Protein AF-0000000066528160 (afdb_homodimer)

Secondary structure (DSSP, 8-state):
------------------------------------EEEE-SHHHHHHHHHHTTTSS-EEEE-S-TT--GGGHHHHHHTTTHHHHHHHHHH-SEEEE-TTT-TT--HHHHHHHH-TTPEEEESSS-TT-SS------TT--GGG-GGGSHHHHHHHHHHHHHHHHHH-GGGHHHHHHHHHHHHHHHHHHHHHHHHHHTT-S---EEE--TT-HHHHHHTT--PBP-PPPPGGG--HHHHHHHHHHHHHTT--EEEESSPPPHHHHHHHHHHTPEEEE--TT-SSHHHHHHHHHHHHHHHHHH---/------------------------------------EEEE-SHHHHHHHHHHHTTSS-EEEE-S-TT--GGGHHHHHHTTTHHHHHHHHHH-SEEEE-TTT-TT--HHHHHHHH-TTPEEEESSS-TT-SS------TT--GGG-GGGSHHHHHHHHHHHHHHHHHH-GGGHHHHHHHHHHHHHHHHHHHHHHHHHHTT-S---EEE--TT-HHHHHHTT--PBP-PPPPGGG--HHHHHHHHHHHHHTT--EEEESSPPPHHHHHHHHHHTPEEEE--TT-SSHHHHHHHHHHHHHHHHHH---

Sequence (610 aa):
MNLKPHCLALALACAGLAGPLPALAATPAAAQSAPVTVLASLPVTHALAERLLRDTEVKLQRVAPANLPASRQASFFAGRGAGGLAKAAGQADAVIDLRSIWSDDPLYPLARRSNIRIVEIDAARPVDGALPGIALRPGSDLHAYPWLNPTNLGRMADVLASDLERLAPGAAATIQANLATLKKQLLEATASNETRLAKADNLSVISLSERLGYLLAGLNLDPLDVEIQADDGWTETNIQAFAEELKSEDIALVLHHRQPPKPLADAIAASGARLIVVDTEAADPVAGLESDMKAIVEGLLAGKGMNLKPHCLALALACAGLAGPLPALAATPAAAQSAPVTVLASLPVTHALAERLLRDTEVKLQRVAPANLPASRQASFFAGRGAGGLAKAAGQADAVIDLRSIWSDDPLYPLARRSNIRIVEIDAARPVDGALPGIALRPGSDLHAYPWLNPTNLGRMADVLASDLERLAPGAAATIQANLATLKKQLLEATASNETRLAKADNLSVISLSERLGYLLAGLNLDPLDVEIQADDGWTETNIQAFAEELKSEDIALVLHHRQPPKPLADAIAASGARLIVVDTEAADPVAGLESDMKAIVEGLLAGKG

pLDDT: mean 87.99, std 18.78, range [25.56, 98.88]

Nearest PDB structures (foldseek):
  1pq4-assembly1_A  TM=7.291E-01  e=1.612E-12  Synechocystis sp. PCC 6803
  2ov3-assembly1_A  TM=7.116E-01  e=1.977E-12  Synechocystis sp.
  1pq4-assembly2_B  TM=6.888E-01  e=1.531E-12  Synechocystis sp. PCC 6803
  2o1e-assembly1_A  TM=7.548E-01  e=3.814E-11  Bacillus subtilis
  7jj8-assembly4_D  TM=7.240E-01  e=2.535E-11  Streptococcus pneumoniae R6

InterPro domains:
  IPR006127 Periplasmic solute binding protein, ZnuA-like [PF01297] (140-283)
  IPR050492 Bacterial metal-binding protein 9 [PTHR42953] (8-301)

Organism: Pseudomonas aeruginosa (strain ATCC 15692 / DSM 22644 / CIP 104116 / JCM 14847 / LMG 12228 / 1C / PRS 101 / PAO1) (NCBI:txid208964)

Solvent-accessible surface area (backbone atoms only — not comparable to full-atom values): 33813 Å² total; per-residue (Å²): 138,82,80,75,79,81,81,79,79,78,79,77,78,76,78,76,77,78,66,82,74,74,76,74,72,73,67,72,73,72,79,76,73,76,69,50,27,34,36,20,44,48,45,64,56,38,31,52,47,50,55,32,42,52,94,45,74,55,42,78,44,75,65,44,60,78,82,53,53,77,89,47,44,52,60,38,47,72,47,86,32,31,62,60,35,37,57,51,28,56,69,32,48,29,33,47,44,46,42,84,50,29,78,76,52,47,63,57,28,55,29,32,72,53,20,73,62,47,25,81,39,30,33,48,34,39,75,47,58,82,52,79,51,49,80,73,60,91,92,58,39,60,78,31,34,49,59,52,11,58,68,32,38,45,41,25,50,52,38,40,48,56,54,49,27,70,73,35,63,90,38,29,68,53,30,51,52,36,44,51,52,53,44,50,52,50,51,52,51,51,51,52,47,52,61,53,51,71,69,35,89,46,80,40,32,34,54,65,40,77,46,47,56,29,37,36,48,60,68,72,44,73,57,54,89,63,85,69,66,57,83,87,57,64,40,73,66,53,38,51,52,48,26,50,48,36,44,76,66,58,34,22,35,37,35,27,63,53,86,66,59,66,73,52,51,50,37,40,49,72,44,21,22,43,81,45,68,37,69,88,76,39,75,42,54,65,61,37,48,50,50,47,52,47,52,52,48,50,45,32,59,65,38,63,100,136,83,76,71,79,79,78,78,76,76,76,75,76,76,76,74,79,74,67,79,74,74,75,73,72,72,66,74,73,69,79,75,72,78,68,51,27,36,35,21,45,48,47,64,56,38,32,52,48,48,56,32,42,52,95,45,74,56,41,78,43,75,64,42,62,78,82,54,52,75,90,47,43,54,59,38,46,72,47,86,32,29,63,61,34,37,58,52,27,57,70,32,47,29,33,45,46,44,41,84,49,30,78,76,53,48,62,56,28,55,27,32,72,52,20,73,63,46,27,82,39,31,33,48,34,40,76,49,58,83,50,80,50,49,81,71,59,90,92,58,40,59,78,30,33,49,58,52,10,60,69,32,37,44,40,26,50,51,37,42,48,56,54,48,28,70,73,36,62,92,40,30,67,54,30,50,53,34,44,52,53,52,45,48,52,50,51,52,51,50,51,54,48,54,61,52,52,72,68,34,88,46,78,38,31,36,54,64,38,78,46,48,58,29,36,35,49,60,68,72,44,71,57,55,89,62,85,71,65,57,81,87,56,64,40,74,68,50,38,50,53,48,27,50,47,36,45,76,67,58,33,21,35,38,36,26,64,53,87,65,58,66,71,53,51,49,36,40,50,72,43,20,22,43,80,45,68,37,69,88,76,40,75,44,56,66,64,37,46,50,50,47,51,47,52,53,48,51,46,32,58,64,38,63,100

Foldseek 3Di:
DCPPDDPPPPPPPPPPPPPPDPPPPPPPPPPPPPAAEEEEAELLQQQLCCLLCPPHSHHYDHQYDLPDDQVCVVVCCVPVSVVSLLVSLLPHQEYEDACVQPVPRCNVVSSCVNPVRRYYQHLQAGPVRPAGGADDDPPHGVQLVLCLQLVNVLSSSVSVLVVVCVVPVVCNVSSVVSSVVLNVLSVVLLVVLQVLLVQFPDLEEAELDSNCVNNCVNSVGDYDDDDRDDLVPDDPVNLQVVLVVCQVVVHAEYEYQDDHDPSNQVSCLVSQHYYDHQPSSDSNSSVSSSVSSVVSSVSRRVGRD/DCPPPDPPPPVPPPVPPPDPPPPPPPPPPPPPPPAAEEEEAELLQQQLCCLLCPPHSHHYDHQYDLPDDQVCVVVCCVPVSVVSLLVSLLPHQEYEDACVQPVPRCNVVSSCVNPVRRYYQHLQAGPVRPAGGADDDPPHGVQLVLCLQLVNVLSSSVSVLVVVCVVPVVCNVSSVVSSVVLNVLSVVLLVVLQVLLVQFPDLEEAELDSNCVNNCVNSVGDYDDDDRDDLVPDDPVNLQVVLVVCQVVQHAEYEYQDDHDPSNCVSCLVSQHYYDHQPSSDSNSSVSSSVSSVVSSVSRRVGRD

Structure (mmCIF, N/CA/C/O backbone):
data_AF-0000000066528160-model_v1
#
loop_
_entity.id
_entity.type
_entity.pdbx_description
1 polymer 'Metal ABC transporter substrate-binding protein'
#
loop_
_atom_site.group_PDB
_atom_site.id
_atom_site.type_symbol
_atom_site.label_atom_id
_atom_site.label_alt_id
_atom_site.label_comp_id
_atom_site.label_asym_id
_atom_site.label_entity_id
_atom_site.label_seq_id
_atom_site.pdbx_PDB_ins_code
_atom_site.Cartn_x
_atom_site.Cartn_y
_atom_site.Cartn_z
_atom_site.occupancy
_atom_site.B_iso_or_equiv
_atom_site.auth_seq_id
_atom_site.auth_comp_id
_atom_site.auth_asym_id
_atom_site.auth_atom_id
_atom_site.pdbx_PDB_model_num
ATOM 1 N N . MET A 1 1 ? -50.688 -82.875 41.875 1 26.97 1 MET A N 1
ATOM 2 C CA . MET A 1 1 ? -51.562 -81.75 42.188 1 26.97 1 MET A CA 1
ATOM 3 C C . MET A 1 1 ? -51.125 -80.5 41.438 1 26.97 1 MET A C 1
ATOM 5 O O . MET A 1 1 ? -50.062 -79.938 41.719 1 26.97 1 MET A O 1
ATOM 9 N N . ASN A 1 2 ? -51.406 -80.438 40.094 1 25.78 2 ASN A N 1
ATOM 10 C CA . ASN A 1 2 ? -51 -79.812 38.844 1 25.78 2 ASN A CA 1
ATOM 11 C C . ASN A 1 2 ? -51.375 -78.312 38.844 1 25.78 2 ASN A C 1
ATOM 13 O O . ASN A 1 2 ? -52.562 -78 38.875 1 25.78 2 ASN A O 1
ATOM 17 N N . LEU A 1 3 ? -50.562 -77.438 39.625 1 26.28 3 LEU A N 1
ATOM 18 C CA . LEU A 1 3 ? -50.719 -76.062 40.031 1 26.28 3 LEU A CA 1
ATOM 19 C C . LEU A 1 3 ? -50.812 -75.188 38.812 1 26.28 3 LEU A C 1
ATOM 21 O O . LEU A 1 3 ? -49.812 -75 38.094 1 26.28 3 LEU A O 1
ATOM 25 N N . LYS A 1 4 ? -51.906 -75.375 38.031 1 31.16 4 LYS A N 1
ATOM 26 C CA . LYS A 1 4 ? -52.125 -74.688 36.75 1 31.16 4 LYS A CA 1
ATOM 27 C C . LYS A 1 4 ? -52.188 -73.188 36.938 1 31.16 4 LYS A C 1
ATOM 29 O O . LYS A 1 4 ? -53 -72.625 37.688 1 31.16 4 LYS A O 1
ATOM 34 N N . PRO A 1 5 ? -51.031 -72.438 36.875 1 35.34 5 PRO A N 1
ATOM 35 C CA . PRO A 1 5 ? -50.875 -71 37.281 1 35.34 5 PRO A CA 1
ATOM 36 C C . PRO A 1 5 ? -51.75 -70.062 36.438 1 35.34 5 PRO A C 1
ATOM 38 O O . PRO A 1 5 ? -52.094 -70.375 35.312 1 35.34 5 PRO A O 1
ATOM 41 N N . HIS A 1 6 ? -52.812 -69.438 37.062 1 31.42 6 HIS A N 1
ATOM 42 C CA . HIS A 1 6 ? -53.844 -68.5 36.656 1 31.42 6 HIS A CA 1
ATOM 43 C C . HIS A 1 6 ? -53.219 -67.25 36.031 1 31.42 6 HIS A C 1
ATOM 45 O O . HIS A 1 6 ? -52.312 -66.625 36.625 1 31.42 6 HIS A O 1
ATOM 51 N N . CYS A 1 7 ? -53.125 -67.125 34.656 1 30.09 7 CYS A N 1
ATOM 52 C CA . CYS A 1 7 ? -52.625 -66.125 33.719 1 30.09 7 CYS A CA 1
ATOM 53 C C . CYS A 1 7 ? -53.375 -64.812 33.875 1 30.09 7 CYS A C 1
ATOM 55 O O . CYS A 1 7 ? -54.562 -64.688 33.562 1 30.09 7 CYS A O 1
ATOM 57 N N . LEU A 1 8 ? -53.25 -64.125 35.062 1 29.89 8 LEU A N 1
ATOM 58 C CA . LEU A 1 8 ? -53.938 -62.875 35.312 1 29.89 8 LEU A CA 1
ATOM 59 C C . LEU A 1 8 ? -53.625 -61.844 34.188 1 29.89 8 LEU A C 1
ATOM 61 O O . LEU A 1 8 ? -52.469 -61.531 33.938 1 29.89 8 LEU A O 1
ATOM 65 N N . ALA A 1 9 ? -54.531 -61.688 33.219 1 30.09 9 ALA A N 1
ATOM 66 C CA . ALA A 1 9 ? -54.562 -60.812 32.062 1 30.09 9 ALA A CA 1
ATOM 67 C C . ALA A 1 9 ? -54.656 -59.344 32.469 1 30.09 9 ALA A C 1
ATOM 69 O O . ALA A 1 9 ? -55.656 -58.906 33.062 1 30.09 9 ALA A O 1
ATOM 70 N N . LEU A 1 10 ? -53.562 -58.781 33.094 1 30.2 10 LEU A N 1
ATOM 71 C CA . LEU A 1 10 ? -53.562 -57.375 33.531 1 30.2 10 LEU A CA 1
ATOM 72 C C . LEU A 1 10 ? -53.812 -56.469 32.344 1 30.2 10 LEU A C 1
ATOM 74 O O . LEU A 1 10 ? -53.031 -56.469 31.375 1 30.2 10 LEU A O 1
ATOM 78 N N . ALA A 1 11 ? -55.062 -56.094 32.062 1 31.67 11 ALA A N 1
ATOM 79 C CA . ALA A 1 11 ? -55.562 -55.156 31.047 1 31.67 11 ALA A CA 1
ATOM 80 C C . ALA A 1 11 ? -55 -53.75 31.281 1 31.67 11 ALA A C 1
ATOM 82 O O . ALA A 1 11 ? -55.281 -53.094 32.281 1 31.67 11 ALA A O 1
ATOM 83 N N . LEU A 1 12 ? -53.688 -53.562 31.031 1 29.59 12 LEU A N 1
ATOM 84 C CA . LEU A 1 12 ? -53.062 -52.25 31.203 1 29.59 12 LEU A CA 1
ATOM 85 C C . LEU A 1 12 ? -53.688 -51.219 30.266 1 29.59 12 LEU A C 1
ATOM 87 O O . LEU A 1 12 ? -53.656 -51.406 29.047 1 29.59 12 LEU A O 1
ATOM 91 N N . ALA A 1 13 ? -54.812 -50.531 30.625 1 33.66 13 ALA A N 1
ATOM 92 C CA . ALA A 1 13 ? -55.5 -49.438 29.969 1 33.66 13 ALA A CA 1
ATOM 93 C C . ALA A 1 13 ? -54.531 -48.281 29.703 1 33.66 13 ALA A C 1
ATOM 95 O O . ALA A 1 13 ? -54.062 -47.625 30.641 1 33.66 13 ALA A O 1
ATOM 96 N N . CYS A 1 14 ? -53.5 -48.375 28.891 1 30.53 14 CYS A N 1
ATOM 97 C CA . CYS A 1 14 ? -52.594 -47.25 28.625 1 30.53 14 CYS A CA 1
ATOM 98 C C . CYS A 1 14 ? -53.312 -46.094 27.969 1 30.53 14 CYS A C 1
ATOM 100 O O . CYS A 1 14 ? -53.812 -46.219 26.844 1 30.53 14 CYS A O 1
ATOM 102 N N . ALA A 1 15 ? -54.281 -45.344 28.672 1 35.66 15 ALA A N 1
ATOM 103 C CA . ALA A 1 15 ? -54.875 -44.125 28.141 1 35.66 15 ALA A CA 1
ATOM 104 C C . ALA A 1 15 ? -53.812 -43.156 27.641 1 35.66 15 ALA A C 1
ATOM 106 O O . ALA A 1 15 ? -52.969 -42.688 28.422 1 35.66 15 ALA A O 1
ATOM 107 N N . GLY A 1 16 ? -53.312 -43.281 26.406 1 31.84 16 GLY A N 1
ATOM 108 C CA . GLY A 1 16 ? -52.375 -42.438 25.703 1 31.84 16 GLY A CA 1
ATOM 109 C C . GLY A 1 16 ? -52.812 -41 25.641 1 31.84 16 GLY A C 1
ATOM 110 O O . GLY A 1 16 ? -53.844 -40.688 25.047 1 31.84 16 GLY A O 1
ATOM 111 N N . LEU A 1 17 ? -52.75 -40.219 26.797 1 36.69 17 LEU A N 1
ATOM 112 C CA . LEU A 1 17 ? -52.969 -38.781 26.719 1 36.69 17 LEU A CA 1
ATOM 113 C C . LEU A 1 17 ? -52.094 -38.156 25.641 1 36.69 17 LEU A C 1
ATOM 115 O O . LEU A 1 17 ? -50.875 -38.219 25.703 1 36.69 17 LEU A O 1
ATOM 119 N N . ALA A 1 18 ? -52.562 -38.125 24.391 1 43.91 18 ALA A N 1
ATOM 120 C CA . ALA A 1 18 ? -51.969 -37.406 23.25 1 43.91 18 ALA A CA 1
ATOM 121 C C . ALA A 1 18 ? -51.812 -35.906 23.547 1 43.91 18 ALA A C 1
ATOM 123 O O . ALA A 1 18 ? -52.812 -35.188 23.625 1 43.91 18 ALA A O 1
ATOM 124 N N . GLY A 1 19 ? -50.969 -35.531 24.5 1 40.53 19 GLY A N 1
ATOM 125 C CA . GLY A 1 19 ? -50.75 -34.125 24.688 1 40.53 19 GLY A CA 1
ATOM 126 C C . GLY A 1 19 ? -50.438 -33.375 23.391 1 40.53 19 GLY A C 1
ATOM 127 O O . GLY A 1 19 ? -49.969 -34 22.422 1 40.53 19 GLY A O 1
ATOM 128 N N . PRO A 1 20 ? -51.094 -32.25 23.172 1 49.38 20 PRO A N 1
ATOM 129 C CA . PRO A 1 20 ? -50.875 -31.453 21.969 1 49.38 20 PRO A CA 1
ATOM 130 C C . PRO A 1 20 ? -49.406 -31.125 21.719 1 49.38 20 PRO A C 1
ATOM 132 O O . PRO A 1 20 ? -48.625 -31 22.672 1 49.38 20 PRO A O 1
ATOM 135 N N . LEU A 1 21 ? -48.844 -31.844 20.672 1 45.97 21 LEU A N 1
ATOM 136 C CA . LEU A 1 21 ? -47.5 -31.531 20.188 1 45.97 21 LEU A CA 1
ATOM 137 C C . LEU A 1 21 ? -47.281 -30.031 20.094 1 45.97 21 LEU A C 1
ATOM 139 O O . LEU A 1 21 ? -48.125 -29.312 19.531 1 45.97 21 LEU A O 1
ATOM 143 N N . PRO A 1 22 ? -46.562 -29.438 21.016 1 49 22 PRO A N 1
ATOM 144 C CA . PRO A 1 22 ? -46.25 -28.016 20.875 1 49 22 PRO A CA 1
ATOM 145 C C . PRO A 1 22 ? -45.812 -27.641 19.453 1 49 22 PRO A C 1
ATOM 147 O O . PRO A 1 22 ? -45.219 -28.453 18.75 1 49 22 PRO A O 1
ATOM 150 N N . ALA A 1 23 ? -46.562 -26.641 18.891 1 46.81 23 ALA A N 1
ATOM 151 C CA . ALA A 1 23 ? -46.156 -25.969 17.656 1 46.81 23 ALA A CA 1
ATOM 152 C C . ALA A 1 23 ? -44.688 -25.625 17.672 1 46.81 23 ALA A C 1
ATOM 154 O O . ALA A 1 23 ? -44.219 -24.844 18.531 1 46.81 23 ALA A O 1
ATOM 155 N N . LEU A 1 24 ? -43.875 -26.516 17.281 1 38.59 24 LEU A N 1
ATOM 156 C CA . LEU A 1 24 ? -42.531 -26.047 17.031 1 38.59 24 LEU A CA 1
ATOM 157 C C . LEU A 1 24 ? -42.531 -24.703 16.328 1 38.59 24 LEU A C 1
ATOM 159 O O . LEU A 1 24 ? -42.969 -24.594 15.18 1 38.59 24 LEU A O 1
ATOM 163 N N . ALA A 1 25 ? -42.719 -23.531 17.078 1 41.03 25 ALA A N 1
ATOM 164 C CA . ALA A 1 25 ? -42.375 -22.25 16.484 1 41.03 25 ALA A CA 1
ATOM 165 C C . ALA A 1 25 ? -41.188 -22.359 15.555 1 41.03 25 ALA A C 1
ATOM 167 O O . ALA A 1 25 ? -40.125 -22.828 15.961 1 41.03 25 ALA A O 1
ATOM 168 N N . ALA A 1 26 ? -41.438 -22.422 14.266 1 36.31 26 ALA A N 1
ATOM 169 C CA . ALA A 1 26 ? -40.438 -22.281 13.227 1 36.31 26 ALA A CA 1
ATOM 170 C C . ALA A 1 26 ? -39.406 -21.219 13.609 1 36.31 26 ALA A C 1
ATOM 172 O O . ALA A 1 26 ? -39.75 -20.078 13.898 1 36.31 26 ALA A O 1
ATOM 173 N N . THR A 1 27 ? -38.312 -21.625 14.234 1 40.12 27 THR A N 1
ATOM 174 C CA . THR A 1 27 ? -37.188 -20.703 14.336 1 40.12 27 THR A CA 1
ATOM 175 C C . THR A 1 27 ? -37.062 -19.844 13.078 1 40.12 27 THR A C 1
ATOM 177 O O . THR A 1 27 ? -37.156 -20.359 11.961 1 40.12 27 THR A O 1
ATOM 180 N N . PRO A 1 28 ? -37.562 -18.547 13.148 1 41.06 28 PRO A N 1
ATOM 181 C CA . PRO A 1 28 ? -37.344 -17.797 11.914 1 41.06 28 PRO A CA 1
ATOM 182 C C . PRO A 1 28 ? -36.094 -18.281 11.141 1 41.06 28 PRO A C 1
ATOM 184 O O . PRO A 1 28 ? -35.125 -18.703 11.742 1 41.06 28 PRO A O 1
ATOM 187 N N . ALA A 1 29 ? -36.344 -18.844 9.984 1 38.34 29 ALA A N 1
ATOM 188 C CA . ALA A 1 29 ? -35.219 -19.094 9.055 1 38.34 29 ALA A CA 1
ATOM 189 C C . ALA A 1 29 ? -34.125 -18.047 9.227 1 38.34 29 ALA A C 1
ATOM 191 O O . ALA A 1 29 ? -34.375 -16.844 9.219 1 38.34 29 ALA A O 1
ATOM 192 N N . ALA A 1 30 ? -33.094 -18.297 9.93 1 39.75 30 ALA A N 1
ATOM 193 C CA . ALA A 1 30 ? -31.922 -17.438 9.953 1 39.75 30 ALA A CA 1
ATOM 194 C C . ALA A 1 30 ? -31.797 -16.641 8.664 1 39.75 30 ALA A C 1
ATOM 196 O O . ALA A 1 30 ? -31.844 -17.203 7.566 1 39.75 30 ALA A O 1
ATOM 197 N N . ALA A 1 31 ? -32.219 -15.523 8.484 1 42.09 31 ALA A N 1
ATOM 198 C CA . ALA A 1 31 ? -31.984 -14.594 7.383 1 42.09 31 ALA A CA 1
ATOM 199 C C . ALA A 1 31 ? -30.703 -14.945 6.637 1 42.09 31 ALA A C 1
ATOM 201 O O . ALA A 1 31 ? -29.609 -14.836 7.188 1 42.09 31 ALA A O 1
ATOM 202 N N . GLN A 1 32 ? -30.516 -15.93 5.828 1 43.78 32 GLN A N 1
ATOM 203 C CA . GLN A 1 32 ? -29.375 -16.422 5.047 1 43.78 32 GLN A CA 1
ATOM 204 C C . GLN A 1 32 ? -28.594 -15.258 4.426 1 43.78 32 GLN A C 1
ATOM 206 O O . GLN A 1 32 ? -29.141 -14.508 3.609 1 43.78 32 GLN A O 1
ATOM 211 N N . SER A 1 33 ? -27.641 -14.57 5.027 1 60.22 33 SER A N 1
ATOM 212 C CA . SER A 1 33 ? -26.766 -13.5 4.555 1 60.22 33 SER A CA 1
ATOM 213 C C . SER A 1 33 ? -26.344 -13.742 3.109 1 60.22 33 SER A C 1
ATOM 215 O O . SER A 1 33 ? -26.234 -14.883 2.668 1 60.22 33 SER A O 1
ATOM 217 N N . ALA A 1 34 ? -26.625 -12.805 2.109 1 74.19 34 ALA A N 1
ATOM 218 C CA . ALA A 1 34 ? -26.25 -12.844 0.7 1 74.19 34 ALA A CA 1
ATOM 219 C C . ALA A 1 34 ? -24.828 -13.391 0.524 1 74.19 34 ALA A C 1
ATOM 221 O O . ALA A 1 34 ? -23.953 -13.148 1.36 1 74.19 34 ALA A O 1
ATOM 222 N N . PRO A 1 35 ? -24.781 -14.328 -0.444 1 91.06 35 PRO A N 1
ATOM 223 C CA . PRO A 1 35 ? -23.453 -14.922 -0.668 1 91.06 35 PRO A CA 1
ATOM 224 C C . PRO A 1 35 ? -22.375 -13.875 -0.915 1 91.06 35 PRO A C 1
ATOM 226 O O . PRO A 1 35 ? -22.641 -12.836 -1.521 1 91.06 35 PRO A O 1
ATOM 229 N N . VAL A 1 36 ? -21.219 -14.109 -0.349 1 97.62 36 VAL A N 1
ATOM 230 C CA . VAL A 1 36 ? -20.031 -13.266 -0.546 1 97.62 36 VAL A CA 1
ATOM 231 C C . VAL A 1 36 ? -19.594 -13.328 -2.008 1 97.62 36 VAL A C 1
ATOM 233 O O . VAL A 1 36 ? -19.547 -14.406 -2.602 1 97.62 36 VAL A O 1
ATOM 236 N N . THR A 1 37 ? -19.391 -12.188 -2.639 1 98.62 37 THR A N 1
ATOM 237 C CA . THR A 1 37 ? -18.906 -12.086 -4.016 1 98.62 37 THR A CA 1
ATOM 238 C C . THR A 1 37 ? -17.5 -11.508 -4.059 1 98.62 37 THR A C 1
ATOM 240 O O . THR A 1 37 ? -17.234 -10.453 -3.48 1 98.62 37 THR A O 1
ATOM 243 N N . VAL A 1 38 ? -16.625 -12.18 -4.77 1 98.88 38 VAL A N 1
ATOM 244 C CA . VAL A 1 38 ? -15.227 -11.781 -4.863 1 98.88 38 VAL A CA 1
ATOM 245 C C . VAL A 1 38 ? -14.836 -11.602 -6.332 1 98.88 38 VAL A C 1
ATOM 247 O O . VAL A 1 38 ? -15.211 -12.414 -7.18 1 98.88 38 VAL A O 1
ATOM 250 N N . LEU A 1 39 ? -14.07 -10.523 -6.637 1 98.88 39 LEU A N 1
ATOM 251 C CA . LEU A 1 39 ? -13.617 -10.219 -7.992 1 98.88 39 LEU A CA 1
ATOM 252 C C . LEU A 1 39 ? -12.125 -10.516 -8.141 1 98.88 39 LEU A C 1
ATOM 254 O O . LEU A 1 39 ? -11.344 -10.258 -7.227 1 98.88 39 LEU A O 1
ATOM 258 N N . ALA A 1 40 ? -11.734 -11 -9.258 1 97.88 40 ALA A N 1
ATOM 259 C CA . ALA A 1 40 ? -10.344 -11.172 -9.641 1 97.88 40 ALA A CA 1
ATOM 260 C C . ALA A 1 40 ? -10.133 -10.828 -11.117 1 97.88 40 ALA A C 1
ATOM 262 O O . ALA A 1 40 ? -11.062 -10.93 -11.922 1 97.88 40 ALA A O 1
ATOM 263 N N . SER A 1 41 ? -8.93 -10.352 -11.414 1 95.75 41 SER A N 1
ATOM 264 C CA . SER A 1 41 ? -8.68 -9.969 -12.805 1 95.75 41 SER A CA 1
ATOM 265 C C . SER A 1 41 ? -7.48 -10.719 -13.375 1 95.75 41 SER A C 1
ATOM 267 O O . SER A 1 41 ? -7.469 -11.078 -14.555 1 95.75 41 SER A O 1
ATOM 269 N N . LEU A 1 42 ? -6.516 -11.016 -12.562 1 93.44 42 LEU A N 1
ATOM 270 C CA . LEU A 1 42 ? -5.324 -11.711 -13.039 1 93.44 42 LEU A CA 1
ATOM 271 C C . LEU A 1 42 ? -5.559 -13.219 -13.102 1 93.44 42 LEU A C 1
ATOM 273 O O . LEU A 1 42 ? -6.215 -13.781 -12.227 1 93.44 42 LEU A O 1
ATOM 277 N N . PRO A 1 43 ? -5 -13.875 -14.055 1 91.75 43 PRO A N 1
ATOM 278 C CA . PRO A 1 43 ? -5.223 -15.312 -14.203 1 91.75 43 PRO A CA 1
ATOM 279 C C . PRO A 1 43 ? -4.816 -16.109 -12.961 1 91.75 43 PRO A C 1
ATOM 281 O O . PRO A 1 43 ? -5.562 -16.969 -12.508 1 91.75 43 PRO A O 1
ATOM 284 N N . VAL A 1 44 ? -3.705 -15.844 -12.375 1 93.69 44 VAL A N 1
ATOM 285 C CA . VAL A 1 44 ? -3.199 -16.625 -11.25 1 93.69 44 VAL A CA 1
ATOM 286 C C . VAL A 1 44 ? -4.113 -16.438 -10.047 1 93.69 44 VAL A C 1
ATOM 288 O O . VAL A 1 44 ? -4.422 -17.406 -9.336 1 93.69 44 VAL A O 1
ATOM 291 N N . THR A 1 45 ? -4.555 -15.18 -9.789 1 96.5 45 THR A N 1
ATOM 292 C CA . THR A 1 45 ? -5.41 -14.945 -8.633 1 96.5 45 THR A CA 1
ATOM 293 C C . THR A 1 45 ? -6.789 -15.562 -8.844 1 96.5 45 THR A C 1
ATOM 295 O O . THR A 1 45 ? -7.359 -16.156 -7.93 1 96.5 45 THR A O 1
ATOM 298 N N . HIS A 1 46 ? -7.316 -15.438 -10.055 1 96.06 46 HIS A N 1
ATOM 299 C CA . HIS A 1 46 ? -8.602 -16.047 -10.352 1 96.06 46 HIS A CA 1
ATOM 300 C C . HIS A 1 46 ? -8.539 -17.562 -10.219 1 96.06 46 HIS A C 1
ATOM 302 O O . HIS A 1 46 ? -9.406 -18.188 -9.594 1 96.06 46 HIS A O 1
ATOM 308 N N . ALA A 1 47 ? -7.551 -18.141 -10.758 1 94.75 47 ALA A N 1
ATOM 309 C CA . ALA A 1 47 ? -7.418 -19.594 -10.758 1 94.75 47 ALA A CA 1
ATOM 310 C C . ALA A 1 47 ? -7.262 -20.125 -9.336 1 94.75 47 ALA A C 1
ATOM 312 O O . ALA A 1 47 ? -7.887 -21.125 -8.969 1 94.75 47 ALA A O 1
ATOM 313 N N . LEU A 1 48 ? -6.41 -19.531 -8.539 1 97.19 48 LEU A N 1
ATOM 314 C CA . LEU A 1 48 ? -6.234 -19.953 -7.152 1 97.19 48 LEU A CA 1
ATOM 315 C C . LEU A 1 48 ? -7.543 -19.812 -6.375 1 97.19 48 LEU A C 1
ATOM 317 O O . LEU A 1 48 ? -7.914 -20.719 -5.621 1 97.19 48 LEU A O 1
ATOM 321 N N . ALA A 1 49 ? -8.18 -18.688 -6.586 1 98.25 49 ALA A N 1
ATOM 322 C CA . ALA A 1 49 ? -9.461 -18.484 -5.914 1 98.25 49 ALA A CA 1
ATOM 323 C C . ALA A 1 49 ? -10.477 -19.547 -6.324 1 98.25 49 ALA A C 1
ATOM 325 O O . ALA A 1 49 ? -11.219 -20.062 -5.488 1 98.25 49 ALA A O 1
ATOM 326 N N . GLU A 1 50 ? -10.508 -19.828 -7.574 1 97.44 50 GLU A N 1
ATOM 327 C CA . GLU A 1 50 ? -11.43 -20.844 -8.07 1 97.44 50 GLU A CA 1
ATOM 328 C C . GLU A 1 50 ? -11.203 -22.188 -7.387 1 97.44 50 GLU A C 1
ATOM 330 O O . GLU A 1 50 ? -12.156 -22.844 -6.977 1 97.44 50 GLU A O 1
ATOM 335 N N . ARG A 1 51 ? -9.992 -22.562 -7.27 1 97.31 51 ARG A N 1
ATOM 336 C CA . ARG A 1 51 ? -9.656 -23.828 -6.617 1 97.31 51 ARG A CA 1
ATOM 337 C C . ARG A 1 51 ? -10.055 -23.797 -5.145 1 97.31 51 ARG A C 1
ATOM 339 O O . ARG A 1 51 ? -10.625 -24.766 -4.633 1 97.31 51 ARG A O 1
ATOM 346 N N . LEU A 1 52 ? -9.797 -22.75 -4.461 1 98.56 52 LEU A N 1
ATOM 347 C CA . LEU A 1 52 ? -10.055 -22.641 -3.027 1 98.56 52 LEU A CA 1
ATOM 348 C C . LEU A 1 52 ? -11.547 -22.562 -2.744 1 98.56 52 LEU A C 1
ATOM 350 O O . LEU A 1 52 ? -12.008 -23.031 -1.701 1 98.56 52 LEU A O 1
ATOM 354 N N . LEU A 1 53 ? -12.305 -22.016 -3.719 1 98.5 53 LEU A N 1
ATOM 355 C CA . LEU A 1 53 ? -13.711 -21.734 -3.479 1 98.5 53 LEU A CA 1
ATOM 356 C C . LEU A 1 53 ? -14.594 -22.812 -4.082 1 98.5 53 LEU A C 1
ATOM 358 O O . LEU A 1 53 ? -15.82 -22.719 -4.059 1 98.5 53 LEU A O 1
ATOM 362 N N . ARG A 1 54 ? -13.945 -23.844 -4.664 1 97.69 54 ARG A N 1
ATOM 363 C CA . ARG A 1 54 ? -14.711 -24.953 -5.207 1 97.69 54 ARG A CA 1
ATOM 364 C C . ARG A 1 54 ? -15.688 -25.5 -4.172 1 97.69 54 ARG A C 1
ATOM 366 O O . ARG A 1 54 ? -15.328 -25.688 -3.008 1 97.69 54 ARG A O 1
ATOM 373 N N . ASP A 1 55 ? -16.969 -25.688 -4.578 1 97.81 55 ASP A N 1
ATOM 374 C CA . ASP A 1 55 ? -18.031 -26.297 -3.779 1 97.81 55 ASP A CA 1
ATOM 375 C C . ASP A 1 55 ? -18.406 -25.406 -2.6 1 97.81 55 ASP A C 1
ATOM 377 O O . ASP A 1 55 ? -18.781 -25.891 -1.531 1 97.81 55 ASP A O 1
ATOM 381 N N . THR A 1 56 ? -18.156 -24.125 -2.654 1 98 56 THR A N 1
ATOM 382 C CA . THR A 1 56 ? -18.656 -23.156 -1.686 1 98 56 THR A CA 1
ATOM 383 C C . THR A 1 56 ? -19.734 -22.281 -2.303 1 98 56 THR A C 1
ATOM 385 O O . THR A 1 56 ? -19.984 -22.359 -3.508 1 98 56 THR A O 1
ATOM 388 N N . GLU A 1 57 ? -20.375 -21.5 -1.482 1 96.88 57 GLU A N 1
ATOM 389 C CA . GLU A 1 57 ? -21.422 -20.594 -1.953 1 96.88 57 GLU A CA 1
ATOM 390 C C . GLU A 1 57 ? -20.844 -19.234 -2.326 1 96.88 57 GLU A C 1
ATOM 392 O O . GLU A 1 57 ? -21.562 -18.344 -2.783 1 96.88 57 GLU A O 1
ATOM 397 N N . VAL A 1 58 ? -19.547 -19.062 -2.08 1 98.25 58 VAL A N 1
ATOM 398 C CA . VAL A 1 58 ? -18.906 -17.797 -2.434 1 98.25 58 VAL A CA 1
ATOM 399 C C . VAL A 1 58 ? -18.844 -17.656 -3.953 1 98.25 58 VAL A C 1
ATOM 401 O O . VAL A 1 58 ? -18.453 -18.578 -4.656 1 98.25 58 VAL A O 1
ATOM 404 N N . LYS A 1 59 ? -19.219 -16.484 -4.473 1 98.31 59 LYS A N 1
ATOM 405 C CA . LYS A 1 59 ? -19.219 -16.234 -5.91 1 98.31 59 LYS A CA 1
ATOM 406 C C . LYS A 1 59 ? -17.906 -15.594 -6.352 1 98.31 59 LYS A C 1
ATOM 408 O O . LYS A 1 59 ? -17.469 -14.594 -5.77 1 98.31 59 LYS A O 1
ATOM 413 N N . LEU A 1 60 ? -17.344 -16.172 -7.289 1 98.31 60 LEU A N 1
ATOM 414 C CA . LEU A 1 60 ? -16.141 -15.633 -7.906 1 98.31 60 LEU A CA 1
ATOM 415 C C . LEU A 1 60 ? -16.438 -15.086 -9.297 1 98.31 60 LEU A C 1
ATOM 417 O O . LEU A 1 60 ? -17.031 -15.781 -10.125 1 98.31 60 LEU A O 1
ATOM 421 N N . GLN A 1 61 ? -16.016 -13.867 -9.523 1 98.19 61 GLN A N 1
ATOM 422 C CA . GLN A 1 61 ? -16.25 -13.25 -10.82 1 98.19 61 GLN A CA 1
ATOM 423 C C . GLN A 1 61 ? -14.953 -12.719 -11.422 1 98.19 61 GLN A C 1
ATOM 425 O O . GLN A 1 61 ? -14.203 -12 -10.758 1 98.19 61 GLN A O 1
ATOM 430 N N . ARG A 1 62 ? -14.68 -13.07 -12.617 1 96.56 62 ARG A N 1
ATOM 431 C CA . ARG A 1 62 ? -13.555 -12.516 -13.367 1 96.56 62 ARG A CA 1
ATOM 432 C C . ARG A 1 62 ? -13.945 -11.195 -14.039 1 96.56 62 ARG A C 1
ATOM 434 O O . ARG A 1 62 ? -14.93 -11.141 -14.781 1 96.56 62 ARG A O 1
ATOM 441 N N . VAL A 1 63 ? -13.117 -10.18 -13.844 1 97.56 63 VAL A N 1
ATOM 442 C CA . VAL A 1 63 ? -13.57 -8.867 -14.289 1 97.56 63 VAL A CA 1
ATOM 443 C C . VAL A 1 63 ? -12.695 -8.383 -15.445 1 97.56 63 VAL A C 1
ATOM 445 O O . VAL A 1 63 ? -12.82 -7.242 -15.891 1 97.56 63 VAL A O 1
ATOM 448 N N . ALA A 1 64 ? -11.797 -9.164 -15.867 1 94.94 64 ALA A N 1
ATOM 449 C CA . ALA A 1 64 ? -10.992 -8.938 -17.062 1 94.94 64 ALA A CA 1
ATOM 450 C C . ALA A 1 64 ? -10.891 -10.211 -17.906 1 94.94 64 ALA A C 1
ATOM 452 O O . ALA A 1 64 ? -11.023 -11.32 -17.375 1 94.94 64 ALA A O 1
ATOM 453 N N . PRO A 1 65 ? -10.734 -10.016 -19.203 1 92.62 65 PRO A N 1
ATOM 454 C CA . PRO A 1 65 ? -10.531 -11.211 -20.031 1 92.62 65 PRO A CA 1
ATOM 455 C C . PRO A 1 65 ? -9.391 -12.094 -19.516 1 92.62 65 PRO A C 1
ATOM 457 O O . PRO A 1 65 ? -8.375 -11.578 -19.047 1 92.62 65 PRO A O 1
ATOM 460 N N . ALA A 1 66 ? -9.555 -13.375 -19.688 1 87.44 66 ALA A N 1
ATOM 461 C CA . ALA A 1 66 ? -8.641 -14.367 -19.125 1 87.44 66 ALA A CA 1
ATOM 462 C C . ALA A 1 66 ? -7.25 -14.234 -19.75 1 87.44 66 ALA A C 1
ATOM 464 O O . ALA A 1 66 ? -6.242 -14.539 -19.109 1 87.44 66 ALA A O 1
ATOM 465 N N . ASN A 1 67 ? -7.188 -13.742 -20.891 1 83.94 67 ASN A N 1
ATOM 466 C CA . ASN A 1 67 ? -5.922 -13.703 -21.609 1 83.94 67 ASN A CA 1
ATOM 467 C C . ASN A 1 67 ? -5.305 -12.305 -21.594 1 83.94 67 ASN A C 1
ATOM 469 O O . ASN A 1 67 ? -4.32 -12.047 -22.281 1 83.94 67 ASN A O 1
ATOM 473 N N . LEU A 1 68 ? -5.848 -11.484 -20.781 1 87.94 68 LEU A N 1
ATOM 474 C CA . LEU A 1 68 ? -5.32 -10.125 -20.703 1 87.94 68 LEU A CA 1
ATOM 475 C C . LEU A 1 68 ? -4.129 -10.047 -19.766 1 87.94 68 LEU A C 1
ATOM 477 O O . LEU A 1 68 ? -4.273 -10.25 -18.562 1 87.94 68 LEU A O 1
ATOM 481 N N . PRO A 1 69 ? -2.965 -9.688 -20.359 1 83.94 69 PRO A N 1
ATOM 482 C CA . PRO A 1 69 ? -1.788 -9.609 -19.5 1 83.94 69 PRO A CA 1
ATOM 483 C C . PRO A 1 69 ? -1.874 -8.461 -18.5 1 83.94 69 PRO A C 1
ATOM 485 O O . PRO A 1 69 ? -2.641 -7.516 -18.703 1 83.94 69 PRO A O 1
ATOM 488 N N . ALA A 1 70 ? -1.117 -8.531 -17.438 1 87.38 70 ALA A N 1
ATOM 489 C CA . ALA A 1 70 ? -1.087 -7.527 -16.375 1 87.38 70 ALA A CA 1
ATOM 490 C C . ALA A 1 70 ? -0.776 -6.145 -16.938 1 87.38 70 ALA A C 1
ATOM 492 O O . ALA A 1 70 ? -1.359 -5.145 -16.5 1 87.38 70 ALA A O 1
ATOM 493 N N . SER A 1 71 ? 0.097 -6.094 -17.922 1 87.31 71 SER A N 1
ATOM 494 C CA . SER A 1 71 ? 0.581 -4.828 -18.469 1 87.31 71 SER A CA 1
ATOM 495 C C . SER A 1 71 ? -0.537 -4.066 -19.172 1 87.31 71 SER A C 1
ATOM 497 O O . SER A 1 71 ? -0.429 -2.859 -19.391 1 87.31 71 SER A O 1
ATOM 499 N N . ARG A 1 72 ? -1.59 -4.797 -19.469 1 92.06 72 ARG A N 1
ATOM 500 C CA . ARG A 1 72 ? -2.658 -4.156 -20.234 1 92.06 72 ARG A CA 1
ATOM 501 C C . ARG A 1 72 ? -3.875 -3.896 -19.359 1 92.06 72 ARG A C 1
ATOM 503 O O . ARG A 1 72 ? -4.879 -3.348 -19.812 1 92.06 72 ARG A O 1
ATOM 510 N N . GLN A 1 73 ? -3.768 -4.277 -18.172 1 93.94 73 GLN A N 1
ATOM 511 C CA . GLN A 1 73 ? -4.914 -4.191 -17.266 1 93.94 73 GLN A CA 1
ATOM 512 C C . GLN A 1 73 ? -5.281 -2.738 -16.984 1 93.94 73 GLN A C 1
ATOM 514 O O . GLN A 1 73 ? -6.465 -2.383 -16.969 1 93.94 73 GLN A O 1
ATOM 519 N N . ALA A 1 74 ? -4.289 -1.902 -16.766 1 92.56 74 ALA A N 1
ATOM 520 C CA . ALA A 1 74 ? -4.566 -0.499 -16.469 1 92.56 74 ALA A CA 1
ATOM 521 C C . ALA A 1 74 ? -5.359 0.153 -17.594 1 92.56 74 ALA A C 1
ATOM 523 O O . ALA A 1 74 ? -6.367 0.824 -17.344 1 92.56 74 ALA A O 1
ATOM 524 N N . SER A 1 75 ? -4.898 -0.093 -18.797 1 94.88 75 SER A N 1
ATOM 525 C CA . SER A 1 75 ? -5.578 0.466 -19.953 1 94.88 75 SER A CA 1
ATOM 526 C C . SER A 1 75 ? -6.977 -0.117 -20.109 1 94.88 75 SER A C 1
ATOM 528 O O . SER A 1 75 ? -7.922 0.601 -20.453 1 94.88 75 SER A O 1
ATOM 530 N N . PHE A 1 76 ? -7.141 -1.406 -19.953 1 97.06 76 PHE A N 1
ATOM 531 C CA . PHE A 1 76 ? -8.438 -2.07 -20.062 1 97.06 76 PHE A CA 1
ATOM 532 C C . PHE A 1 76 ? -9.445 -1.455 -19.094 1 97.06 76 PHE A C 1
ATOM 534 O O . PHE A 1 76 ? -10.547 -1.081 -19.5 1 97.06 76 PHE A O 1
ATOM 541 N N . PHE A 1 77 ? -9.047 -1.2 -17.844 1 96.88 77 PHE A N 1
ATOM 542 C CA . PHE A 1 77 ? -9.961 -0.724 -16.812 1 96.88 77 PHE A CA 1
ATOM 543 C C . PHE A 1 77 ? -10.188 0.778 -16.953 1 96.88 77 PHE A C 1
ATOM 545 O O . PHE A 1 77 ? -11.141 1.32 -16.375 1 96.88 77 PHE A O 1
ATOM 552 N N . ALA A 1 78 ? -9.336 1.454 -17.594 1 93 78 ALA A N 1
ATOM 553 C CA . ALA A 1 78 ? -9.539 2.871 -17.891 1 93 78 ALA A CA 1
ATOM 554 C C . ALA A 1 78 ? -10.453 3.057 -19.094 1 93 78 ALA A C 1
ATOM 556 O O . ALA A 1 78 ? -10.977 4.148 -19.328 1 93 78 ALA A O 1
ATOM 557 N N . GLY A 1 79 ? -10.648 2.066 -19.891 1 95.5 79 GLY A N 1
ATOM 558 C CA . GLY A 1 79 ? -11.422 2.121 -21.125 1 95.5 79 GLY A CA 1
ATOM 559 C C . GLY A 1 79 ? -12.602 1.173 -21.125 1 95.5 79 GLY A C 1
ATOM 560 O O . GLY A 1 79 ? -13.555 1.352 -20.359 1 95.5 79 GLY A O 1
ATOM 561 N N . ARG A 1 80 ? -12.43 0.116 -21.922 1 94.88 80 ARG A N 1
ATOM 562 C CA . ARG A 1 80 ? -13.539 -0.776 -22.25 1 94.88 80 ARG A CA 1
ATOM 563 C C . ARG A 1 80 ? -14.016 -1.519 -21 1 94.88 80 ARG A C 1
ATOM 565 O O . ARG A 1 80 ? -15.18 -1.909 -20.922 1 94.88 80 ARG A O 1
ATOM 572 N N . GLY A 1 81 ? -13.188 -1.718 -20.047 1 97.31 81 GLY A N 1
ATOM 573 C CA . GLY A 1 81 ? -13.523 -2.498 -18.875 1 97.31 81 GLY A CA 1
ATOM 574 C C . GLY A 1 81 ? -14.008 -1.648 -17.703 1 97.31 81 GLY A C 1
ATOM 575 O O . GLY A 1 81 ? -14.383 -2.178 -16.656 1 97.31 81 GLY A O 1
ATOM 576 N N . ALA A 1 82 ? -13.992 -0.376 -17.844 1 96.25 82 ALA A N 1
ATOM 577 C CA . ALA A 1 82 ? -14.305 0.542 -16.75 1 96.25 82 ALA A CA 1
ATOM 578 C C . ALA A 1 82 ? -15.727 0.329 -16.25 1 96.25 82 ALA A C 1
ATOM 580 O O . ALA A 1 82 ? -15.945 0.165 -15.039 1 96.25 82 ALA A O 1
ATOM 581 N N . GLY A 1 83 ? -16.688 0.383 -17.141 1 97.44 83 GLY A N 1
ATOM 582 C CA . GLY A 1 83 ? -18.078 0.195 -16.766 1 97.44 83 GLY A CA 1
ATOM 583 C C . GLY A 1 83 ? -18.359 -1.16 -16.141 1 97.44 83 GLY A C 1
ATOM 584 O O . GLY A 1 83 ? -19.062 -1.256 -15.141 1 97.44 83 GLY A O 1
ATOM 585 N N . GLY A 1 84 ? -17.859 -2.252 -16.75 1 97.75 84 GLY A N 1
ATOM 586 C CA . GLY A 1 84 ? -18 -3.594 -16.203 1 97.75 84 GLY A CA 1
ATOM 587 C C . GLY A 1 84 ? -17.453 -3.727 -14.797 1 97.75 84 GLY A C 1
ATOM 588 O O . GLY A 1 84 ? -18.094 -4.344 -13.938 1 97.75 84 GLY A O 1
ATOM 589 N N . LEU A 1 85 ? -16.297 -3.154 -14.578 1 98.38 85 LEU A N 1
ATOM 590 C CA . LEU A 1 85 ? -15.711 -3.205 -13.25 1 98.38 85 LEU A CA 1
ATOM 591 C C . LEU A 1 85 ? -16.562 -2.428 -12.25 1 98.38 85 LEU A C 1
ATOM 593 O O . LEU A 1 85 ? -16.797 -2.898 -11.133 1 98.38 85 LEU A O 1
ATOM 597 N N . ALA A 1 86 ? -16.984 -1.255 -12.656 1 98.06 86 ALA A N 1
ATOM 598 C CA . ALA A 1 86 ? -17.812 -0.437 -11.766 1 98.06 86 ALA A CA 1
ATOM 599 C C . ALA A 1 86 ? -19.062 -1.188 -11.336 1 98.06 86 ALA A C 1
ATOM 601 O O . ALA A 1 86 ? -19.406 -1.213 -10.156 1 98.06 86 ALA A O 1
ATOM 602 N N . LYS A 1 87 ? -19.719 -1.778 -12.242 1 98.25 87 LYS A N 1
ATOM 603 C CA . LYS A 1 87 ? -20.938 -2.537 -11.961 1 98.25 87 LYS A CA 1
ATOM 604 C C . LYS A 1 87 ? -20.641 -3.727 -11.047 1 98.25 87 LYS A C 1
ATOM 606 O O . LYS A 1 87 ? -21.328 -3.939 -10.055 1 98.25 87 LYS A O 1
ATOM 611 N N . ALA A 1 88 ? -19.656 -4.504 -11.359 1 98.62 88 ALA A N 1
ATOM 612 C CA . ALA A 1 88 ? -19.297 -5.676 -10.562 1 98.62 88 ALA A CA 1
ATOM 613 C C . ALA A 1 88 ? -18.891 -5.27 -9.148 1 98.62 88 ALA A C 1
ATOM 615 O O . ALA A 1 88 ? -19.297 -5.906 -8.172 1 98.62 88 ALA A O 1
ATOM 616 N N . ALA A 1 89 ? -18.078 -4.238 -9.086 1 98.56 89 ALA A N 1
ATOM 617 C CA . ALA A 1 89 ? -17.578 -3.768 -7.793 1 98.56 89 ALA A CA 1
ATOM 618 C C . ALA A 1 89 ? -18.719 -3.307 -6.898 1 98.56 89 ALA A C 1
ATOM 620 O O . ALA A 1 89 ? -18.672 -3.496 -5.68 1 98.56 89 ALA A O 1
ATOM 621 N N . GLY A 1 90 ? -19.672 -2.711 -7.477 1 97.94 90 GLY A N 1
ATOM 622 C CA . GLY A 1 90 ? -20.812 -2.232 -6.711 1 97.94 90 GLY A CA 1
ATOM 623 C C . GLY A 1 90 ? -21.531 -3.332 -5.949 1 97.94 90 GLY A C 1
ATOM 624 O O . GLY A 1 90 ? -22.156 -3.074 -4.922 1 97.94 90 GLY A O 1
ATOM 625 N N . GLN A 1 91 ? -21.344 -4.539 -6.363 1 96.38 91 GLN A N 1
ATOM 626 C CA . GLN A 1 91 ? -22.078 -5.656 -5.773 1 96.38 91 GLN A CA 1
ATOM 627 C C . GLN A 1 91 ? -21.125 -6.633 -5.09 1 96.38 91 GLN A C 1
ATOM 629 O O . GLN A 1 91 ? -21.562 -7.625 -4.504 1 96.38 91 GLN A O 1
ATOM 634 N N . ALA A 1 92 ? -19.922 -6.363 -5.168 1 98.56 92 ALA A N 1
ATOM 635 C CA . ALA A 1 92 ? -18.922 -7.312 -4.668 1 98.56 92 ALA A CA 1
ATOM 636 C C . ALA A 1 92 ? -18.531 -6.988 -3.23 1 98.56 92 ALA A C 1
ATOM 638 O O . ALA A 1 92 ? -18.734 -5.863 -2.764 1 98.56 92 ALA A O 1
ATOM 639 N N . ASP A 1 93 ? -17.984 -7.984 -2.584 1 98.56 93 ASP A N 1
ATOM 640 C CA . ASP A 1 93 ? -17.484 -7.824 -1.219 1 98.56 93 ASP A CA 1
ATOM 641 C C . ASP A 1 93 ? -15.977 -7.609 -1.202 1 98.56 93 ASP A C 1
ATOM 643 O O . ASP A 1 93 ? -15.445 -6.961 -0.298 1 98.56 93 ASP A O 1
ATOM 647 N N . ALA A 1 94 ? -15.352 -8.188 -2.184 1 98.88 94 ALA A N 1
ATOM 648 C CA . ALA A 1 94 ? -13.891 -8.141 -2.143 1 98.88 94 ALA A CA 1
ATOM 649 C C . ALA A 1 94 ? -13.305 -8.25 -3.545 1 98.88 94 ALA A C 1
ATOM 651 O O . ALA A 1 94 ? -13.992 -8.656 -4.484 1 98.88 94 ALA A O 1
ATOM 652 N N . VAL A 1 95 ? -12.047 -7.84 -3.648 1 98.88 95 VAL A N 1
ATOM 653 C CA . VAL A 1 95 ? -11.227 -8.062 -4.832 1 98.88 95 VAL A CA 1
ATOM 654 C C . VAL A 1 95 ? -9.938 -8.773 -4.438 1 98.88 95 VAL A C 1
ATOM 656 O O . VAL A 1 95 ? -9.438 -8.594 -3.326 1 98.88 95 VAL A O 1
ATOM 659 N N . ILE A 1 96 ? -9.43 -9.539 -5.34 1 98.75 96 ILE A N 1
ATOM 660 C CA . ILE A 1 96 ? -8.133 -10.195 -5.164 1 98.75 96 ILE A CA 1
ATOM 661 C C . ILE A 1 96 ? -7.105 -9.57 -6.102 1 98.75 96 ILE A C 1
ATOM 663 O O . ILE A 1 96 ? -7.27 -9.602 -7.324 1 98.75 96 ILE A O 1
ATOM 667 N N . ASP A 1 97 ? -6.051 -9.023 -5.473 1 98.06 97 ASP A N 1
ATOM 668 C CA . ASP A 1 97 ? -5.043 -8.344 -6.277 1 98.06 97 ASP A CA 1
ATOM 669 C C . ASP A 1 97 ? -3.633 -8.75 -5.855 1 98.06 97 ASP A C 1
ATOM 671 O O . ASP A 1 97 ? -3.459 -9.727 -5.117 1 98.06 97 ASP A O 1
ATOM 675 N N . LEU A 1 98 ? -2.666 -8.117 -6.453 1 97.88 98 LEU A N 1
ATOM 676 C CA . LEU A 1 98 ? -1.256 -8.336 -6.148 1 97.88 98 LEU A CA 1
ATOM 677 C C . LEU A 1 98 ? -0.533 -7.004 -5.961 1 97.88 98 LEU A C 1
ATOM 679 O O . LEU A 1 98 ? 0.582 -6.824 -6.453 1 97.88 98 LEU A O 1
ATOM 683 N N . ARG A 1 99 ? -1.086 -6.094 -5.27 1 96.44 99 ARG A N 1
ATOM 684 C CA . ARG A 1 99 ? -0.553 -4.738 -5.16 1 96.44 99 ARG A CA 1
ATOM 685 C C . ARG A 1 99 ? 0.768 -4.73 -4.398 1 96.44 99 ARG A C 1
ATOM 687 O O . ARG A 1 99 ? 1.616 -3.863 -4.621 1 96.44 99 ARG A O 1
ATOM 694 N N . SER A 1 100 ? 0.966 -5.676 -3.52 1 95.75 100 SER A N 1
ATOM 695 C CA . SER A 1 100 ? 2.197 -5.711 -2.738 1 95.75 100 SER A CA 1
ATOM 696 C C . SER A 1 100 ? 3.41 -5.957 -3.631 1 95.75 100 SER A C 1
ATOM 698 O O . SER A 1 100 ? 4.527 -5.566 -3.287 1 95.75 100 SER A O 1
ATOM 700 N N . ILE A 1 101 ? 3.223 -6.629 -4.77 1 96.75 101 ILE A N 1
ATOM 701 C CA . ILE A 1 101 ? 4.363 -6.93 -5.633 1 96.75 101 ILE A CA 1
ATOM 702 C C . ILE A 1 101 ? 4.191 -6.23 -6.977 1 96.75 101 ILE A C 1
ATOM 704 O O . ILE A 1 101 ? 5.02 -6.391 -7.879 1 96.75 101 ILE A O 1
ATOM 708 N N . TRP A 1 102 ? 3.154 -5.547 -7.102 1 96.06 102 TRP A N 1
ATOM 709 C CA . TRP A 1 102 ? 2.836 -4.742 -8.273 1 96.06 102 TRP A CA 1
ATOM 710 C C . TRP A 1 102 ? 1.979 -3.537 -7.891 1 96.06 102 TRP A C 1
ATOM 712 O O . TRP A 1 102 ? 0.758 -3.561 -8.055 1 96.06 102 TRP A O 1
ATOM 722 N N . SER A 1 103 ? 2.574 -2.463 -7.484 1 92.31 103 SER A N 1
ATOM 723 C CA . SER A 1 103 ? 1.894 -1.298 -6.93 1 92.31 103 SER A CA 1
ATOM 724 C C . SER A 1 103 ? 0.928 -0.685 -7.938 1 92.31 103 SER A C 1
ATOM 726 O O . SER A 1 103 ? -0.017 0.009 -7.559 1 92.31 103 SER A O 1
ATOM 728 N N . ASP A 1 104 ? 1.108 -1.001 -9.203 1 92.88 104 ASP A N 1
ATOM 729 C CA . ASP A 1 104 ? 0.292 -0.416 -10.258 1 92.88 104 ASP A CA 1
ATOM 730 C C . ASP A 1 104 ? -0.947 -1.267 -10.531 1 92.88 104 ASP A C 1
ATOM 732 O O . ASP A 1 104 ? -1.712 -0.981 -11.453 1 92.88 104 ASP A O 1
ATOM 736 N N . ASP A 1 105 ? -1.099 -2.34 -9.781 1 96.69 105 ASP A N 1
ATOM 737 C CA . ASP A 1 105 ? -2.32 -3.123 -9.938 1 96.69 105 ASP A CA 1
ATOM 738 C C . ASP A 1 105 ? -3.561 -2.246 -9.789 1 96.69 105 ASP A C 1
ATOM 740 O O . ASP A 1 105 ? -3.812 -1.702 -8.711 1 96.69 105 ASP A O 1
ATOM 744 N N . PRO A 1 106 ? -4.352 -2.164 -10.836 1 96.88 106 PRO A N 1
ATOM 745 C CA . PRO A 1 106 ? -5.43 -1.174 -10.828 1 96.88 106 PRO A CA 1
ATOM 746 C C . PRO A 1 106 ? -6.715 -1.707 -10.195 1 96.88 106 PRO A C 1
ATOM 748 O O . PRO A 1 106 ? -7.648 -0.939 -9.938 1 96.88 106 PRO A O 1
ATOM 751 N N . LEU A 1 107 ? -6.805 -2.963 -9.875 1 98.12 107 LEU A N 1
ATOM 752 C CA . LEU A 1 107 ? -8.094 -3.586 -9.586 1 98.12 107 LEU A CA 1
ATOM 753 C C . LEU A 1 107 ? -8.719 -2.984 -8.336 1 98.12 107 LEU A C 1
ATOM 755 O O . LEU A 1 107 ? -9.82 -2.432 -8.391 1 98.12 107 LEU A O 1
ATOM 759 N N . TYR A 1 108 ? -8.039 -3.01 -7.195 1 98.38 108 TYR A N 1
ATOM 760 C CA . TYR A 1 108 ? -8.602 -2.553 -5.93 1 98.38 108 TYR A CA 1
ATOM 761 C C . TYR A 1 108 ? -8.867 -1.053 -5.961 1 98.38 108 TYR A C 1
ATOM 763 O O . TYR A 1 108 ? -9.984 -0.605 -5.672 1 98.38 108 TYR A O 1
ATOM 771 N N . PRO A 1 109 ? -7.875 -0.212 -6.371 1 97.62 109 PRO A N 1
ATOM 772 C CA . PRO A 1 109 ? -8.141 1.229 -6.395 1 97.62 109 PRO A CA 1
ATOM 773 C C . PRO A 1 109 ? -9.344 1.593 -7.266 1 97.62 109 PRO A C 1
ATOM 775 O O . PRO A 1 109 ? -10.188 2.393 -6.855 1 97.62 109 PRO A O 1
ATOM 778 N N . LEU A 1 110 ? -9.445 0.982 -8.398 1 97.75 110 LEU A N 1
ATOM 779 C CA . LEU A 1 110 ? -10.531 1.337 -9.305 1 97.75 110 LEU A CA 1
ATOM 780 C C . LEU A 1 110 ? -11.859 0.776 -8.812 1 97.75 110 LEU A C 1
ATOM 782 O O . LEU A 1 110 ? -12.898 1.429 -8.938 1 97.75 110 LEU A O 1
ATOM 786 N N . ALA A 1 111 ? -11.867 -0.454 -8.305 1 98.44 111 ALA A N 1
ATOM 787 C CA . ALA A 1 111 ? -13.086 -1.025 -7.73 1 98.44 111 ALA A CA 1
ATOM 788 C C . ALA A 1 111 ? -13.609 -0.161 -6.586 1 98.44 111 ALA A C 1
ATOM 790 O O . ALA A 1 111 ? -14.828 0.014 -6.441 1 98.44 111 ALA A O 1
ATOM 791 N N . ARG A 1 112 ? -12.734 0.336 -5.793 1 98.06 112 ARG A N 1
ATOM 792 C CA . ARG A 1 112 ? -13.07 1.139 -4.621 1 98.06 112 ARG A CA 1
ATOM 793 C C . ARG A 1 112 ? -13.812 2.406 -5.02 1 98.06 112 ARG A C 1
ATOM 795 O O . ARG A 1 112 ? -14.562 2.971 -4.219 1 98.06 112 ARG A O 1
ATOM 802 N N . ARG A 1 113 ? -13.586 2.912 -6.195 1 96.94 113 ARG A N 1
ATOM 803 C CA . ARG A 1 113 ? -14.273 4.109 -6.664 1 96.94 113 ARG A CA 1
ATOM 804 C C . ARG A 1 113 ? -15.781 3.9 -6.688 1 96.94 113 ARG A C 1
ATOM 806 O O . ARG A 1 113 ? -16.547 4.84 -6.469 1 96.94 113 ARG A O 1
ATOM 813 N N . SER A 1 114 ? -16.172 2.674 -6.914 1 96.94 114 SER A N 1
ATOM 814 C CA . SER A 1 114 ? -17.594 2.354 -6.984 1 96.94 114 SER A CA 1
ATOM 815 C C . SER A 1 114 ? -18.109 1.813 -5.652 1 96.94 114 SER A C 1
ATOM 817 O O . SER A 1 114 ? -19.312 1.811 -5.395 1 96.94 114 SER A O 1
ATOM 819 N N . ASN A 1 115 ? -17.281 1.325 -4.879 1 98.06 115 ASN A N 1
ATOM 820 C CA . ASN A 1 115 ? -17.625 0.699 -3.605 1 98.06 115 ASN A CA 1
ATOM 821 C C . ASN A 1 115 ? -16.531 0.924 -2.559 1 98.06 115 ASN A C 1
ATOM 823 O O . ASN A 1 115 ? -15.586 0.14 -2.463 1 98.06 115 ASN A O 1
ATOM 827 N N . ILE A 1 116 ? -16.703 1.935 -1.704 1 97.75 116 ILE A N 1
ATOM 828 C CA . ILE A 1 116 ? -15.672 2.322 -0.742 1 97.75 116 ILE A CA 1
ATOM 829 C C . ILE A 1 116 ? -15.469 1.201 0.276 1 97.75 116 ILE A C 1
ATOM 831 O O . ILE A 1 116 ? -14.422 1.12 0.92 1 97.75 116 ILE A O 1
ATOM 835 N N . ARG A 1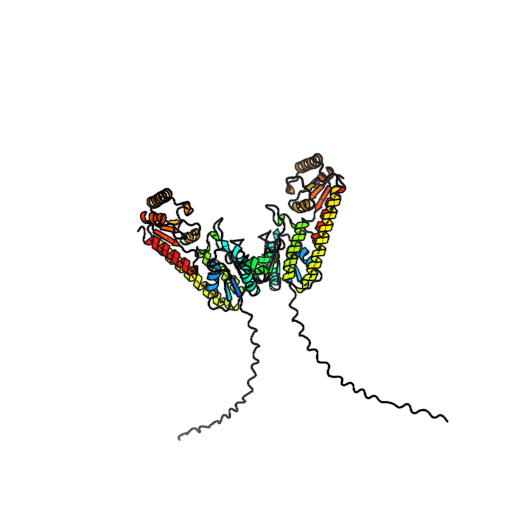 117 ? -16.406 0.295 0.437 1 98 117 ARG A N 1
ATOM 836 C CA . ARG A 1 117 ? -16.359 -0.731 1.473 1 98 117 ARG A CA 1
ATOM 837 C C . ARG A 1 117 ? -15.797 -2.039 0.923 1 98 117 ARG A C 1
ATOM 839 O O . ARG A 1 117 ? -15.734 -3.043 1.635 1 98 117 ARG A O 1
ATOM 846 N N . ILE A 1 118 ? -15.438 -2.062 -0.38 1 98.5 118 ILE A N 1
ATOM 847 C CA . ILE A 1 118 ? -14.922 -3.289 -0.979 1 98.5 118 ILE A CA 1
ATOM 848 C C . ILE A 1 118 ? -13.617 -3.695 -0.286 1 98.5 118 ILE A C 1
ATOM 850 O O . ILE A 1 118 ? -12.766 -2.85 -0.013 1 98.5 118 ILE A O 1
ATOM 854 N N . VAL A 1 119 ? -13.461 -4.957 0.055 1 98.56 119 VAL A N 1
ATOM 855 C CA . VAL A 1 119 ? -12.328 -5.484 0.813 1 98.56 119 VAL A CA 1
ATOM 856 C C . VAL A 1 119 ? -11.195 -5.844 -0.14 1 98.56 119 VAL A C 1
ATOM 858 O O . VAL A 1 119 ? -11.43 -6.422 -1.205 1 98.56 119 VAL A O 1
ATOM 861 N N . GLU A 1 120 ? -10 -5.5 0.247 1 98.56 120 GLU A N 1
ATOM 862 C CA . GLU A 1 120 ? -8.82 -5.879 -0.532 1 98.56 120 GLU A CA 1
ATOM 863 C C . GLU A 1 120 ? -8.219 -7.18 -0.017 1 98.56 120 GLU A C 1
ATOM 865 O O . GLU A 1 120 ? -7.926 -7.309 1.175 1 98.56 120 GLU A O 1
ATOM 870 N N . ILE A 1 121 ? -8.008 -8.062 -0.908 1 98.75 121 ILE A N 1
ATOM 871 C CA . ILE A 1 121 ? -7.219 -9.258 -0.637 1 98.75 121 ILE A CA 1
ATOM 872 C C . ILE A 1 121 ? -5.969 -9.266 -1.516 1 98.75 121 ILE A C 1
ATOM 874 O O . ILE A 1 121 ? -6.062 -9.406 -2.736 1 98.75 121 ILE A O 1
ATOM 878 N N . ASP A 1 122 ? -4.855 -9.031 -0.903 1 98.56 122 ASP A N 1
ATOM 879 C CA . ASP A 1 122 ? -3.59 -9.172 -1.612 1 98.56 122 ASP A CA 1
ATOM 880 C C . ASP A 1 122 ? -3.037 -10.586 -1.475 1 98.56 122 ASP A C 1
ATOM 882 O O . ASP A 1 122 ? -2.607 -10.984 -0.391 1 98.56 122 ASP A O 1
ATOM 886 N N . ALA A 1 123 ? -2.988 -11.273 -2.541 1 98.44 123 ALA A N 1
ATOM 887 C CA . ALA A 1 123 ? -2.676 -12.695 -2.508 1 98.44 123 ALA A CA 1
ATOM 888 C C . ALA A 1 123 ? -1.183 -12.922 -2.291 1 98.44 123 ALA A C 1
ATOM 890 O O . ALA A 1 123 ? -0.756 -14.047 -1.992 1 98.44 123 ALA A O 1
ATOM 891 N N . ALA A 1 124 ? -0.357 -11.914 -2.479 1 98.38 124 ALA A N 1
ATOM 892 C CA . ALA A 1 124 ? 1.088 -12.086 -2.355 1 98.38 124 ALA A CA 1
ATOM 893 C C . ALA A 1 124 ? 1.561 -11.758 -0.941 1 98.38 124 ALA A C 1
ATOM 895 O O . ALA A 1 124 ? 2.605 -12.25 -0.501 1 98.38 124 ALA A O 1
ATOM 896 N N . ARG A 1 125 ? 0.896 -10.938 -0.328 1 97.44 125 ARG A N 1
ATOM 897 C CA . ARG A 1 125 ? 1.215 -10.523 1.034 1 97.44 125 ARG A CA 1
ATOM 898 C C . ARG A 1 125 ? -0.037 -10.062 1.772 1 97.44 125 ARG A C 1
ATOM 900 O O . ARG A 1 125 ? -0.665 -9.07 1.385 1 97.44 125 ARG A O 1
ATOM 907 N N . PRO A 1 126 ? -0.347 -10.773 2.846 1 97.12 126 PRO A N 1
ATOM 908 C CA . PRO A 1 126 ? -1.532 -10.32 3.576 1 97.12 126 PRO A CA 1
ATOM 909 C C . PRO A 1 126 ? -1.416 -8.875 4.051 1 97.12 126 PRO A C 1
ATOM 911 O O . PRO A 1 126 ? -0.378 -8.477 4.586 1 97.12 126 PRO A O 1
ATOM 914 N N . VAL A 1 127 ? -2.504 -8.078 3.906 1 94.94 127 VAL A N 1
ATOM 915 C CA . VAL A 1 127 ? -2.533 -6.66 4.262 1 94.94 127 VAL A CA 1
ATOM 916 C C . VAL A 1 127 ? -2.289 -6.5 5.762 1 94.94 127 VAL A C 1
ATOM 918 O O . VAL A 1 127 ? -1.594 -5.574 6.188 1 94.94 127 VAL A O 1
ATOM 921 N N . ASP A 1 128 ? -2.742 -7.414 6.57 1 95.06 128 ASP A N 1
ATOM 922 C CA . ASP A 1 128 ? -2.656 -7.293 8.023 1 95.06 128 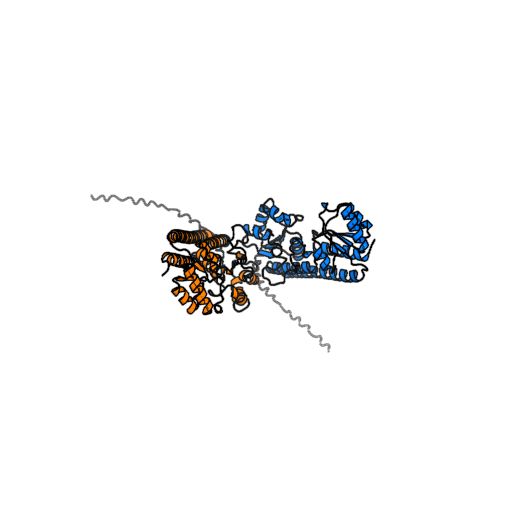ASP A CA 1
ATOM 923 C C . ASP A 1 128 ? -1.348 -7.879 8.547 1 95.06 128 ASP A C 1
ATOM 925 O O . ASP A 1 128 ? -1.076 -7.832 9.75 1 95.06 128 ASP A O 1
ATOM 929 N N . GLY A 1 129 ? -0.599 -8.547 7.77 1 92.69 129 GLY A N 1
ATOM 930 C CA . GLY A 1 129 ? 0.708 -9.062 8.148 1 92.69 129 GLY A CA 1
ATOM 931 C C . GLY A 1 129 ? 0.63 -10.281 9.047 1 92.69 129 GLY A C 1
ATOM 932 O O . GLY A 1 129 ? 1.614 -10.648 9.695 1 92.69 129 GLY A O 1
ATOM 933 N N . ALA A 1 130 ? -0.473 -10.859 9.086 1 92.56 130 ALA A N 1
ATOM 934 C CA . ALA A 1 130 ? -0.658 -12 9.984 1 92.56 130 ALA A CA 1
ATOM 935 C C . ALA A 1 130 ? 0.082 -13.227 9.469 1 92.56 130 ALA A C 1
ATOM 937 O O . ALA A 1 130 ? 0.444 -14.109 10.25 1 92.56 130 ALA A O 1
ATOM 938 N N . LEU A 1 131 ? 0.202 -13.406 8.203 1 95.44 131 LEU A N 1
ATOM 939 C CA . LEU A 1 131 ? 0.969 -14.461 7.547 1 95.44 131 LEU A CA 1
ATOM 940 C C . LEU A 1 131 ? 2.123 -13.875 6.742 1 95.44 131 LEU A C 1
ATOM 942 O O . LEU A 1 131 ? 2.066 -12.719 6.32 1 95.44 131 LEU A O 1
ATOM 946 N N . PRO A 1 132 ? 3.16 -14.68 6.645 1 95.25 132 PRO A N 1
ATOM 947 C CA . PRO A 1 132 ? 4.234 -14.203 5.766 1 95.25 132 PRO A CA 1
ATOM 948 C C . PRO A 1 132 ? 3.807 -14.117 4.305 1 95.25 132 PRO A C 1
ATOM 950 O O . PRO A 1 132 ? 2.98 -14.914 3.85 1 95.25 132 PRO A O 1
ATOM 953 N N . GLY A 1 133 ? 4.312 -13.141 3.576 1 96.5 133 GLY A N 1
ATOM 954 C CA . GLY A 1 133 ? 4.133 -13.055 2.137 1 96.5 133 GLY A CA 1
ATOM 955 C C . GLY A 1 133 ? 5.051 -13.984 1.363 1 96.5 133 GLY A C 1
ATOM 956 O O . GLY A 1 133 ? 5.801 -14.758 1.958 1 96.5 133 GLY A O 1
ATOM 957 N N . ILE A 1 134 ? 4.902 -13.914 0.106 1 97.75 134 ILE A N 1
ATOM 958 C CA . ILE A 1 134 ? 5.73 -14.766 -0.742 1 97.75 134 ILE A CA 1
ATOM 959 C C . ILE A 1 134 ? 7.168 -14.25 -0.746 1 97.75 134 ILE A C 1
ATOM 961 O O . ILE A 1 134 ? 7.422 -13.094 -0.383 1 97.75 134 ILE A O 1
ATOM 965 N N . ALA A 1 135 ? 8.039 -15.07 -1.105 1 95.94 135 ALA A N 1
ATOM 966 C CA . ALA A 1 135 ? 9.453 -14.711 -1.202 1 95.94 135 ALA A CA 1
ATOM 967 C C . ALA A 1 135 ? 9.766 -14.094 -2.561 1 95.94 135 ALA A C 1
ATOM 969 O O . ALA A 1 135 ? 9.414 -14.656 -3.602 1 95.94 135 ALA A O 1
ATOM 970 N N . LEU A 1 136 ? 10.375 -12.977 -2.492 1 96.25 136 LEU A N 1
ATOM 971 C CA . LEU A 1 136 ? 10.797 -12.305 -3.717 1 96.25 136 LEU A CA 1
ATOM 972 C C . LEU A 1 136 ? 12.305 -12.109 -3.736 1 96.25 136 LEU A C 1
ATOM 974 O O . LEU A 1 136 ? 12.906 -11.781 -2.711 1 96.25 136 LEU A O 1
ATOM 978 N N . ARG A 1 137 ? 12.906 -12.344 -4.844 1 92.38 137 ARG A N 1
ATOM 979 C CA . ARG A 1 137 ? 14.289 -11.938 -5.059 1 92.38 137 ARG A CA 1
ATOM 980 C C . ARG A 1 137 ? 14.406 -10.414 -5.152 1 92.38 137 ARG A C 1
ATOM 982 O O . ARG A 1 137 ? 13.461 -9.742 -5.562 1 92.38 137 ARG A O 1
ATOM 989 N N . PRO A 1 138 ? 15.578 -9.961 -4.758 1 90.5 138 PRO A N 1
ATOM 990 C CA . PRO A 1 138 ? 15.75 -8.508 -4.879 1 90.5 138 PRO A CA 1
ATOM 991 C C . PRO A 1 138 ? 15.477 -8 -6.293 1 90.5 138 PRO A C 1
ATOM 993 O O . PRO A 1 138 ? 15.922 -8.602 -7.27 1 90.5 138 PRO A O 1
ATOM 996 N N . GLY A 1 139 ? 14.703 -6.945 -6.301 1 87.56 139 GLY A N 1
ATOM 997 C CA . GLY A 1 139 ? 14.422 -6.312 -7.582 1 87.56 139 GLY A CA 1
ATOM 998 C C . GLY A 1 139 ? 13.312 -7 -8.359 1 87.56 139 GLY A C 1
ATOM 999 O O . GLY A 1 139 ? 12.938 -6.547 -9.438 1 87.56 139 GLY A O 1
ATOM 1000 N N . SER A 1 140 ? 12.781 -8.008 -7.883 1 90.88 140 SER A N 1
ATOM 1001 C CA . SER A 1 140 ? 11.727 -8.75 -8.562 1 90.88 140 SER A CA 1
ATOM 1002 C C . SER A 1 140 ? 10.352 -8.188 -8.234 1 90.88 140 SER A C 1
ATOM 1004 O O . SER A 1 140 ? 10.148 -7.625 -7.156 1 90.88 140 SER A O 1
ATOM 1006 N N . ASP A 1 141 ? 9.5 -8.266 -9.258 1 92.75 141 ASP A N 1
ATOM 1007 C CA . ASP A 1 141 ? 8.094 -7.906 -9.086 1 92.75 141 ASP A CA 1
ATOM 1008 C C . ASP A 1 141 ? 7.188 -8.898 -9.812 1 92.75 141 ASP A C 1
ATOM 1010 O O . ASP A 1 141 ? 7.582 -10.039 -10.07 1 92.75 141 ASP A O 1
ATOM 1014 N N . LEU A 1 142 ? 5.992 -8.469 -10.039 1 93.5 142 LEU A N 1
ATOM 1015 C CA . LEU A 1 142 ? 5.004 -9.352 -10.648 1 93.5 142 LEU A CA 1
ATOM 1016 C C . LEU A 1 142 ? 5.516 -9.898 -11.977 1 93.5 142 LEU A C 1
ATOM 1018 O O . LEU A 1 142 ? 5.207 -11.039 -12.344 1 93.5 142 LEU A O 1
ATOM 1022 N N . HIS A 1 143 ? 6.34 -9.219 -12.641 1 91 143 HIS A N 1
ATOM 1023 C CA . HIS A 1 143 ? 6.758 -9.562 -14 1 91 143 HIS A CA 1
ATOM 1024 C C . HIS A 1 143 ? 7.785 -10.688 -13.992 1 91 143 HIS A C 1
ATOM 1026 O O . HIS A 1 143 ? 8.07 -11.281 -15.031 1 91 143 HIS A O 1
ATOM 1032 N N . ALA A 1 144 ? 8.289 -10.961 -12.852 1 94.12 144 ALA A N 1
ATOM 1033 C CA . ALA A 1 144 ? 9.203 -12.094 -12.719 1 94.12 144 ALA A CA 1
ATOM 1034 C C . ALA A 1 144 ? 8.438 -13.391 -12.484 1 94.12 144 ALA A C 1
ATOM 1036 O O . ALA A 1 144 ? 9.039 -14.461 -12.352 1 94.12 144 ALA A O 1
ATOM 1037 N N . TYR A 1 145 ? 7.156 -13.312 -12.375 1 94.62 145 TYR A N 1
ATOM 1038 C CA . TYR A 1 145 ? 6.262 -14.453 -12.211 1 94.62 145 TYR A CA 1
ATOM 1039 C C . TYR A 1 145 ? 6.672 -15.305 -11.016 1 94.62 145 TYR A C 1
ATOM 1041 O O . TYR A 1 145 ? 6.918 -16.5 -11.156 1 94.62 145 TYR A O 1
ATOM 1049 N N . PRO A 1 146 ? 6.602 -14.695 -9.875 1 97 146 PRO A N 1
ATOM 1050 C CA . PRO A 1 146 ? 7.102 -15.398 -8.695 1 97 146 PRO A CA 1
ATOM 1051 C C . PRO A 1 146 ? 6.258 -16.625 -8.336 1 97 146 PRO A C 1
ATOM 1053 O O . PRO A 1 146 ? 6.746 -17.531 -7.668 1 97 146 PRO A O 1
ATOM 1056 N N . TRP A 1 147 ? 5.031 -16.703 -8.836 1 96.31 147 TRP A N 1
ATOM 1057 C CA . TRP A 1 147 ? 4.141 -17.812 -8.523 1 96.31 147 TRP A CA 1
ATOM 1058 C C . TRP A 1 147 ? 4.547 -19.062 -9.305 1 96.31 147 TRP A C 1
ATOM 1060 O O . TRP A 1 147 ? 4.012 -20.141 -9.062 1 96.31 147 TRP A O 1
ATOM 1070 N N . LEU A 1 148 ? 5.5 -18.969 -10.164 1 96.25 148 LEU A N 1
ATOM 1071 C CA . LEU A 1 148 ? 5.984 -20.141 -10.883 1 96.25 148 LEU A CA 1
ATOM 1072 C C . LEU A 1 148 ? 6.891 -20.984 -9.984 1 96.25 148 LEU A C 1
ATOM 1074 O O . LEU A 1 148 ? 7.277 -22.094 -10.359 1 96.25 148 LEU A O 1
ATOM 1078 N N . ASN A 1 149 ? 7.254 -20.5 -8.875 1 96.94 149 ASN A N 1
ATOM 1079 C CA . ASN A 1 149 ? 7.805 -21.328 -7.801 1 96.94 149 ASN A CA 1
ATOM 1080 C C . ASN A 1 149 ? 6.699 -21.969 -6.965 1 96.94 149 ASN A C 1
ATOM 1082 O O . ASN A 1 149 ? 5.855 -21.266 -6.402 1 96.94 149 ASN A O 1
ATOM 1086 N N . PRO A 1 150 ? 6.715 -23.297 -6.875 1 96.88 150 PRO A N 1
ATOM 1087 C CA . PRO A 1 150 ? 5.629 -23.984 -6.164 1 96.88 150 PRO A CA 1
ATOM 1088 C C . PRO A 1 150 ? 5.508 -23.531 -4.707 1 96.88 150 PRO A C 1
ATOM 1090 O O . PRO A 1 150 ? 4.406 -23.5 -4.156 1 96.88 150 PRO A O 1
ATOM 1093 N N . THR A 1 151 ? 6.586 -23.234 -4.012 1 97.06 151 THR A N 1
ATOM 1094 C CA . THR A 1 151 ? 6.543 -22.75 -2.637 1 97.06 151 THR A CA 1
ATOM 1095 C C . THR A 1 151 ? 5.789 -21.422 -2.551 1 97.06 151 THR A C 1
ATOM 1097 O O . THR A 1 151 ? 4.949 -21.234 -1.668 1 97.06 151 THR A O 1
ATOM 1100 N N . ASN A 1 152 ? 6.125 -20.516 -3.48 1 97.88 152 ASN A N 1
ATOM 1101 C CA . ASN A 1 152 ? 5.418 -19.234 -3.531 1 97.88 152 ASN A CA 1
ATOM 1102 C C . ASN A 1 152 ? 3.932 -19.438 -3.828 1 97.88 152 ASN A C 1
ATOM 1104 O O . ASN A 1 152 ? 3.082 -18.781 -3.221 1 97.88 152 ASN A O 1
ATOM 1108 N N . LEU A 1 153 ? 3.639 -20.328 -4.758 1 97.75 153 LEU A N 1
ATOM 1109 C CA . LEU A 1 153 ? 2.246 -20.578 -5.113 1 97.75 153 LEU A CA 1
ATOM 1110 C C . LEU A 1 153 ? 1.464 -21.094 -3.91 1 97.75 153 LEU A C 1
ATOM 1112 O O . LEU A 1 153 ? 0.33 -20.672 -3.674 1 97.75 153 LEU A O 1
ATOM 1116 N N . GLY A 1 154 ? 2.031 -22.016 -3.172 1 97.94 154 GLY A N 1
ATOM 1117 C CA . GLY A 1 154 ? 1.415 -22.5 -1.947 1 97.94 154 GLY A CA 1
ATOM 1118 C C . GLY A 1 154 ? 1.187 -21.406 -0.922 1 97.94 154 GLY A C 1
ATOM 1119 O O . GLY A 1 154 ? 0.133 -21.359 -0.283 1 97.94 154 GLY A O 1
ATOM 1120 N N . ARG A 1 155 ? 2.168 -20.562 -0.772 1 98.12 155 ARG A N 1
ATOM 1121 C CA . ARG A 1 155 ? 2.043 -19.453 0.166 1 98.12 155 ARG A CA 1
ATOM 1122 C C . ARG A 1 155 ? 0.935 -18.5 -0.261 1 98.12 155 ARG A C 1
ATOM 1124 O O . ARG A 1 155 ? 0.179 -18 0.576 1 98.12 155 ARG A O 1
ATOM 1131 N N . MET A 1 156 ? 0.869 -18.188 -1.546 1 98.5 156 MET A N 1
ATOM 1132 C CA . MET A 1 156 ? -0.226 -17.375 -2.059 1 98.5 156 MET A CA 1
ATOM 1133 C C . MET A 1 156 ? -1.576 -17.984 -1.698 1 98.5 156 MET A C 1
ATOM 1135 O O . MET A 1 156 ? -2.498 -17.266 -1.3 1 98.5 156 MET A O 1
ATOM 1139 N N . ALA A 1 157 ? -1.672 -19.25 -1.832 1 98.69 157 ALA A N 1
ATOM 1140 C CA . ALA A 1 157 ? -2.908 -19.953 -1.488 1 98.69 157 ALA A CA 1
ATOM 1141 C C . ALA A 1 157 ? -3.221 -19.812 -0.001 1 98.69 157 ALA A C 1
ATOM 1143 O O . ALA A 1 157 ? -4.379 -19.641 0.381 1 98.69 157 ALA A O 1
ATOM 1144 N N . ASP A 1 158 ? -2.225 -19.906 0.849 1 98.69 158 ASP A N 1
ATOM 1145 C CA . ASP A 1 158 ? -2.402 -19.719 2.285 1 98.69 158 ASP A CA 1
ATOM 1146 C C . ASP A 1 158 ? -2.975 -18.328 2.594 1 98.69 158 ASP A C 1
ATOM 1148 O O . ASP A 1 158 ? -3.922 -18.203 3.371 1 98.69 158 ASP A O 1
ATOM 1152 N N . VAL A 1 159 ? -2.348 -17.359 1.982 1 98.56 159 VAL A N 1
ATOM 1153 C CA . VAL A 1 159 ? -2.76 -15.984 2.213 1 98.56 159 VAL A CA 1
ATOM 1154 C C . VAL A 1 159 ? -4.207 -15.789 1.766 1 98.56 159 VAL A C 1
ATOM 1156 O O . VAL A 1 159 ? -5.027 -15.25 2.508 1 98.56 159 VAL A O 1
ATOM 1159 N N . LEU A 1 160 ? -4.535 -16.25 0.602 1 98.69 160 LEU A N 1
ATOM 1160 C CA . LEU A 1 160 ? -5.875 -16.141 0.043 1 98.69 160 LEU A CA 1
ATOM 1161 C C . LEU A 1 160 ? -6.898 -16.844 0.92 1 98.69 160 LEU A C 1
ATOM 1163 O O . LEU A 1 160 ? -7.953 -16.297 1.228 1 98.69 160 LEU A O 1
ATOM 1167 N N . ALA A 1 161 ? -6.59 -18.047 1.295 1 98.81 161 ALA A N 1
ATOM 1168 C CA . ALA A 1 161 ? -7.496 -18.828 2.123 1 98.81 161 ALA A CA 1
ATOM 1169 C C . ALA A 1 161 ? -7.797 -18.125 3.439 1 98.81 161 ALA A C 1
ATOM 1171 O O . ALA A 1 161 ? -8.953 -18.047 3.867 1 98.81 161 ALA A O 1
ATOM 1172 N N . SER A 1 162 ? -6.781 -17.625 4.027 1 98.56 162 SER A N 1
ATOM 1173 C CA . SER A 1 162 ? -6.922 -16.953 5.312 1 98.56 162 SER A CA 1
ATOM 1174 C C . SER A 1 162 ? -7.926 -15.805 5.23 1 98.56 162 SER A C 1
ATOM 1176 O O . SER A 1 162 ? -8.828 -15.695 6.062 1 98.56 162 SER A O 1
ATOM 1178 N N . ASP A 1 163 ? -7.797 -14.953 4.242 1 98.5 163 ASP A N 1
ATOM 1179 C CA . ASP A 1 163 ? -8.688 -13.805 4.109 1 98.5 163 ASP A CA 1
ATOM 1180 C C . ASP A 1 163 ? -10.086 -14.242 3.658 1 98.5 163 ASP A C 1
ATOM 1182 O O . ASP A 1 163 ? -11.086 -13.711 4.129 1 98.5 163 ASP A O 1
ATOM 1186 N N . LEU A 1 164 ? -10.172 -15.188 2.76 1 98.62 164 LEU A N 1
ATOM 1187 C CA . LEU A 1 164 ? -11.461 -15.656 2.27 1 98.62 164 LEU A CA 1
ATOM 1188 C C . LEU A 1 164 ? -12.273 -16.297 3.395 1 98.62 164 LEU A C 1
ATOM 1190 O O . LEU A 1 164 ? -13.492 -16.109 3.467 1 98.62 164 LEU A O 1
ATOM 1194 N N . GLU A 1 165 ? -11.625 -17.047 4.273 1 98.12 165 GLU A N 1
ATOM 1195 C CA . GLU A 1 165 ? -12.305 -17.672 5.406 1 98.12 165 GLU A CA 1
ATOM 1196 C C . GLU A 1 165 ? -12.906 -16.625 6.34 1 98.12 165 GLU A C 1
ATOM 1198 O O . GLU A 1 165 ? -13.992 -16.828 6.887 1 98.12 165 GLU A O 1
ATOM 1203 N N . ARG A 1 166 ? -12.188 -15.609 6.496 1 97.25 166 ARG A N 1
ATOM 1204 C CA . ARG A 1 166 ? -12.664 -14.539 7.363 1 97.25 166 ARG A CA 1
ATOM 1205 C C . ARG A 1 166 ? -13.828 -13.797 6.727 1 97.25 166 ARG A C 1
ATOM 1207 O O . ARG A 1 166 ? -14.75 -13.359 7.422 1 97.25 166 ARG A O 1
ATOM 1214 N N . LEU A 1 167 ? -13.82 -13.656 5.426 1 97.38 167 LEU A N 1
ATOM 1215 C CA . LEU A 1 167 ? -14.891 -12.977 4.691 1 97.38 167 LEU A CA 1
ATOM 1216 C C . LEU A 1 167 ? -16.141 -13.852 4.617 1 97.38 167 LEU A C 1
ATOM 1218 O O . LEU A 1 167 ? -17.25 -13.336 4.578 1 97.38 167 LEU A O 1
ATOM 1222 N N . ALA A 1 168 ? -15.922 -15.109 4.562 1 97.69 168 ALA A N 1
ATOM 1223 C CA . ALA A 1 168 ? -17.016 -16.078 4.449 1 97.69 168 ALA A CA 1
ATOM 1224 C C . ALA A 1 168 ? -16.828 -17.234 5.426 1 97.69 168 ALA A C 1
ATOM 1226 O O . ALA A 1 168 ? -16.531 -18.359 5.016 1 97.69 168 ALA A O 1
ATOM 1227 N N . PRO A 1 169 ? -17.172 -17 6.66 1 96.94 169 PRO A N 1
ATOM 1228 C CA . PRO A 1 169 ? -16.922 -18.016 7.676 1 96.94 169 PRO A CA 1
ATOM 1229 C C . PRO A 1 169 ? -17.688 -19.312 7.398 1 96.94 169 PRO A C 1
ATOM 1231 O O . PRO A 1 169 ? -17.234 -20.406 7.773 1 96.94 169 PRO A O 1
ATOM 1234 N N . GLY A 1 170 ? -18.781 -19.281 6.777 1 97 170 GLY A N 1
ATOM 1235 C CA . GLY A 1 170 ? -19.547 -20.469 6.434 1 97 170 GLY A CA 1
ATOM 1236 C C . GLY A 1 170 ? -18.828 -21.391 5.465 1 97 170 GLY A C 1
ATOM 1237 O O . GLY A 1 170 ? -19.125 -22.578 5.402 1 97 170 GLY A O 1
ATOM 1238 N N . ALA A 1 171 ? -17.906 -20.859 4.707 1 98.12 171 ALA A N 1
ATOM 1239 C CA . ALA A 1 171 ? -17.172 -21.625 3.699 1 98.12 171 ALA A CA 1
ATOM 1240 C C . ALA A 1 171 ? -15.828 -22.094 4.238 1 98.12 171 ALA A C 1
ATOM 1242 O O . ALA A 1 171 ? -15.07 -22.766 3.533 1 98.12 171 ALA A O 1
ATOM 1243 N N . ALA A 1 172 ? -15.5 -21.812 5.445 1 98.12 172 ALA A N 1
ATOM 1244 C CA . ALA A 1 172 ? -14.156 -21.953 5.984 1 98.12 172 ALA A CA 1
ATOM 1245 C C . ALA A 1 172 ? -13.68 -23.406 5.91 1 98.12 172 ALA A C 1
ATOM 1247 O O . ALA A 1 172 ? -12.57 -23.688 5.449 1 98.12 172 ALA A O 1
ATOM 1248 N N . ALA A 1 173 ? -14.453 -24.312 6.312 1 98.56 173 ALA A N 1
ATOM 1249 C CA . ALA A 1 173 ? -14.055 -25.703 6.332 1 98.56 173 ALA A CA 1
ATOM 1250 C C . ALA A 1 173 ? -13.75 -26.219 4.922 1 98.56 173 ALA A C 1
ATOM 1252 O O . ALA A 1 173 ? -12.75 -26.906 4.707 1 98.56 173 ALA A O 1
ATOM 1253 N N . THR A 1 174 ? -14.664 -25.891 3.996 1 98.75 174 THR A N 1
ATOM 1254 C CA . THR A 1 174 ? -14.461 -26.297 2.611 1 98.75 174 THR A CA 1
ATOM 1255 C C . THR A 1 174 ? -13.211 -25.641 2.031 1 98.75 174 THR A C 1
ATOM 1257 O O . THR A 1 174 ? -12.43 -26.297 1.334 1 98.75 174 THR A O 1
ATOM 1260 N N . ILE A 1 175 ? -12.977 -24.375 2.309 1 98.81 175 ILE A N 1
ATOM 1261 C CA . ILE A 1 175 ? -11.789 -23.656 1.837 1 98.81 175 ILE A CA 1
ATOM 1262 C C . ILE A 1 175 ? -10.531 -24.344 2.379 1 98.81 175 ILE A C 1
ATOM 1264 O O . ILE A 1 175 ? -9.57 -24.547 1.64 1 98.81 175 ILE A O 1
ATOM 1268 N N . GLN A 1 176 ? -10.555 -24.719 3.631 1 98.75 176 GLN A N 1
ATOM 1269 C CA . GLN A 1 176 ? -9.398 -25.359 4.242 1 98.75 176 GLN A CA 1
ATOM 1270 C C . GLN A 1 176 ? -9.133 -26.719 3.617 1 98.75 176 GLN A C 1
ATOM 1272 O O . GLN A 1 176 ? -7.977 -27.109 3.406 1 98.75 176 GLN A O 1
ATOM 1277 N N . ALA A 1 177 ? -10.109 -27.438 3.355 1 98.81 177 ALA A N 1
ATOM 1278 C CA . ALA A 1 177 ? -9.945 -28.734 2.697 1 98.81 177 ALA A CA 1
ATOM 1279 C C . ALA A 1 177 ? -9.352 -28.562 1.304 1 98.81 177 ALA A C 1
ATOM 1281 O O . ALA A 1 177 ? -8.445 -29.312 0.918 1 98.81 177 ALA A O 1
ATOM 1282 N N . ASN A 1 178 ? -9.898 -27.594 0.557 1 98.75 178 ASN A N 1
ATOM 1283 C CA . ASN A 1 178 ? -9.383 -27.328 -0.78 1 98.75 178 ASN A CA 1
ATOM 1284 C C . ASN A 1 178 ? -7.93 -26.875 -0.737 1 98.75 178 ASN A C 1
ATOM 1286 O O . ASN A 1 178 ? -7.129 -27.25 -1.594 1 98.75 178 ASN A O 1
ATOM 1290 N N . LEU A 1 179 ? -7.633 -26.047 0.277 1 98.69 179 LEU A N 1
ATOM 1291 C CA . LEU A 1 179 ? -6.258 -25.609 0.468 1 98.69 179 LEU A CA 1
ATOM 1292 C C . LEU A 1 179 ? -5.332 -26.781 0.731 1 98.69 179 LEU A C 1
ATOM 1294 O O . LEU A 1 179 ? -4.254 -26.875 0.137 1 98.69 179 LEU A O 1
ATOM 1298 N N . ALA A 1 180 ? -5.727 -27.625 1.612 1 98.62 180 ALA A N 1
ATOM 1299 C CA . ALA A 1 180 ? -4.926 -28.812 1.933 1 98.62 180 ALA A CA 1
ATOM 1300 C C . ALA A 1 180 ? -4.688 -29.656 0.691 1 98.62 180 ALA A C 1
ATOM 1302 O O . ALA A 1 180 ? -3.578 -30.156 0.472 1 98.62 180 ALA A O 1
ATOM 1303 N N . THR A 1 181 ? -5.707 -29.859 -0.094 1 98.12 181 THR A N 1
ATOM 1304 C CA . THR A 1 181 ? -5.602 -30.641 -1.325 1 98.12 181 THR A CA 1
ATOM 1305 C C . THR A 1 181 ? -4.609 -29.984 -2.287 1 98.12 181 THR A C 1
ATOM 1307 O O . THR A 1 181 ? -3.756 -30.672 -2.859 1 98.12 181 THR A O 1
ATOM 1310 N N . LEU A 1 182 ? -4.734 -28.703 -2.457 1 97.81 182 LEU A N 1
ATOM 1311 C CA . LEU A 1 182 ? -3.855 -27.953 -3.342 1 97.81 182 LEU A CA 1
ATOM 1312 C C . LEU A 1 182 ? -2.402 -28.062 -2.891 1 97.81 182 LEU A C 1
ATOM 1314 O O . LEU A 1 182 ? -1.52 -28.359 -3.699 1 97.81 182 LEU A O 1
ATOM 1318 N N . LYS A 1 183 ? -2.182 -27.828 -1.64 1 97.5 183 LYS A N 1
ATOM 1319 C CA . LYS A 1 183 ? -0.823 -27.859 -1.107 1 97.5 183 LYS A CA 1
ATOM 1320 C C . LYS A 1 183 ? -0.223 -29.266 -1.192 1 97.5 183 LYS A C 1
ATOM 1322 O O . LYS A 1 183 ? 0.968 -29.406 -1.469 1 97.5 183 LYS A O 1
ATOM 1327 N N . LYS A 1 184 ? -1.021 -30.25 -0.903 1 97.44 184 LYS A N 1
ATOM 1328 C CA . LYS A 1 184 ? -0.564 -31.625 -1.047 1 97.44 184 LYS A CA 1
ATOM 1329 C C . LYS A 1 184 ? -0.13 -31.906 -2.482 1 97.44 184 LYS A C 1
ATOM 1331 O O . LYS A 1 184 ? 0.911 -32.531 -2.707 1 97.44 184 LYS A O 1
ATOM 1336 N N . GLN A 1 185 ? -0.913 -31.516 -3.398 1 96.5 185 GLN A N 1
ATOM 1337 C CA . GLN A 1 185 ? -0.589 -31.703 -4.809 1 96.5 185 GLN A CA 1
ATOM 1338 C C . GLN A 1 185 ? 0.753 -31.062 -5.152 1 96.5 185 GLN A C 1
ATOM 1340 O O . GLN A 1 185 ? 1.593 -31.672 -5.812 1 96.5 185 GLN A O 1
ATOM 1345 N N . LEU A 1 186 ? 0.954 -29.844 -4.723 1 96.38 186 LEU A N 1
ATOM 1346 C CA . LEU A 1 186 ? 2.193 -29.125 -4.996 1 96.38 186 LEU A CA 1
ATOM 1347 C C . LEU A 1 186 ? 3.381 -29.828 -4.34 1 96.38 186 LEU A C 1
ATOM 1349 O O . LEU A 1 186 ? 4.441 -29.953 -4.953 1 96.38 186 LEU A O 1
ATOM 1353 N N . LEU A 1 187 ? 3.219 -30.266 -3.104 1 95.94 187 LEU A N 1
ATOM 1354 C CA . LEU A 1 187 ? 4.285 -30.938 -2.363 1 95.94 187 LEU A CA 1
ATOM 1355 C C . LEU A 1 187 ? 4.668 -32.25 -3.035 1 95.94 187 LEU A C 1
ATOM 1357 O O . LEU A 1 187 ? 5.855 -32.562 -3.18 1 95.94 187 LEU A O 1
ATOM 1361 N N . GLU A 1 188 ? 3.68 -32.969 -3.428 1 95.62 188 GLU A N 1
ATOM 1362 C CA . GLU A 1 188 ? 3.93 -34.25 -4.094 1 95.62 188 GLU A CA 1
ATOM 1363 C C . GLU A 1 188 ? 4.645 -34.062 -5.426 1 95.62 188 GLU A C 1
ATOM 1365 O O . GLU A 1 188 ? 5.562 -34.812 -5.766 1 95.62 188 GLU A O 1
ATOM 1370 N N . ALA A 1 189 ? 4.188 -33.062 -6.16 1 94.12 189 ALA A N 1
ATOM 1371 C CA . ALA A 1 189 ? 4.836 -32.75 -7.434 1 94.12 189 ALA A CA 1
ATOM 1372 C C . ALA A 1 189 ? 6.301 -32.375 -7.223 1 94.12 189 ALA A C 1
ATOM 1374 O O . ALA A 1 189 ? 7.18 -32.844 -7.938 1 94.12 189 ALA A O 1
ATOM 1375 N N . THR A 1 190 ? 6.605 -31.578 -6.242 1 94.62 190 THR A N 1
ATOM 1376 C CA . THR A 1 190 ? 7.961 -31.125 -5.961 1 94.62 190 THR A CA 1
ATOM 1377 C C . THR A 1 190 ? 8.836 -32.281 -5.512 1 94.62 190 THR A C 1
ATOM 1379 O O . THR A 1 190 ? 9.969 -32.438 -5.973 1 94.62 190 THR A O 1
ATOM 1382 N N . ALA A 1 191 ? 8.328 -33.094 -4.672 1 94.75 191 ALA A N 1
ATOM 1383 C CA . ALA A 1 191 ? 9.07 -34.25 -4.18 1 94.75 191 ALA A CA 1
ATOM 1384 C C . ALA A 1 191 ? 9.391 -35.219 -5.312 1 94.75 191 ALA A C 1
ATOM 1386 O O . ALA A 1 191 ? 10.516 -35.719 -5.414 1 94.75 191 ALA A O 1
ATOM 1387 N N . SER A 1 192 ? 8.414 -35.5 -6.078 1 95.38 192 SER A N 1
ATOM 1388 C CA . SER A 1 192 ? 8.609 -36.375 -7.219 1 95.38 192 SER A CA 1
ATOM 1389 C C . SER A 1 192 ? 9.68 -35.844 -8.164 1 95.38 192 SER A C 1
ATOM 1391 O O . SER A 1 192 ? 10.547 -36.594 -8.609 1 95.38 192 SER A O 1
ATOM 1393 N N . ASN A 1 193 ? 9.602 -34.562 -8.43 1 95.56 193 ASN A N 1
ATOM 1394 C CA . ASN A 1 193 ? 10.57 -33.938 -9.328 1 95.56 193 ASN A CA 1
ATOM 1395 C C . ASN A 1 193 ? 11.977 -34 -8.742 1 95.56 193 ASN A C 1
ATOM 1397 O O . ASN A 1 193 ? 12.945 -34.25 -9.469 1 95.56 193 ASN A O 1
ATOM 1401 N N . GLU A 1 194 ? 12.102 -33.75 -7.488 1 93.44 194 GLU A N 1
ATOM 1402 C CA . GLU A 1 194 ? 13.406 -33.781 -6.832 1 93.44 194 GLU A CA 1
ATOM 1403 C C . GLU A 1 194 ? 14.031 -35.188 -6.926 1 93.44 194 GLU A C 1
ATOM 1405 O O . GLU A 1 194 ? 15.219 -35.312 -7.227 1 93.44 194 GLU A O 1
ATOM 1410 N N . THR A 1 195 ? 13.289 -36.188 -6.699 1 95.12 195 THR A N 1
ATOM 1411 C CA . THR A 1 195 ? 13.75 -37.562 -6.766 1 95.12 195 THR A CA 1
ATOM 1412 C C . THR A 1 195 ? 14.195 -37.938 -8.18 1 95.12 195 THR A C 1
ATOM 1414 O O . THR A 1 195 ? 15.242 -38.562 -8.367 1 95.12 195 THR A O 1
ATOM 1417 N N . ARG A 1 196 ? 13.484 -37.438 -9.086 1 95.19 196 ARG A N 1
ATOM 1418 C CA . ARG A 1 196 ? 13.781 -37.75 -10.477 1 95.19 196 ARG A CA 1
ATOM 1419 C C . ARG A 1 196 ? 15.016 -37 -10.953 1 95.19 196 ARG A C 1
ATOM 1421 O O . ARG A 1 196 ? 15.867 -37.531 -11.656 1 95.19 196 ARG A O 1
ATOM 1428 N N . LEU A 1 197 ? 15.133 -35.75 -10.555 1 94.69 197 LEU A N 1
ATOM 1429 C CA . LEU A 1 197 ? 16.25 -34.938 -10.977 1 94.69 197 LEU A CA 1
ATOM 1430 C C . LEU A 1 197 ? 17.562 -35.469 -10.414 1 94.69 197 LEU A C 1
ATOM 1432 O O . LEU A 1 197 ? 18.625 -35.25 -11.016 1 94.69 197 LEU A O 1
ATOM 1436 N N . ALA A 1 198 ? 17.484 -36.156 -9.289 1 92.19 198 ALA A N 1
ATOM 1437 C CA . ALA A 1 198 ? 18.672 -36.75 -8.68 1 92.19 198 ALA A CA 1
ATOM 1438 C C . ALA A 1 198 ? 19.297 -37.812 -9.586 1 92.19 198 ALA A C 1
ATOM 1440 O O . ALA A 1 198 ? 20.469 -38.125 -9.453 1 92.19 198 ALA A O 1
ATOM 1441 N N . LYS A 1 199 ? 18.516 -38.25 -10.555 1 93.12 199 LYS A N 1
ATOM 1442 C CA . LYS A 1 199 ? 18.969 -39.312 -11.445 1 93.12 199 LYS A CA 1
ATOM 1443 C C . LYS A 1 199 ? 19.531 -38.75 -12.742 1 93.12 199 LYS A C 1
ATOM 1445 O O . LYS A 1 199 ? 20.047 -39.5 -13.578 1 93.12 199 LYS A O 1
ATOM 1450 N N . ALA A 1 200 ? 19.344 -37.469 -12.891 1 92.31 200 ALA A N 1
ATOM 1451 C CA . ALA A 1 200 ? 19.781 -36.844 -14.141 1 92.31 200 ALA A CA 1
ATOM 1452 C C . ALA A 1 200 ? 21.297 -36.719 -14.172 1 92.31 200 ALA A C 1
ATOM 1454 O O . ALA A 1 200 ? 21.922 -36.344 -13.172 1 92.31 200 ALA A O 1
ATOM 1455 N N . ASP A 1 201 ? 21.906 -36.969 -15.367 1 90.69 201 ASP A N 1
ATOM 1456 C CA . ASP A 1 201 ? 23.359 -36.906 -15.531 1 90.69 201 ASP A CA 1
ATOM 1457 C C . ASP A 1 201 ? 23.828 -35.469 -15.758 1 90.69 201 ASP A C 1
ATOM 1459 O O . ASP A 1 201 ? 24.953 -35.125 -15.43 1 90.69 201 ASP A O 1
ATOM 1463 N N . ASN A 1 202 ? 23 -34.75 -16.391 1 92.38 202 ASN A N 1
ATOM 1464 C CA . ASN A 1 202 ? 23.297 -33.375 -16.781 1 92.38 202 ASN A CA 1
ATOM 1465 C C . ASN A 1 202 ? 22.141 -32.438 -16.453 1 92.38 202 ASN A C 1
ATOM 1467 O O . ASN A 1 202 ? 21.047 -32.562 -17.016 1 92.38 202 ASN A O 1
ATOM 1471 N N . LEU A 1 203 ? 22.469 -31.469 -15.594 1 93.31 203 LEU A N 1
ATOM 1472 C CA . LEU A 1 203 ? 21.422 -30.562 -15.148 1 93.31 203 LEU A CA 1
ATOM 1473 C C . LEU A 1 203 ? 21.641 -29.156 -15.727 1 93.31 203 LEU A C 1
ATOM 1475 O O . LEU A 1 203 ? 21.094 -28.188 -15.219 1 93.31 203 LEU A O 1
ATOM 1479 N N . SER A 1 204 ? 22.422 -29.078 -16.766 1 94.06 204 SER A N 1
ATOM 1480 C CA . SER A 1 204 ? 22.75 -27.781 -17.359 1 94.06 204 SER A CA 1
ATOM 1481 C C . SER A 1 204 ? 21.562 -27.219 -18.141 1 94.06 204 SER A C 1
ATOM 1483 O O . SER A 1 204 ? 21.078 -27.844 -19.094 1 94.06 204 SER A O 1
ATOM 1485 N N . VAL A 1 205 ? 21.156 -26.031 -17.734 1 96 205 VAL A N 1
ATOM 1486 C CA . VAL A 1 205 ? 20 -25.422 -18.375 1 96 205 VAL A CA 1
ATOM 1487 C C . VAL A 1 205 ? 20.281 -23.953 -18.672 1 96 205 VAL A C 1
ATOM 1489 O O . VAL A 1 205 ? 21.047 -23.297 -17.969 1 96 205 VAL A O 1
ATOM 1492 N N . ILE A 1 206 ? 19.688 -23.453 -19.75 1 95.94 206 ILE A N 1
ATOM 1493 C CA . ILE A 1 206 ? 19.672 -22.031 -20.094 1 95.94 206 ILE A CA 1
ATOM 1494 C C . ILE A 1 206 ? 18.234 -21.562 -20.281 1 95.94 206 ILE A C 1
ATOM 1496 O O . ILE A 1 206 ? 17.406 -22.266 -20.859 1 95.94 206 ILE A O 1
ATOM 1500 N N . SER A 1 207 ? 17.969 -20.453 -19.672 1 95.81 207 SER A N 1
ATOM 1501 C CA . SER A 1 207 ? 16.672 -19.812 -19.875 1 95.81 207 SER A CA 1
ATOM 1502 C C . SER A 1 207 ? 16.797 -18.594 -20.781 1 95.81 207 SER A C 1
ATOM 1504 O O . SER A 1 207 ? 17.562 -17.672 -20.469 1 95.81 207 SER A O 1
ATOM 1506 N N . LEU A 1 208 ? 16.094 -18.594 -21.812 1 94.5 208 LEU A N 1
ATOM 1507 C CA . LEU A 1 208 ? 16.062 -17.438 -22.703 1 94.5 208 LEU A CA 1
ATOM 1508 C C . LEU A 1 208 ? 14.867 -16.547 -22.391 1 94.5 208 LEU A C 1
ATOM 1510 O O . LEU A 1 208 ? 14.305 -15.914 -23.297 1 94.5 208 LEU A O 1
ATOM 1514 N N . SER A 1 209 ? 14.438 -16.594 -21.156 1 93.19 209 SER A N 1
ATOM 1515 C CA . SER A 1 209 ? 13.281 -15.828 -20.703 1 93.19 209 SER A CA 1
ATOM 1516 C C . SER A 1 209 ? 13.508 -15.266 -19.312 1 93.19 209 SER A C 1
ATOM 1518 O O . SER A 1 209 ? 14.008 -15.961 -18.422 1 93.19 209 SER A O 1
ATOM 1520 N N . GLU A 1 210 ? 13.039 -14.016 -19.125 1 90.06 210 GLU A N 1
ATOM 1521 C CA . GLU A 1 210 ? 13.148 -13.375 -17.812 1 90.06 210 GLU A CA 1
ATOM 1522 C C . GLU A 1 210 ? 12.047 -13.859 -16.875 1 90.06 210 GLU A C 1
ATOM 1524 O O . GLU A 1 210 ? 12.109 -13.633 -15.664 1 90.06 210 GLU A O 1
ATOM 1529 N N . ARG A 1 211 ? 11.148 -14.633 -17.375 1 92.75 211 ARG A N 1
ATOM 1530 C CA . ARG A 1 211 ? 9.953 -15.008 -16.625 1 92.75 211 ARG A CA 1
ATOM 1531 C C . ARG A 1 211 ? 10.164 -16.312 -15.875 1 92.75 211 ARG A C 1
ATOM 1533 O O . ARG A 1 211 ? 9.375 -16.656 -15 1 92.75 211 ARG A O 1
ATOM 1540 N N . LEU A 1 212 ? 11.242 -17 -16.172 1 95.75 212 LEU A N 1
ATOM 1541 C CA . LEU A 1 212 ? 11.266 -18.406 -15.773 1 95.75 212 LEU A CA 1
ATOM 1542 C C . LEU A 1 212 ? 12.211 -18.625 -14.602 1 95.75 212 LEU A C 1
ATOM 1544 O O . LEU A 1 212 ? 12.445 -19.766 -14.195 1 95.75 212 LEU A O 1
ATOM 1548 N N . GLY A 1 213 ? 12.773 -17.562 -14.055 1 94.94 213 GLY A N 1
ATOM 1549 C CA . GLY A 1 213 ? 13.711 -17.688 -12.953 1 94.94 213 GLY A CA 1
ATOM 1550 C C . GLY A 1 213 ? 13.133 -18.391 -11.75 1 94.94 213 GLY A C 1
ATOM 1551 O O . GLY A 1 213 ? 13.773 -19.266 -11.172 1 94.94 213 GLY A O 1
ATOM 1552 N N . TYR A 1 214 ? 11.93 -18.094 -11.383 1 96.69 214 TYR A N 1
ATOM 1553 C CA . TYR A 1 214 ? 11.305 -18.688 -10.203 1 96.69 214 TYR A CA 1
ATOM 1554 C C . TYR A 1 214 ? 10.945 -20.141 -10.445 1 96.69 214 TYR A C 1
ATOM 1556 O O . TYR A 1 214 ? 11.008 -20.969 -9.531 1 96.69 214 TYR A O 1
ATOM 1564 N N . LEU A 1 215 ? 10.547 -20.453 -11.648 1 96.5 215 LEU A N 1
ATOM 1565 C CA . LEU A 1 215 ? 10.281 -21.844 -11.984 1 96.5 215 LEU A CA 1
ATOM 1566 C C . LEU A 1 215 ? 11.531 -22.703 -11.805 1 96.5 215 LEU A C 1
ATOM 1568 O O . LEU A 1 215 ? 11.477 -23.75 -11.164 1 96.5 215 LEU A O 1
ATOM 1572 N N . LEU A 1 216 ? 12.633 -22.25 -12.32 1 96.44 216 LEU A N 1
ATOM 1573 C CA . LEU A 1 216 ? 13.891 -22.984 -12.234 1 96.44 216 LEU A CA 1
ATOM 1574 C C . LEU A 1 216 ? 14.367 -23.094 -10.789 1 96.44 216 LEU A C 1
ATOM 1576 O O . LEU A 1 216 ? 14.867 -24.125 -10.367 1 96.44 216 LEU A O 1
ATOM 1580 N N . ALA A 1 217 ? 14.172 -22 -10.062 1 95.31 217 ALA A N 1
ATOM 1581 C CA . ALA A 1 217 ? 14.531 -22.031 -8.648 1 95.31 217 ALA A CA 1
ATOM 1582 C C . ALA A 1 217 ? 13.719 -23.078 -7.895 1 95.31 217 ALA A C 1
ATOM 1584 O O . ALA A 1 217 ? 14.242 -23.75 -7.008 1 95.31 217 ALA A O 1
ATOM 1585 N N . GLY A 1 218 ? 12.516 -23.203 -8.25 1 95.62 218 GLY A N 1
ATOM 1586 C CA . GLY A 1 218 ? 11.656 -24.203 -7.629 1 95.62 218 GLY A CA 1
ATOM 1587 C C . GLY A 1 218 ? 12.125 -25.625 -7.875 1 95.62 218 GLY A C 1
ATOM 1588 O O . GLY A 1 218 ? 11.797 -26.531 -7.109 1 95.62 218 GLY A O 1
ATOM 1589 N N . LEU A 1 219 ? 12.789 -25.797 -8.906 1 96 219 LEU A N 1
ATOM 1590 C CA . LEU A 1 219 ? 13.344 -27.094 -9.25 1 96 219 LEU A CA 1
ATOM 1591 C C . LEU A 1 219 ? 14.789 -27.219 -8.781 1 96 219 LEU A C 1
ATOM 1593 O O . LEU A 1 219 ? 15.469 -28.203 -9.094 1 96 219 LEU A O 1
ATOM 1597 N N . ASN A 1 220 ? 15.219 -26.141 -8.125 1 94.12 220 ASN A N 1
ATOM 1598 C CA . ASN A 1 220 ? 16.594 -26.062 -7.645 1 94.12 220 ASN A CA 1
ATOM 1599 C C . ASN A 1 220 ? 17.594 -26.172 -8.789 1 94.12 220 ASN A C 1
ATOM 1601 O O . ASN A 1 220 ? 18.625 -26.844 -8.664 1 94.12 220 ASN A O 1
ATOM 1605 N N . LEU A 1 221 ? 17.234 -25.641 -9.914 1 95.19 221 LEU A N 1
ATOM 1606 C CA . LEU A 1 221 ? 18.125 -25.578 -11.062 1 95.19 221 LEU A CA 1
ATOM 1607 C C . LEU A 1 221 ? 18.797 -24.203 -11.164 1 95.19 221 LEU A C 1
ATOM 1609 O O . LEU A 1 221 ? 18.156 -23.188 -10.898 1 95.19 221 LEU A O 1
ATOM 1613 N N . ASP A 1 222 ? 20 -24.203 -11.492 1 90.62 222 ASP A N 1
ATOM 1614 C CA . ASP A 1 222 ? 20.75 -22.953 -11.664 1 90.62 222 ASP A CA 1
ATOM 1615 C C . ASP A 1 222 ? 21.125 -22.734 -13.133 1 90.62 222 ASP A C 1
ATOM 1617 O O . ASP A 1 222 ? 22.125 -23.281 -13.617 1 90.62 222 ASP A O 1
ATOM 1621 N N . PRO A 1 223 ? 20.406 -21.906 -13.766 1 93.56 223 PRO A N 1
ATOM 1622 C CA . PRO A 1 223 ? 20.672 -21.688 -15.188 1 93.56 223 PRO A CA 1
ATOM 1623 C C . PRO A 1 223 ? 21.969 -20.938 -15.438 1 93.56 223 PRO A C 1
ATOM 1625 O O . PRO A 1 223 ? 22.359 -20.078 -14.633 1 93.56 223 PRO A O 1
ATOM 1628 N N . LEU A 1 224 ? 22.609 -21.312 -16.516 1 92.19 224 LEU A N 1
ATOM 1629 C CA . LEU A 1 224 ? 23.75 -20.516 -16.953 1 92.19 224 LEU A CA 1
ATOM 1630 C C . LEU A 1 224 ? 23.297 -19.141 -17.406 1 92.19 224 LEU A C 1
ATOM 1632 O O . LEU A 1 224 ? 22.266 -19 -18.078 1 92.19 224 LEU A O 1
ATOM 1636 N N . ASP A 1 225 ? 24 -18.172 -17 1 87.56 225 ASP A N 1
ATOM 1637 C CA . ASP A 1 225 ? 23.641 -16.781 -17.328 1 87.56 225 ASP A CA 1
ATOM 1638 C C . ASP A 1 225 ? 23.938 -16.484 -18.797 1 87.56 225 ASP A C 1
ATOM 1640 O O . ASP A 1 225 ? 25.062 -16.688 -19.266 1 87.56 225 ASP A O 1
ATOM 1644 N N . VAL A 1 226 ? 22.953 -16.141 -19.438 1 85.19 226 VAL A N 1
ATOM 1645 C CA . VAL A 1 226 ? 23.109 -15.727 -20.828 1 85.19 226 VAL A CA 1
ATOM 1646 C C . VAL A 1 226 ? 22.375 -14.414 -21.062 1 85.19 226 VAL A C 1
ATOM 1648 O O . VAL A 1 226 ? 21.422 -14.094 -20.359 1 85.19 226 VAL A O 1
ATOM 1651 N N . GLU A 1 227 ? 22.891 -13.672 -21.953 1 82.69 227 GLU A N 1
ATOM 1652 C CA . GLU A 1 227 ? 22.188 -12.445 -22.328 1 82.69 227 GLU A CA 1
ATOM 1653 C C . GLU A 1 227 ? 20.938 -12.758 -23.141 1 82.69 227 GLU A C 1
ATOM 1655 O O . GLU A 1 227 ? 21 -13.43 -24.172 1 82.69 227 GLU A O 1
ATOM 1660 N N . ILE A 1 228 ? 19.922 -12.289 -22.578 1 81.25 228 ILE A N 1
ATOM 1661 C CA . ILE A 1 228 ? 18.656 -12.492 -23.266 1 81.25 228 ILE A CA 1
ATOM 1662 C C . ILE A 1 228 ? 18.484 -11.445 -24.359 1 81.25 228 ILE A C 1
ATOM 1664 O O . ILE A 1 228 ? 18.594 -10.25 -24.109 1 81.25 228 ILE A O 1
ATOM 1668 N N . GLN A 1 229 ? 18.281 -11.984 -25.484 1 78.31 229 GLN A N 1
ATOM 1669 C CA . GLN A 1 229 ? 18.109 -11.109 -26.641 1 78.31 229 GLN A CA 1
ATOM 1670 C C . GLN A 1 229 ? 16.641 -10.961 -27.016 1 78.31 229 GLN A C 1
ATOM 1672 O O . GLN A 1 229 ? 15.852 -11.891 -26.828 1 78.31 229 GLN A O 1
ATOM 1677 N N . ALA A 1 230 ? 16.484 -9.695 -27.547 1 79.62 230 ALA A N 1
ATOM 1678 C CA . ALA A 1 230 ? 15.18 -9.547 -28.188 1 79.62 230 ALA A CA 1
ATOM 1679 C C . ALA A 1 230 ? 15.086 -10.422 -29.438 1 79.62 230 ALA A C 1
ATOM 1681 O O . ALA A 1 230 ? 16.109 -10.898 -29.953 1 79.62 230 ALA A O 1
ATOM 1682 N N . ASP A 1 231 ? 13.859 -10.742 -29.812 1 76.69 231 ASP A N 1
ATOM 1683 C CA . ASP A 1 231 ? 13.648 -11.648 -30.938 1 76.69 231 ASP A CA 1
ATOM 1684 C C . ASP A 1 231 ? 14.43 -11.195 -32.156 1 76.69 231 ASP A C 1
ATOM 1686 O O . ASP A 1 231 ? 14.984 -12.016 -32.906 1 76.69 231 ASP A O 1
ATOM 1690 N N . ASP A 1 232 ? 14.469 -9.945 -32.281 1 79.94 232 ASP A N 1
ATOM 1691 C CA . ASP A 1 232 ? 15.133 -9.406 -33.438 1 79.94 232 ASP A CA 1
ATOM 1692 C C . ASP A 1 232 ? 16.656 -9.438 -33.281 1 79.94 232 ASP A C 1
ATOM 1694 O O . ASP A 1 232 ? 17.391 -9.203 -34.25 1 79.94 232 ASP A O 1
ATOM 1698 N N . GLY A 1 233 ? 17.031 -9.805 -32.188 1 82.62 233 GLY A N 1
ATOM 1699 C CA . GLY A 1 233 ? 18.469 -9.859 -31.922 1 82.62 233 GLY A CA 1
ATOM 1700 C C . GLY A 1 233 ? 19.109 -11.164 -32.344 1 82.62 233 GLY A C 1
ATOM 1701 O O . GLY A 1 233 ? 20.328 -11.266 -32.438 1 82.62 233 GLY A O 1
ATOM 1702 N N . TRP A 1 234 ? 18.359 -12.078 -32.781 1 87.69 234 TRP A N 1
ATOM 1703 C CA . TRP A 1 234 ? 18.875 -13.383 -33.188 1 87.69 234 TRP A CA 1
ATOM 1704 C C . TRP A 1 234 ? 19.234 -13.414 -34.656 1 87.69 234 TRP A C 1
ATOM 1706 O O . TRP A 1 234 ? 18.578 -14.094 -35.438 1 87.69 234 TRP A O 1
ATOM 1716 N N . THR A 1 235 ? 20.344 -12.75 -34.875 1 90.69 235 THR A N 1
ATOM 1717 C CA . THR A 1 235 ? 20.938 -12.812 -36.219 1 90.69 235 THR A CA 1
ATOM 1718 C C . THR A 1 235 ? 21.578 -14.18 -36.438 1 90.69 235 THR A C 1
ATOM 1720 O O . THR A 1 235 ? 21.766 -14.961 -35.5 1 90.69 235 THR A O 1
ATOM 1723 N N . GLU A 1 236 ? 21.938 -14.391 -37.688 1 91.69 236 GLU A N 1
ATOM 1724 C CA . GLU A 1 236 ? 22.578 -15.656 -38.031 1 91.69 236 GLU A CA 1
ATOM 1725 C C . GLU A 1 236 ? 23.875 -15.828 -37.25 1 91.69 236 GLU A C 1
ATOM 1727 O O . GLU A 1 236 ? 24.172 -16.922 -36.75 1 91.69 236 GLU A O 1
ATOM 1732 N N . THR A 1 237 ? 24.594 -14.797 -37.094 1 92.81 237 THR A N 1
ATOM 1733 C CA . THR A 1 237 ? 25.875 -14.828 -36.375 1 92.81 237 THR A CA 1
ATOM 1734 C C . THR A 1 237 ? 25.641 -15.133 -34.906 1 92.81 237 THR A C 1
ATOM 1736 O O . THR A 1 237 ? 26.344 -15.977 -34.312 1 92.81 237 THR A O 1
ATOM 1739 N N . ASN A 1 238 ? 24.641 -14.477 -34.375 1 93.06 238 ASN A N 1
ATOM 1740 C CA . ASN A 1 238 ? 24.359 -14.672 -32.938 1 93.06 238 ASN A CA 1
ATOM 1741 C C . ASN A 1 238 ? 23.828 -16.078 -32.656 1 93.06 238 ASN A C 1
ATOM 1743 O O . ASN A 1 238 ? 24.156 -16.672 -31.625 1 93.06 238 ASN A O 1
ATOM 1747 N N . ILE A 1 239 ? 23.062 -16.562 -33.594 1 94.94 239 ILE A N 1
ATOM 1748 C CA . ILE A 1 239 ? 22.5 -17.891 -33.438 1 94.94 239 ILE A CA 1
ATOM 1749 C C . ILE A 1 239 ? 23.625 -18.922 -33.5 1 94.94 239 ILE A C 1
ATOM 1751 O O . ILE A 1 239 ? 23.656 -19.859 -32.688 1 94.94 239 ILE A O 1
ATOM 1755 N N . GLN A 1 240 ? 24.547 -18.719 -34.375 1 92.56 240 GLN A N 1
ATOM 1756 C CA . GLN A 1 240 ? 25.672 -19.656 -34.469 1 92.56 240 GLN A CA 1
ATOM 1757 C C . GLN A 1 240 ? 26.547 -19.609 -33.25 1 92.56 240 GLN A C 1
ATOM 1759 O O . GLN A 1 240 ? 26.984 -20.656 -32.75 1 92.56 240 GLN A O 1
ATOM 1764 N N . ALA A 1 241 ? 26.766 -18.453 -32.844 1 93.12 241 ALA A N 1
ATOM 1765 C CA . ALA A 1 241 ? 27.547 -18.312 -31.625 1 93.12 241 ALA A CA 1
ATOM 1766 C C . ALA A 1 241 ? 26.875 -19 -30.453 1 93.12 241 ALA A C 1
ATOM 1768 O O . ALA A 1 241 ? 27.531 -19.656 -29.641 1 93.12 241 ALA A O 1
ATOM 1769 N N . PHE A 1 242 ? 25.609 -18.828 -30.375 1 94 242 PHE A N 1
ATOM 1770 C CA . PHE A 1 242 ? 24.828 -19.453 -29.297 1 94 242 PHE A CA 1
ATOM 1771 C C . PHE A 1 242 ? 24.859 -20.969 -29.406 1 94 242 PHE A C 1
ATOM 1773 O O . PHE A 1 242 ? 25.047 -21.656 -28.406 1 94 242 PHE A O 1
ATOM 1780 N N . ALA A 1 243 ? 24.766 -21.453 -30.531 1 93.56 243 ALA A N 1
ATOM 1781 C CA . ALA A 1 243 ? 24.812 -22.891 -30.75 1 93.56 243 ALA A CA 1
ATOM 1782 C C . ALA A 1 243 ? 26.156 -23.469 -30.328 1 93.56 243 ALA A C 1
ATOM 1784 O O . ALA A 1 243 ? 26.203 -24.547 -29.734 1 93.56 243 ALA A O 1
ATOM 1785 N N . GLU A 1 244 ? 27.141 -22.75 -30.656 1 93.75 244 GLU A N 1
ATOM 1786 C CA . GLU A 1 244 ? 28.469 -23.188 -30.25 1 93.75 244 GLU A CA 1
ATOM 1787 C C . GLU A 1 244 ? 28.609 -23.188 -28.734 1 93.75 244 GLU A C 1
ATOM 1789 O O . GLU A 1 244 ? 29.25 -24.078 -28.172 1 93.75 244 GLU A O 1
ATOM 1794 N N . GLU A 1 245 ? 28.031 -22.219 -28.188 1 93.25 245 GLU A N 1
ATOM 1795 C CA . GLU A 1 245 ? 28.047 -22.156 -26.734 1 93.25 245 GLU A CA 1
ATOM 1796 C C . GLU A 1 245 ? 27.281 -23.328 -26.125 1 93.25 245 GLU A C 1
ATOM 1798 O O . GLU A 1 245 ? 27.734 -23.906 -25.141 1 93.25 245 GLU A O 1
ATOM 1803 N N . LEU A 1 246 ? 26.188 -23.703 -26.688 1 94.56 246 LEU A N 1
ATOM 1804 C CA . LEU A 1 246 ? 25.406 -24.828 -26.203 1 94.56 246 LEU A CA 1
ATOM 1805 C C . LEU A 1 246 ? 26.203 -26.125 -26.25 1 94.56 246 LEU A C 1
ATOM 1807 O O . LEU A 1 246 ? 26.172 -26.922 -25.312 1 94.56 246 LEU A O 1
ATOM 1811 N N . LYS A 1 247 ? 26.984 -26.25 -27.25 1 93.44 247 LYS A N 1
ATOM 1812 C CA . LYS A 1 247 ? 27.797 -27.453 -27.422 1 93.44 247 LYS A CA 1
ATOM 1813 C C . LYS A 1 247 ? 28.969 -27.469 -26.453 1 93.44 247 LYS A C 1
ATOM 1815 O O . LYS A 1 247 ? 29.234 -28.484 -25.797 1 93.44 247 LYS A O 1
ATOM 1820 N N . SER A 1 248 ? 29.609 -26.328 -26.453 1 93.62 248 SER A N 1
ATOM 1821 C CA . SER A 1 248 ? 30.828 -26.234 -25.641 1 93.62 248 SER A CA 1
ATOM 1822 C C . SER A 1 248 ? 30.516 -26.438 -24.156 1 93.62 248 SER A C 1
ATOM 1824 O O . SER A 1 248 ? 31.297 -27.031 -23.422 1 93.62 248 SER A O 1
ATOM 1826 N N . GLU A 1 249 ? 29.344 -26.016 -23.75 1 92.62 249 GLU A N 1
ATOM 1827 C CA . GLU A 1 249 ? 28.969 -26.094 -22.328 1 92.62 249 GLU A CA 1
ATOM 1828 C C . GLU A 1 249 ? 28.125 -27.344 -22.062 1 92.62 249 GLU A C 1
ATOM 1830 O O . GLU A 1 249 ? 27.672 -27.547 -20.922 1 92.62 249 GLU A O 1
ATOM 1835 N N . ASP A 1 250 ? 27.875 -28.125 -23.094 1 93 250 ASP A N 1
ATOM 1836 C CA . ASP A 1 250 ? 27.094 -29.359 -23 1 93 250 ASP A CA 1
ATOM 1837 C C . ASP A 1 250 ? 25.734 -29.094 -22.344 1 93 250 ASP A C 1
ATOM 1839 O O . ASP A 1 250 ? 25.375 -29.766 -21.375 1 93 250 ASP A O 1
ATOM 1843 N N . ILE A 1 251 ? 25.094 -28.141 -22.859 1 94.75 251 ILE A N 1
ATOM 1844 C CA . ILE A 1 251 ? 23.797 -27.75 -22.328 1 94.75 251 ILE A CA 1
ATOM 1845 C C . ILE A 1 251 ? 22.75 -28.812 -22.672 1 94.75 251 ILE A C 1
ATOM 1847 O O . ILE A 1 251 ? 22.641 -29.234 -23.812 1 94.75 251 ILE A O 1
ATOM 1851 N N . ALA A 1 252 ? 22.031 -29.188 -21.703 1 94.44 252 ALA A N 1
ATOM 1852 C CA . ALA A 1 252 ? 21.016 -30.219 -21.906 1 94.44 252 ALA A CA 1
ATOM 1853 C C . ALA A 1 252 ? 19.688 -29.609 -22.359 1 94.44 252 ALA A C 1
ATOM 1855 O O . ALA A 1 252 ? 19.031 -30.141 -23.266 1 94.44 252 ALA A O 1
ATOM 1856 N N . LEU A 1 253 ? 19.344 -28.5 -21.719 1 95.81 253 LEU A N 1
ATOM 1857 C CA . LEU A 1 253 ? 18 -27.984 -21.922 1 95.81 253 LEU A CA 1
ATOM 1858 C C . LEU A 1 253 ? 18.016 -26.469 -22.125 1 95.81 253 LEU A C 1
ATOM 1860 O O . LEU A 1 253 ? 18.75 -25.766 -21.438 1 95.81 253 LEU A O 1
ATOM 1864 N N . VAL A 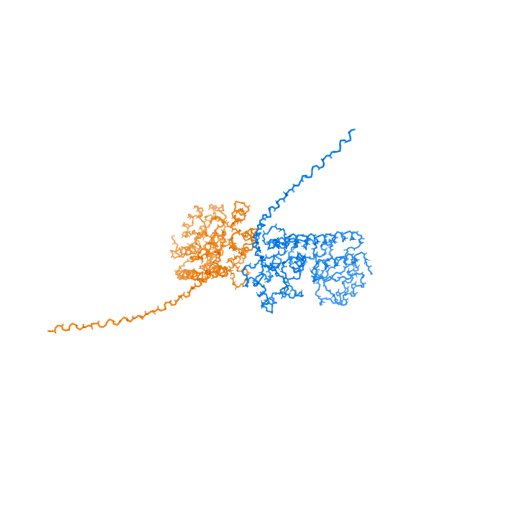1 254 ? 17.219 -25.953 -23.078 1 96.19 254 VAL A N 1
ATOM 1865 C CA . VAL A 1 254 ? 16.969 -24.531 -23.297 1 96.19 254 VAL A CA 1
ATOM 1866 C C . VAL A 1 254 ? 15.477 -24.25 -23.094 1 96.19 254 VAL A C 1
ATOM 1868 O O . VAL A 1 254 ? 14.617 -24.938 -23.656 1 96.19 254 VAL A O 1
ATOM 1871 N N . LEU A 1 255 ? 15.266 -23.266 -22.234 1 96.88 255 LEU A N 1
ATOM 1872 C CA . LEU A 1 255 ? 13.875 -22.938 -21.922 1 96.88 255 LEU A CA 1
ATOM 1873 C C . LEU A 1 255 ? 13.492 -21.578 -22.516 1 96.88 255 LEU A C 1
ATOM 1875 O O . LEU A 1 255 ? 14.312 -20.672 -22.562 1 96.88 255 LEU A O 1
ATOM 1879 N N . HIS A 1 256 ? 12.266 -21.453 -22.875 1 95.44 256 HIS A N 1
ATOM 1880 C CA . HIS A 1 256 ? 11.656 -20.219 -23.359 1 95.44 256 HIS A CA 1
ATOM 1881 C C . HIS A 1 256 ? 10.188 -20.141 -22.969 1 95.44 256 HIS A C 1
ATOM 1883 O O . HIS A 1 256 ? 9.531 -21.172 -22.781 1 95.44 256 HIS A O 1
ATOM 1889 N N . HIS A 1 257 ? 9.617 -18.922 -22.891 1 93.62 257 HIS A N 1
ATOM 1890 C CA . HIS A 1 257 ? 8.227 -18.797 -22.484 1 93.62 257 HIS A CA 1
ATOM 1891 C C . HIS A 1 257 ? 7.297 -18.766 -23.688 1 93.62 257 HIS A C 1
ATOM 1893 O O . HIS A 1 257 ? 6.074 -18.75 -23.547 1 93.62 257 HIS A O 1
ATOM 1899 N N . ARG A 1 258 ? 7.938 -18.719 -24.812 1 92.31 258 ARG A N 1
ATOM 1900 C CA . ARG A 1 258 ? 7.215 -18.797 -26.078 1 92.31 258 ARG A CA 1
ATOM 1901 C C . ARG A 1 258 ? 8.07 -19.469 -27.156 1 92.31 258 ARG A C 1
ATOM 1903 O O . ARG A 1 258 ? 9.281 -19.594 -27 1 92.31 258 ARG A O 1
ATOM 1910 N N . GLN A 1 259 ? 7.414 -19.875 -28.203 1 93.19 259 GLN A N 1
ATOM 1911 C CA . GLN A 1 259 ? 8.141 -20.5 -29.297 1 93.19 259 GLN A CA 1
ATOM 1912 C C . GLN A 1 259 ? 9.109 -19.516 -29.953 1 93.19 259 GLN A C 1
ATOM 1914 O O . GLN A 1 259 ? 8.695 -18.484 -30.453 1 93.19 259 GLN A O 1
ATOM 1919 N N . PRO A 1 260 ? 10.375 -19.797 -29.906 1 93.38 260 PRO A N 1
ATOM 1920 C CA . PRO A 1 260 ? 11.328 -18.922 -30.578 1 93.38 260 PRO A CA 1
ATOM 1921 C C . PRO A 1 260 ? 11.258 -19.031 -32.094 1 93.38 260 PRO A C 1
ATOM 1923 O O . PRO A 1 260 ? 10.609 -19.938 -32.625 1 93.38 260 PRO A O 1
ATOM 1926 N N . PRO A 1 261 ? 11.953 -18.094 -32.719 1 92.44 261 PRO A N 1
ATOM 1927 C CA . PRO A 1 261 ? 12 -18.188 -34.188 1 92.44 261 PRO A CA 1
ATOM 1928 C C . PRO A 1 261 ? 12.633 -19.484 -34.688 1 92.44 261 PRO A C 1
ATOM 1930 O O . PRO A 1 261 ? 13.523 -20.031 -34.031 1 92.44 261 PRO A O 1
ATOM 1933 N N . LYS A 1 262 ? 12.234 -19.891 -35.844 1 93.88 262 LYS A N 1
ATOM 1934 C CA . LYS A 1 262 ? 12.609 -21.188 -36.375 1 93.88 262 LYS A CA 1
ATOM 1935 C C . LYS A 1 262 ? 14.125 -21.328 -36.469 1 93.88 262 LYS A C 1
ATOM 1937 O O . LYS A 1 262 ? 14.68 -22.359 -36.094 1 93.88 262 LYS A O 1
ATOM 1942 N N . PRO A 1 263 ? 14.867 -20.344 -36.969 1 94.12 263 PRO A N 1
ATOM 1943 C CA . PRO A 1 263 ? 16.328 -20.516 -37.031 1 94.12 263 PRO A CA 1
ATOM 1944 C C . PRO A 1 263 ? 16.969 -20.781 -35.688 1 94.12 263 PRO A C 1
ATOM 1946 O O . PRO A 1 263 ? 17.891 -21.594 -35.594 1 94.12 263 PRO A O 1
ATOM 1949 N N . LEU A 1 264 ? 16.484 -20.172 -34.719 1 94.56 264 LEU A N 1
ATOM 1950 C CA . LEU A 1 264 ? 17.016 -20.375 -33.375 1 94.56 264 LEU A CA 1
ATOM 1951 C C . LEU A 1 264 ? 16.625 -21.75 -32.844 1 94.56 264 LEU A C 1
ATOM 1953 O O . LEU A 1 264 ? 17.469 -22.469 -32.312 1 94.56 264 LEU A O 1
ATOM 1957 N N . ALA A 1 265 ? 15.398 -22.125 -33.062 1 95.75 265 ALA A N 1
ATOM 1958 C CA . ALA A 1 265 ? 14.945 -23.438 -32.625 1 95.75 265 ALA A CA 1
ATOM 1959 C C . ALA A 1 265 ? 15.75 -24.547 -33.281 1 95.75 265 ALA A C 1
ATOM 1961 O O . ALA A 1 265 ? 16.141 -25.516 -32.625 1 95.75 265 ALA A O 1
ATOM 1962 N N . ASP A 1 266 ? 16.016 -24.359 -34.469 1 95.81 266 ASP A N 1
ATOM 1963 C CA . ASP A 1 266 ? 16.781 -25.344 -35.219 1 95.81 266 ASP A CA 1
ATOM 1964 C C . ASP A 1 266 ? 18.219 -25.422 -34.719 1 95.81 266 ASP A C 1
ATOM 1966 O O . ASP A 1 266 ? 18.781 -26.516 -34.594 1 95.81 266 ASP A O 1
ATOM 1970 N N . ALA A 1 267 ? 18.734 -24.297 -34.5 1 95.25 267 ALA A N 1
ATOM 1971 C CA . ALA A 1 267 ? 20.109 -24.25 -34 1 95.25 267 ALA A CA 1
ATOM 1972 C C . ALA A 1 267 ? 20.219 -24.938 -32.656 1 95.25 267 ALA A C 1
ATOM 1974 O O . ALA A 1 267 ? 21.188 -25.641 -32.375 1 95.25 267 ALA A O 1
ATOM 1975 N N . ILE A 1 268 ? 19.25 -24.75 -31.844 1 95.12 268 ILE A N 1
ATOM 1976 C CA . ILE A 1 268 ? 19.219 -25.406 -30.531 1 95.12 268 ILE A CA 1
ATOM 1977 C C . ILE A 1 268 ? 19.156 -26.922 -30.703 1 95.12 268 ILE A C 1
ATOM 1979 O O . ILE A 1 268 ? 19.938 -27.656 -30.094 1 95.12 268 ILE A O 1
ATOM 1983 N N . ALA A 1 269 ? 18.328 -27.359 -31.578 1 93.94 269 ALA A N 1
ATOM 1984 C CA . ALA A 1 269 ? 18.203 -28.781 -31.844 1 93.94 269 ALA A CA 1
ATOM 1985 C C . ALA A 1 269 ? 19.5 -29.359 -32.406 1 93.94 269 ALA A C 1
ATOM 1987 O O . ALA A 1 269 ? 19.922 -30.453 -32 1 93.94 269 ALA A O 1
ATOM 1988 N N . ALA A 1 270 ? 20.125 -28.656 -33.219 1 93.5 270 ALA A N 1
ATOM 1989 C CA . ALA A 1 270 ? 21.359 -29.094 -33.844 1 93.5 270 ALA A CA 1
ATOM 1990 C C . ALA A 1 270 ? 22.5 -29.219 -32.812 1 93.5 270 ALA A C 1
ATOM 1992 O O . ALA A 1 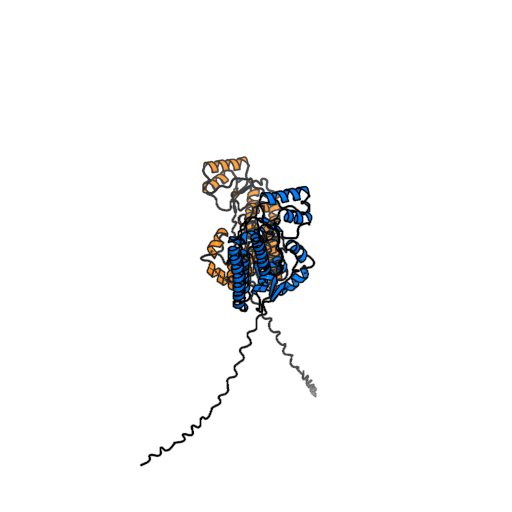270 ? 23.422 -30 -33 1 93.5 270 ALA A O 1
ATOM 1993 N N . SER A 1 271 ? 22.406 -28.422 -31.844 1 93.31 271 SER A N 1
ATOM 1994 C CA . SER A 1 271 ? 23.438 -28.453 -30.828 1 93.31 271 SER A CA 1
ATOM 1995 C C . SER A 1 271 ? 23.312 -29.672 -29.938 1 93.31 271 SER A C 1
ATOM 1997 O O . SER A 1 271 ? 24.234 -30.031 -29.203 1 93.31 271 SER A O 1
ATOM 1999 N N . GLY A 1 272 ? 22.078 -30.312 -30 1 92.81 272 GLY A N 1
ATOM 2000 C CA . GLY A 1 272 ? 21.797 -31.453 -29.141 1 92.81 272 GLY A CA 1
ATOM 2001 C C . GLY A 1 272 ? 20.984 -31.094 -27.906 1 92.81 272 GLY A C 1
ATOM 2002 O O . GLY A 1 272 ? 20.516 -31.984 -27.188 1 92.81 272 GLY A O 1
ATOM 2003 N N . ALA A 1 273 ? 20.859 -29.844 -27.672 1 94.5 273 ALA A N 1
ATOM 2004 C CA . ALA A 1 273 ? 20.047 -29.406 -26.531 1 94.5 273 ALA A CA 1
ATOM 2005 C C . ALA A 1 273 ? 18.562 -29.547 -26.859 1 94.5 273 ALA A C 1
ATOM 2007 O O . ALA A 1 273 ? 18.156 -29.469 -28.016 1 94.5 273 ALA A O 1
ATOM 2008 N N . ARG A 1 274 ? 17.781 -29.75 -25.891 1 95.31 274 ARG A N 1
ATOM 2009 C CA . ARG A 1 274 ? 16.328 -29.812 -26.047 1 95.31 274 ARG A CA 1
ATOM 2010 C C . ARG A 1 274 ? 15.688 -28.469 -25.703 1 95.31 274 ARG A C 1
ATOM 2012 O O . ARG A 1 274 ? 16.062 -27.828 -24.719 1 95.31 274 ARG A O 1
ATOM 2019 N N . LEU A 1 275 ? 14.75 -28.078 -26.547 1 96.06 275 LEU A N 1
ATOM 2020 C CA . LEU A 1 275 ? 13.984 -26.859 -26.312 1 96.06 275 LEU A CA 1
ATOM 2021 C C . LEU A 1 275 ? 12.656 -27.172 -25.625 1 96.06 275 LEU A C 1
ATOM 2023 O O . LEU A 1 275 ? 11.891 -28.016 -26.109 1 96.06 275 LEU A O 1
ATOM 2027 N N . ILE A 1 276 ? 12.414 -26.562 -24.469 1 96.38 276 ILE A N 1
ATOM 2028 C CA . ILE A 1 276 ? 11.117 -26.672 -23.812 1 96.38 276 ILE A CA 1
ATOM 2029 C C . ILE A 1 276 ? 10.469 -25.297 -23.719 1 96.38 276 ILE A C 1
ATOM 2031 O O . ILE A 1 276 ? 11.07 -24.359 -23.203 1 96.38 276 ILE A O 1
ATOM 2035 N N . VAL A 1 277 ? 9.266 -25.219 -24.219 1 95.62 277 VAL A N 1
ATOM 2036 C CA . VAL A 1 277 ? 8.492 -24 -24.156 1 95.62 277 VAL A CA 1
ATOM 2037 C C . VAL A 1 277 ? 7.516 -24.062 -22.984 1 95.62 277 VAL A C 1
ATOM 2039 O O . VAL A 1 277 ? 6.691 -24.969 -22.906 1 95.62 277 VAL A O 1
ATOM 2042 N N . VAL A 1 278 ? 7.66 -23.109 -22.062 1 94.25 278 VAL A N 1
ATOM 2043 C CA . VAL A 1 278 ? 6.863 -23.062 -20.844 1 94.25 278 VAL A CA 1
ATOM 2044 C C . VAL A 1 278 ? 5.73 -22.047 -21 1 94.25 278 VAL A C 1
ATOM 2046 O O . VAL A 1 278 ? 5.973 -20.891 -21.328 1 94.25 278 VAL A O 1
ATOM 2049 N N . ASP A 1 279 ? 4.531 -22.531 -20.75 1 88.12 279 ASP A N 1
ATOM 2050 C CA . ASP A 1 279 ? 3.377 -21.625 -20.75 1 88.12 279 ASP A CA 1
ATOM 2051 C C . ASP A 1 279 ? 3.195 -20.969 -19.391 1 88.12 279 ASP A C 1
ATOM 2053 O O . ASP A 1 279 ? 2.674 -21.594 -18.453 1 88.12 279 ASP A O 1
ATOM 2057 N N . THR A 1 280 ? 3.523 -19.688 -19.344 1 86.19 280 THR A N 1
ATOM 2058 C CA . THR A 1 280 ? 3.475 -19 -18.062 1 86.19 280 THR A CA 1
ATOM 2059 C C . THR A 1 280 ? 2.072 -18.453 -17.797 1 86.19 280 THR A C 1
ATOM 2061 O O . THR A 1 280 ? 1.822 -17.859 -16.75 1 86.19 280 THR A O 1
ATOM 2064 N N . GLU A 1 281 ? 1.109 -18.641 -18.656 1 79.19 281 GLU A N 1
ATOM 2065 C CA . GLU A 1 281 ? -0.229 -18.078 -18.531 1 79.19 281 GLU A CA 1
ATOM 2066 C C . GLU A 1 281 ? -1.299 -19.156 -18.625 1 79.19 281 GLU A C 1
ATOM 2068 O O . GLU A 1 281 ? -2.35 -18.953 -19.234 1 79.19 281 GLU A O 1
ATOM 2073 N N . ALA A 1 282 ? -0.979 -20.25 -18.062 1 80.12 282 ALA A N 1
ATOM 2074 C CA . ALA A 1 282 ? -1.935 -21.344 -18.047 1 80.12 282 ALA A CA 1
ATOM 2075 C C . ALA A 1 282 ? -3.199 -20.969 -17.281 1 80.12 282 ALA A C 1
ATOM 2077 O O . ALA A 1 282 ? -3.139 -20.219 -16.297 1 80.12 282 ALA A O 1
ATOM 2078 N N . ALA A 1 283 ? -4.316 -21.5 -17.719 1 79.06 283 ALA A N 1
ATOM 2079 C CA . ALA A 1 283 ? -5.605 -21.25 -17.078 1 79.06 283 ALA A CA 1
ATOM 2080 C C . ALA A 1 283 ? -5.621 -21.781 -15.641 1 79.06 283 ALA A C 1
ATOM 2082 O O . ALA A 1 283 ? -6.203 -21.156 -14.75 1 79.06 283 ALA A O 1
ATOM 2083 N N . ASP A 1 284 ? -5.023 -22.875 -15.438 1 84.38 284 ASP A N 1
ATOM 2084 C CA . ASP A 1 284 ? -4.801 -23.453 -14.117 1 84.38 284 ASP A CA 1
ATOM 2085 C C . ASP A 1 284 ? -3.322 -23.406 -13.742 1 84.38 284 ASP A C 1
ATOM 2087 O O . ASP A 1 284 ? -2.535 -24.234 -14.203 1 84.38 284 ASP A O 1
ATOM 2091 N N . PRO A 1 285 ? -3.039 -22.531 -12.836 1 87.19 285 PRO A N 1
ATOM 2092 C CA . PRO A 1 285 ? -1.613 -22.359 -12.547 1 87.19 285 PRO A CA 1
ATOM 2093 C C . PRO A 1 285 ? -0.994 -23.562 -11.859 1 87.19 285 PRO A C 1
ATOM 2095 O O . PRO A 1 285 ? 0.204 -23.828 -12.008 1 87.19 285 PRO A O 1
ATOM 2098 N N . VAL A 1 286 ? -1.748 -24.312 -11.125 1 89.81 286 VAL A N 1
ATOM 2099 C CA . VAL A 1 286 ? -1.21 -25.484 -10.438 1 89.81 286 VAL A CA 1
ATOM 2100 C C . VAL A 1 286 ? -0.935 -26.594 -11.445 1 89.81 286 VAL A C 1
ATOM 2102 O O . VAL A 1 286 ? 0.176 -27.125 -11.5 1 89.81 286 VAL A O 1
ATOM 2105 N N . ALA A 1 287 ? -1.946 -26.875 -12.227 1 90.06 287 ALA A N 1
ATOM 2106 C CA . ALA A 1 287 ? -1.781 -27.906 -13.242 1 90.06 287 ALA A CA 1
ATOM 2107 C C . ALA A 1 287 ? -0.711 -27.516 -14.258 1 90.06 287 ALA A C 1
ATOM 2109 O O . ALA A 1 287 ? 0.073 -28.359 -14.695 1 90.06 287 ALA A O 1
ATOM 2110 N N . GLY A 1 288 ? -0.783 -26.281 -14.648 1 91.88 288 GLY A N 1
ATOM 2111 C CA . GLY A 1 288 ? 0.23 -25.797 -15.57 1 91.88 288 GLY A CA 1
ATOM 2112 C C . GLY A 1 288 ? 1.641 -25.922 -15.031 1 91.88 288 GLY A C 1
ATOM 2113 O O . GLY A 1 288 ? 2.545 -26.375 -15.734 1 91.88 288 GLY A O 1
ATOM 2114 N N . LEU A 1 289 ? 1.797 -25.547 -13.773 1 94.12 289 LEU A N 1
ATOM 2115 C CA . LEU A 1 289 ? 3.104 -25.641 -13.133 1 94.12 289 LEU A CA 1
ATOM 2116 C C . LEU A 1 289 ? 3.582 -27.078 -13.062 1 94.12 289 LEU A C 1
ATOM 2118 O O . LEU A 1 289 ? 4.738 -27.375 -13.375 1 94.12 289 LEU A O 1
ATOM 2122 N N . GLU A 1 290 ? 2.699 -27.938 -12.727 1 93.75 290 GLU A N 1
ATOM 2123 C CA . GLU A 1 290 ? 3.041 -29.359 -12.648 1 93.75 290 GLU A CA 1
ATOM 2124 C C . GLU A 1 290 ? 3.479 -29.891 -14.008 1 93.75 290 GLU A C 1
ATOM 2126 O O . GLU A 1 290 ? 4.484 -30.594 -14.109 1 93.75 290 GLU A O 1
ATOM 2131 N N . SER A 1 291 ? 2.721 -29.547 -14.961 1 93.75 291 SER A N 1
ATOM 2132 C CA . SER A 1 291 ? 3.027 -30.016 -16.312 1 93.75 291 SER A CA 1
ATOM 2133 C C . SER A 1 291 ? 4.371 -29.469 -16.781 1 93.75 291 SER A C 1
ATOM 2135 O O . SER A 1 291 ? 5.164 -30.203 -17.375 1 93.75 291 SER A O 1
ATOM 2137 N N . ASP A 1 292 ? 4.574 -28.234 -16.562 1 95.25 292 ASP A N 1
ATOM 2138 C CA . ASP A 1 292 ? 5.824 -27.609 -16.984 1 95.25 292 ASP A CA 1
ATOM 2139 C C . ASP A 1 292 ? 7.016 -28.234 -16.266 1 95.25 292 ASP A C 1
ATOM 2141 O O . ASP A 1 292 ? 8.031 -28.547 -16.891 1 95.25 292 ASP A O 1
ATOM 2145 N N . MET A 1 293 ? 6.914 -28.422 -14.984 1 95.62 293 MET A N 1
ATOM 2146 C CA . MET A 1 293 ? 8.008 -29.016 -14.219 1 95.62 293 MET A CA 1
ATOM 2147 C C . MET A 1 293 ? 8.281 -30.438 -14.688 1 95.62 293 MET A C 1
ATOM 2149 O O . MET A 1 293 ? 9.438 -30.844 -14.812 1 95.62 293 MET A O 1
ATOM 2153 N N . LYS A 1 294 ? 7.219 -31.141 -14.961 1 94.69 294 LYS A N 1
ATOM 2154 C CA . LYS A 1 294 ? 7.379 -32.5 -15.469 1 94.69 294 LYS A CA 1
ATOM 2155 C C . LYS A 1 294 ? 8.117 -32.5 -16.812 1 94.69 294 LYS A C 1
ATOM 2157 O O . LYS A 1 294 ? 9.016 -33.312 -17.031 1 94.69 294 LYS A O 1
ATOM 2162 N N . ALA A 1 295 ? 7.723 -31.625 -17.641 1 95 295 ALA A N 1
ATOM 2163 C CA . ALA A 1 295 ? 8.367 -31.531 -18.953 1 95 295 ALA A CA 1
ATOM 2164 C C . ALA A 1 295 ? 9.859 -31.234 -18.812 1 95 295 ALA A C 1
ATOM 2166 O O . ALA A 1 295 ? 10.688 -31.812 -19.516 1 95 295 ALA A O 1
ATOM 2167 N N . ILE A 1 296 ? 10.188 -30.375 -17.938 1 96.44 296 ILE A N 1
ATOM 2168 C CA . ILE A 1 296 ? 11.57 -30 -17.719 1 96.44 296 ILE A CA 1
ATOM 2169 C C . ILE A 1 296 ? 12.352 -31.188 -17.172 1 96.44 296 ILE A C 1
ATOM 2171 O O . ILE A 1 296 ? 13.43 -31.516 -17.672 1 96.44 296 ILE A O 1
ATOM 2175 N N . VAL A 1 297 ? 11.797 -31.875 -16.219 1 95.94 297 VAL A N 1
ATOM 2176 C CA . VAL A 1 297 ? 12.453 -33 -15.578 1 95.94 297 VAL A CA 1
ATOM 2177 C C . VAL A 1 297 ? 12.648 -34.125 -16.594 1 95.94 297 VAL A C 1
ATOM 2179 O O . VAL A 1 297 ? 13.727 -34.719 -16.688 1 95.94 297 VAL A O 1
ATOM 2182 N N . GLU A 1 298 ? 11.633 -34.406 -17.359 1 94.94 298 GLU A N 1
ATOM 2183 C CA . GLU A 1 298 ? 11.742 -35.406 -18.406 1 94.94 298 GLU A CA 1
ATOM 2184 C C . GLU A 1 298 ? 12.812 -35.062 -19.422 1 94.94 298 GLU A C 1
ATOM 2186 O O . GLU A 1 298 ? 13.547 -35.938 -19.906 1 94.94 298 GLU A O 1
ATOM 2191 N N . GLY A 1 299 ? 12.805 -33.812 -19.75 1 94 299 GLY A N 1
ATOM 2192 C CA . GLY A 1 299 ? 13.828 -33.344 -20.688 1 94 299 GLY A CA 1
ATOM 2193 C C . GLY A 1 299 ? 15.242 -33.562 -20.172 1 94 299 GLY A C 1
ATOM 2194 O O . GLY A 1 299 ? 16.141 -33.938 -20.922 1 94 299 GLY A O 1
ATOM 2195 N N . LEU A 1 300 ? 15.469 -33.344 -18.922 1 94.75 300 LEU A N 1
ATOM 2196 C CA . LEU A 1 300 ? 16.781 -33.5 -18.328 1 94.75 300 LEU A CA 1
ATOM 2197 C C . LEU A 1 300 ? 17.156 -34.969 -18.172 1 94.75 300 LEU A C 1
ATOM 2199 O O . LEU A 1 300 ? 18.344 -35.312 -18.234 1 94.75 300 LEU A O 1
ATOM 2203 N N . LEU A 1 301 ? 16.141 -35.781 -17.984 1 92.81 301 LEU A N 1
ATOM 2204 C CA . LEU A 1 301 ? 16.375 -37.219 -17.828 1 92.81 301 LEU A CA 1
ATOM 2205 C C . LEU A 1 301 ? 16.688 -37.875 -19.172 1 92.81 301 LEU A C 1
ATOM 2207 O O . LEU A 1 301 ? 17.453 -38.844 -19.25 1 92.81 301 LEU A O 1
ATOM 2211 N N . ALA A 1 302 ? 15.992 -37.375 -20.156 1 86.12 302 ALA A N 1
ATOM 2212 C CA . ALA A 1 302 ? 16.234 -37.906 -21.484 1 86.12 302 ALA A CA 1
ATOM 2213 C C . ALA A 1 302 ? 17.625 -37.531 -21.984 1 86.12 302 ALA A C 1
ATOM 2215 O O . ALA A 1 302 ? 18.188 -38.25 -22.828 1 86.12 302 ALA A O 1
ATOM 2216 N N . GLY A 1 303 ? 18.25 -36.656 -21.328 1 69.75 303 GLY A N 1
ATOM 2217 C CA . GLY A 1 303 ? 19.562 -36.219 -21.734 1 69.75 303 GLY A CA 1
ATOM 2218 C C . GLY A 1 303 ? 19.594 -35.562 -23.109 1 69.75 303 GLY A C 1
ATOM 2219 O O . GLY A 1 303 ? 18.547 -35.094 -23.594 1 69.75 303 GLY A O 1
ATOM 2220 N N . LYS A 1 304 ? 20.906 -35.406 -23.688 1 61.75 304 LYS A N 1
ATOM 2221 C CA . LYS A 1 304 ? 21.094 -34.844 -25.031 1 61.75 304 LYS A CA 1
ATOM 2222 C C . LYS A 1 304 ? 20.5 -35.75 -26.094 1 61.75 304 LYS A C 1
ATOM 2224 O O . LYS A 1 304 ? 20.531 -36.969 -25.969 1 61.75 304 LYS A O 1
ATOM 2229 N N . GLY A 1 305 ? 19.422 -35.344 -26.781 1 52.47 305 GLY A N 1
ATOM 2230 C CA . GLY A 1 305 ? 18.922 -36.125 -27.922 1 52.47 305 GLY A CA 1
ATOM 2231 C C . GLY A 1 305 ? 19.734 -35.906 -29.172 1 52.47 305 GLY A C 1
ATOM 2232 O O . GLY A 1 305 ? 20.5 -34.938 -29.281 1 52.47 305 GLY A O 1
ATOM 2233 N N . MET B 1 1 ? -98.25 45.875 21.844 1 26.98 1 MET B N 1
ATOM 2234 C CA . MET B 1 1 ? -98.625 44.5 21.438 1 26.98 1 MET B CA 1
ATOM 2235 C C . MET B 1 1 ? -97.438 43.812 20.797 1 26.98 1 MET B C 1
ATOM 2237 O O . MET B 1 1 ? -97 44.188 19.719 1 26.98 1 MET B O 1
ATOM 2241 N N . ASN B 1 2 ? -96.562 43.312 21.75 1 25.56 2 ASN B N 1
ATOM 2242 C CA . ASN B 1 2 ? -95.125 42.938 21.875 1 25.56 2 ASN B CA 1
ATOM 2243 C C . ASN B 1 2 ? -94.812 41.688 21.078 1 25.56 2 ASN B C 1
ATOM 2245 O O . ASN B 1 2 ? -94.938 40.562 21.578 1 25.56 2 ASN B O 1
ATOM 2249 N N . LEU B 1 3 ? -95.312 41.719 19.828 1 26.41 3 LEU B N 1
ATOM 2250 C CA . LEU B 1 3 ? -95.312 40.531 18.984 1 26.41 3 LEU B CA 1
ATOM 2251 C C . LEU B 1 3 ? -93.875 40.062 18.734 1 26.41 3 LEU B C 1
ATOM 2253 O O . LEU B 1 3 ? -93.062 40.75 18.109 1 26.41 3 LEU B O 1
ATOM 2257 N N . LYS B 1 4 ? -93.375 39.375 19.781 1 32.31 4 LYS B N 1
ATOM 2258 C CA . LYS B 1 4 ? -92 38.812 19.969 1 32.31 4 LYS B CA 1
ATOM 2259 C C . LYS B 1 4 ? -91.688 37.844 18.844 1 32.31 4 LYS B C 1
ATOM 2261 O O . LYS B 1 4 ? -92.375 36.875 18.609 1 32.31 4 LYS B O 1
ATOM 2266 N N . PRO B 1 5 ? -91.125 38.438 17.688 1 35.19 5 PRO B N 1
ATOM 2267 C CA . PRO B 1 5 ? -91 37.625 16.484 1 35.19 5 PRO B CA 1
ATOM 2268 C C . PRO B 1 5 ? -90.188 36.344 16.734 1 35.19 5 PRO B C 1
ATOM 2270 O O . PRO B 1 5 ? -89.375 36.312 17.688 1 35.19 5 PRO B O 1
ATOM 2273 N N . HIS B 1 6 ? -90.812 35.156 16.594 1 32.34 6 HIS B N 1
ATOM 2274 C CA . HIS B 1 6 ? -90.5 33.75 16.703 1 32.34 6 HIS B CA 1
ATOM 2275 C C . HIS B 1 6 ? -89.25 33.406 15.828 1 32.34 6 HIS B C 1
ATOM 2277 O O . HIS B 1 6 ? -89.312 33.625 14.609 1 32.34 6 HIS B O 1
ATOM 2283 N N . CYS B 1 7 ? -88.062 33.656 16.375 1 30.03 7 CYS B N 1
ATOM 2284 C CA . CYS B 1 7 ? -86.688 33.406 15.805 1 30.03 7 CYS B CA 1
ATOM 2285 C C . CYS B 1 7 ? -86.562 31.969 15.336 1 30.03 7 CYS B C 1
ATOM 2287 O O . CYS B 1 7 ? -86.75 31.031 16.125 1 30.03 7 CYS B O 1
ATOM 2289 N N . LEU B 1 8 ? -87 31.719 14.094 1 27.67 8 LEU B N 1
ATOM 2290 C CA . LEU B 1 8 ? -86.938 30.453 13.383 1 27.67 8 LEU B CA 1
ATOM 2291 C C . LEU B 1 8 ? -85.562 29.828 13.453 1 27.67 8 LEU B C 1
ATOM 2293 O O . LEU B 1 8 ? -84.562 30.453 13.055 1 27.67 8 LEU B O 1
ATOM 2297 N N . ALA B 1 9 ? -85.375 28.812 14.367 1 29.94 9 ALA B N 1
ATOM 2298 C CA . ALA B 1 9 ? -84.312 27.953 14.773 1 29.94 9 ALA B CA 1
ATOM 2299 C C . ALA B 1 9 ? -83.812 27.062 13.617 1 29.94 9 ALA B C 1
ATOM 2301 O O . ALA B 1 9 ? -84.5 26.109 13.25 1 29.94 9 ALA B O 1
ATOM 2302 N N . LEU B 1 10 ? -83.562 27.672 12.453 1 27.8 10 LEU B N 1
ATOM 2303 C CA . LEU B 1 10 ? -83.188 26.719 11.406 1 27.8 10 LEU B CA 1
ATOM 2304 C C . LEU B 1 10 ? -82 25.875 11.828 1 27.8 10 LEU B C 1
ATOM 2306 O O . LEU B 1 10 ? -80.938 26.391 12.109 1 27.8 10 LEU B O 1
ATOM 2310 N N . ALA B 1 11 ? -82.25 24.688 12.453 1 30.17 11 ALA B N 1
ATOM 2311 C CA . ALA B 1 11 ? -81.375 23.641 12.914 1 30.17 11 ALA B CA 1
ATOM 2312 C C . ALA B 1 11 ? -80.562 23.031 11.75 1 30.17 11 ALA B C 1
ATOM 2314 O O . ALA B 1 11 ? -81.188 22.359 10.891 1 30.17 11 ALA B O 1
ATOM 2315 N N . LEU B 1 12 ? -79.812 23.859 11.016 1 27.19 12 LEU B N 1
ATOM 2316 C CA . LEU B 1 12 ? -79.062 23.234 9.93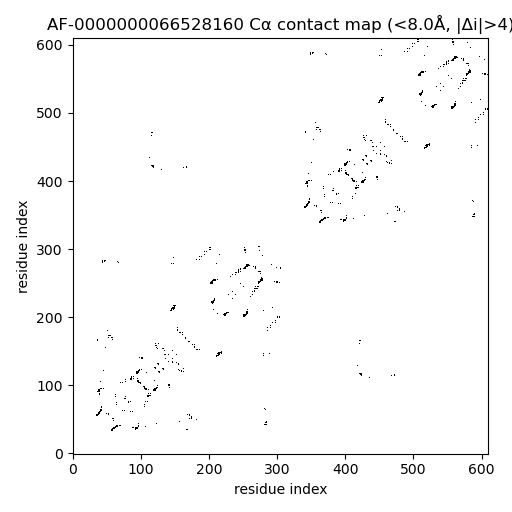8 1 27.19 12 LEU B CA 1
ATOM 2317 C C . LEU B 1 12 ? -78.188 22.078 10.461 1 27.19 12 LEU B C 1
ATOM 2319 O O . LEU B 1 12 ? -77.375 22.281 11.336 1 27.19 12 LEU B O 1
ATOM 2323 N N . ALA B 1 13 ? -78.688 20.812 10.492 1 31.66 13 ALA B N 1
ATOM 2324 C CA . ALA B 1 13 ? -78.125 19.516 10.82 1 31.66 13 ALA B CA 1
ATOM 2325 C C . ALA B 1 13 ? -76.875 19.266 9.961 1 31.66 13 ALA B C 1
ATOM 2327 O O . ALA B 1 13 ? -77 19.031 8.758 1 31.66 13 ALA B O 1
ATOM 2328 N N . CYS B 1 14 ? -75.875 20.172 9.742 1 28.53 14 CYS B N 1
ATOM 2329 C CA . CYS B 1 14 ? -74.75 19.766 8.906 1 28.53 14 CYS B CA 1
ATOM 2330 C C . CYS B 1 14 ? -74.125 18.516 9.445 1 28.53 14 CYS B C 1
ATOM 2332 O O . CYS B 1 14 ? -73.5 18.547 10.516 1 28.53 14 CYS B O 1
ATOM 2334 N N . ALA B 1 15 ? -74.75 17.281 9.383 1 35.62 15 ALA B N 1
ATOM 2335 C CA . ALA B 1 15 ? -74.125 16.031 9.789 1 35.62 15 ALA B CA 1
ATOM 2336 C C . ALA B 1 15 ? -72.812 15.789 9.031 1 35.62 15 ALA B C 1
ATOM 2338 O O . ALA B 1 15 ? -72.812 15.531 7.832 1 35.62 15 ALA B O 1
ATOM 2339 N N . GLY B 1 16 ? -71.812 16.688 9.203 1 31.02 16 GLY B N 1
ATOM 2340 C CA . GLY B 1 16 ? -70.562 16.422 8.539 1 31.02 16 GLY B CA 1
ATOM 2341 C C . GLY B 1 16 ? -70 15.008 8.766 1 31.02 16 GLY B C 1
ATOM 2342 O O . GLY B 1 16 ? -70 14.531 9.898 1 31.02 16 GLY B O 1
ATOM 2343 N N . LEU B 1 17 ? -70.312 14.039 7.809 1 37.62 17 LEU B N 1
ATOM 2344 C CA . LEU B 1 17 ? -69.688 12.711 7.668 1 37.62 17 LEU B CA 1
ATOM 2345 C C . LEU B 1 17 ? -68.188 12.773 7.82 1 37.62 17 LEU B C 1
ATOM 2347 O O . LEU B 1 17 ? -67.5 13.391 6.996 1 37.62 17 LEU B O 1
ATOM 2351 N N . ALA B 1 18 ? -67.688 12.906 9 1 41.22 18 ALA B N 1
ATOM 2352 C CA . ALA B 1 18 ? -66.25 12.766 9.281 1 41.22 18 ALA B CA 1
ATOM 2353 C C . ALA B 1 18 ? -65.688 11.438 8.758 1 41.22 18 ALA B C 1
ATOM 2355 O O . ALA B 1 18 ? -66.062 10.367 9.25 1 41.22 18 ALA B O 1
ATOM 2356 N N . GLY B 1 19 ? -65.562 11.273 7.426 1 41.59 19 GLY B N 1
ATOM 2357 C CA . GLY B 1 19 ? -64.938 10.078 6.938 1 41.59 19 GLY B CA 1
ATOM 2358 C C . GLY B 1 19 ? -63.625 9.773 7.676 1 41.59 19 GLY B C 1
ATOM 2359 O O . GLY B 1 19 ? -63 10.672 8.258 1 41.59 19 GLY B O 1
ATOM 2360 N N . PRO B 1 20 ? -63.531 8.531 8.109 1 47.5 20 PRO B N 1
ATOM 2361 C CA . PRO B 1 20 ? -62.312 8.117 8.836 1 47.5 20 PRO B CA 1
ATOM 2362 C C . PRO B 1 20 ? -61.031 8.5 8.109 1 47.5 20 PRO B C 1
ATOM 2364 O O . PRO B 1 20 ? -61 8.516 6.875 1 47.5 20 PRO B O 1
ATOM 2367 N N . LEU B 1 21 ? -60.406 9.625 8.641 1 46.88 21 LEU B N 1
ATOM 2368 C CA . LEU B 1 21 ? -59.062 9.93 8.18 1 46.88 21 LEU B CA 1
ATOM 2369 C C . LEU B 1 21 ? -58.25 8.656 8.016 1 46.88 21 LEU B C 1
ATOM 2371 O O . LEU B 1 21 ? -58.25 7.789 8.898 1 46.88 21 LEU B O 1
ATOM 2375 N N . PRO B 1 22 ? -57.938 8.25 6.766 1 48.44 22 PRO B N 1
ATOM 2376 C CA . PRO B 1 22 ? -57.031 7.102 6.602 1 48.44 22 PRO B CA 1
ATOM 2377 C C . PRO B 1 22 ? -55.844 7.152 7.543 1 48.44 22 PRO B C 1
ATOM 2379 O O . PRO B 1 22 ? -55.344 8.234 7.859 1 48.44 22 PRO B O 1
ATOM 2382 N N . ALA B 1 23 ? -55.75 6.098 8.359 1 44.84 23 ALA B N 1
ATOM 2383 C CA . ALA B 1 23 ? -54.531 5.832 9.117 1 44.84 23 ALA B CA 1
ATOM 2384 C C . ALA B 1 23 ? -53.312 6.047 8.25 1 44.84 23 ALA B C 1
ATOM 2386 O O . ALA B 1 23 ? -53.125 5.367 7.234 1 44.84 23 ALA B O 1
ATOM 2387 N N . LEU B 1 24 ? -52.875 7.25 8.156 1 39.53 24 LEU B N 1
ATOM 2388 C CA . LEU B 1 24 ? -51.531 7.344 7.598 1 39.53 24 LEU B CA 1
ATOM 2389 C C . LEU B 1 24 ? -50.625 6.203 8.102 1 39.53 24 LEU B C 1
ATOM 2391 O O 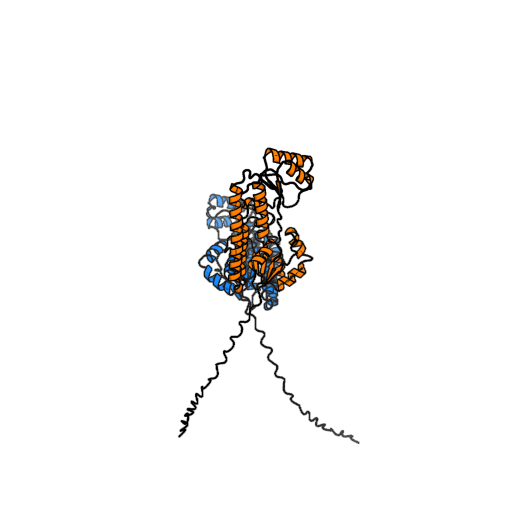. LEU B 1 24 ? -50.375 6.098 9.297 1 39.53 24 LEU B O 1
ATOM 2395 N N . ALA B 1 25 ? -50.719 4.992 7.379 1 38.59 25 ALA B N 1
ATOM 2396 C CA . ALA B 1 25 ? -49.656 3.998 7.586 1 38.59 25 ALA B CA 1
ATOM 2397 C C . ALA B 1 25 ? -48.312 4.668 7.812 1 38.59 25 ALA B C 1
ATOM 2399 O O . ALA B 1 25 ? -47.844 5.438 6.973 1 38.59 25 ALA B O 1
ATOM 2400 N N . ALA B 1 26 ? -47.969 4.879 9.086 1 37.56 26 ALA B N 1
ATOM 2401 C CA . ALA B 1 26 ? -46.594 5.246 9.445 1 37.56 26 ALA B CA 1
ATOM 2402 C C . ALA B 1 26 ? -45.594 4.543 8.547 1 37.56 26 ALA B C 1
ATOM 2404 O O . ALA B 1 26 ? -45.594 3.316 8.422 1 37.56 26 ALA B O 1
ATOM 2405 N N . THR B 1 27 ? -45.188 5.203 7.457 1 41.28 27 THR B N 1
ATOM 2406 C CA . THR B 1 27 ? -44 4.707 6.762 1 41.28 27 THR B CA 1
ATOM 2407 C C . THR B 1 27 ? -43.031 4.109 7.75 1 41.28 27 THR B C 1
ATOM 2409 O O . THR B 1 27 ? -42.719 4.711 8.781 1 41.28 27 THR B O 1
ATOM 2412 N N . PRO B 1 28 ? -42.906 2.783 7.812 1 39.59 28 PRO B N 1
ATOM 2413 C CA . PRO B 1 28 ? -41.844 2.297 8.711 1 39.59 28 PRO B CA 1
ATOM 2414 C C . PRO B 1 28 ? -40.656 3.25 8.805 1 39.59 28 PRO B C 1
ATOM 2416 O O . PRO B 1 28 ? -40.312 3.896 7.82 1 39.59 28 PRO B O 1
ATOM 2419 N N . ALA B 1 29 ? -40.531 3.955 9.938 1 36.12 29 ALA B N 1
ATOM 2420 C CA . ALA B 1 29 ? -39.25 4.629 10.203 1 36.12 29 ALA B CA 1
ATOM 2421 C C . ALA B 1 29 ? -38.094 3.918 9.5 1 36.12 29 ALA B C 1
ATOM 2423 O O . ALA B 1 29 ? -37.906 2.711 9.672 1 36.12 29 ALA B O 1
ATOM 2424 N N . ALA B 1 30 ? -37.688 4.32 8.344 1 39.97 30 ALA B N 1
ATOM 2425 C CA . ALA B 1 30 ? -36.469 3.797 7.699 1 39.97 30 ALA B CA 1
ATOM 2426 C C . ALA B 1 30 ? -35.5 3.25 8.734 1 39.97 30 ALA B C 1
ATOM 2428 O O . ALA B 1 30 ? -35.25 3.889 9.758 1 39.97 30 ALA B O 1
ATOM 2429 N N . ALA B 1 31 ? -35.344 2.076 9.016 1 41.72 31 ALA B N 1
ATOM 2430 C CA . ALA B 1 31 ? -34.312 1.427 9.82 1 41.72 31 ALA B CA 1
ATOM 2431 C C . ALA B 1 31 ? -33.062 2.318 9.953 1 41.72 31 ALA B C 1
ATOM 2433 O O . ALA B 1 31 ? -32.375 2.586 8.961 1 41.72 31 ALA B O 1
ATOM 2434 N N . GLN B 1 32 ? -33 3.367 10.656 1 44.53 32 GLN B N 1
ATOM 2435 C CA . GLN B 1 32 ? -31.891 4.297 10.898 1 44.53 32 GLN B CA 1
ATOM 2436 C C . GLN B 1 32 ? -30.547 3.568 10.953 1 44.53 32 GLN B C 1
ATOM 2438 O O . GLN B 1 32 ? -30.328 2.74 11.836 1 44.53 32 GLN B O 1
ATOM 2443 N N . SER B 1 33 ? -29.844 3.234 9.891 1 60.47 33 SER B N 1
ATOM 2444 C CA . SER B 1 33 ? -28.531 2.594 9.789 1 60.47 33 SER B CA 1
ATOM 2445 C C . SER B 1 33 ? -27.578 3.094 10.875 1 60.47 33 SER B C 1
ATOM 2447 O O . SER B 1 33 ? -27.688 4.242 11.312 1 60.47 33 SER B O 1
ATOM 2449 N N . ALA B 1 34 ? -27 2.25 11.789 1 74.31 34 ALA B N 1
ATOM 2450 C CA . ALA B 1 34 ? -26.031 2.537 12.852 1 74.31 34 ALA B CA 1
ATOM 2451 C C . ALA B 1 34 ? -25 3.562 12.398 1 74.31 34 ALA B C 1
ATOM 2453 O O . ALA B 1 34 ? -24.609 3.576 11.227 1 74.31 34 ALA B O 1
ATOM 2454 N N . PRO B 1 35 ? -24.812 4.535 13.344 1 90.94 35 PRO B N 1
ATOM 2455 C CA . PRO B 1 35 ? -23.859 5.574 12.977 1 90.94 35 PRO B CA 1
ATOM 2456 C C . PRO B 1 35 ? -22.5 5.008 12.57 1 90.94 35 PRO B C 1
ATOM 2458 O O . PRO B 1 35 ? -22.047 4.004 13.133 1 90.94 35 PRO B O 1
ATOM 2461 N N . VAL B 1 36 ? -21.906 5.578 11.555 1 97.62 36 VAL B N 1
ATOM 2462 C CA . VAL B 1 36 ? -20.562 5.23 11.086 1 97.62 36 VAL B CA 1
ATOM 2463 C C . VAL B 1 36 ? -19.531 5.574 12.164 1 97.62 36 VAL B C 1
ATOM 2465 O O . VAL B 1 36 ? -19.594 6.656 12.758 1 97.62 36 VAL B O 1
ATOM 2468 N N . THR B 1 37 ? -18.672 4.652 12.5 1 98.69 37 THR B N 1
ATOM 2469 C CA . THR B 1 37 ? -17.594 4.859 13.469 1 98.69 37 THR B CA 1
ATOM 2470 C C . THR B 1 37 ? -16.234 4.816 12.789 1 98.69 37 THR B C 1
ATOM 2472 O O . THR B 1 37 ? -15.93 3.873 12.055 1 98.69 37 THR B O 1
ATOM 2475 N N . VAL B 1 38 ? -15.43 5.809 13.047 1 98.88 38 VAL B N 1
ATOM 2476 C CA . VAL B 1 38 ? -14.117 5.938 12.43 1 98.88 38 VAL B CA 1
ATOM 2477 C C . VAL B 1 38 ? -13.039 6.047 13.516 1 98.88 38 VAL B C 1
ATOM 2479 O O . VAL B 1 38 ? -13.227 6.754 14.508 1 98.88 38 VAL B O 1
ATOM 2482 N N . LEU B 1 39 ? -11.906 5.352 13.312 1 98.88 39 LEU B N 1
ATOM 2483 C CA . LEU B 1 39 ? -10.789 5.359 14.25 1 98.88 39 LEU B CA 1
ATOM 2484 C C . LEU B 1 39 ? -9.617 6.168 13.703 1 98.88 39 LEU B C 1
ATOM 2486 O O . LEU B 1 39 ? -9.336 6.117 12.508 1 98.88 39 LEU B O 1
ATOM 2490 N N . ALA B 1 40 ? -8.953 6.859 14.547 1 97.88 40 ALA B N 1
ATOM 2491 C CA . ALA B 1 40 ? -7.703 7.547 14.234 1 97.88 40 ALA B CA 1
ATOM 2492 C C . ALA B 1 40 ? -6.715 7.438 15.391 1 97.88 40 ALA B C 1
ATOM 2494 O O . ALA B 1 40 ? -7.117 7.277 16.547 1 97.88 40 ALA B O 1
ATOM 2495 N N . SER B 1 41 ? -5.43 7.453 15.039 1 95.75 41 SER B N 1
ATOM 2496 C CA . SER B 1 41 ? -4.434 7.316 16.094 1 95.75 41 SER B CA 1
ATOM 2497 C C . SER B 1 41 ? -3.463 8.492 16.094 1 95.75 41 SER B C 1
ATOM 2499 O O . SER B 1 41 ? -3.027 8.945 17.156 1 95.75 41 SER B O 1
ATOM 2501 N N . LEU B 1 42 ? -3.174 9.039 14.953 1 93.44 42 LEU B N 1
ATOM 2502 C CA . LEU B 1 42 ? -2.232 10.148 14.859 1 93.44 42 LEU B CA 1
ATOM 2503 C C . LEU B 1 42 ? -2.922 11.469 15.164 1 93.44 42 LEU B C 1
ATOM 2505 O O . LEU B 1 42 ? -4.066 11.688 14.758 1 93.44 42 LEU B O 1
ATOM 2509 N N . PRO B 1 43 ? -2.25 12.367 15.789 1 91.69 43 PRO B N 1
ATOM 2510 C CA . PRO B 1 43 ? -2.865 13.648 16.156 1 91.69 43 PRO B CA 1
ATOM 2511 C C . PRO B 1 43 ? -3.406 14.406 14.953 1 91.69 43 PRO B C 1
ATOM 2513 O O . PRO B 1 43 ? -4.535 14.914 14.984 1 91.69 43 PRO B O 1
ATOM 2516 N N . VAL B 1 44 ? -2.695 14.5 13.883 1 93.62 44 VAL B N 1
ATOM 2517 C CA . VAL B 1 44 ? -3.1 15.297 12.734 1 93.62 44 VAL B CA 1
ATOM 2518 C C . VAL B 1 44 ? -4.348 14.688 12.094 1 93.62 44 VAL B C 1
ATOM 2520 O O . VAL B 1 44 ? -5.273 15.414 11.711 1 93.62 44 VAL B O 1
ATOM 2523 N N . THR B 1 45 ? -4.375 13.336 11.969 1 96.56 45 THR B N 1
ATOM 2524 C CA . THR B 1 45 ? -5.531 12.703 11.344 1 96.56 45 THR B CA 1
ATOM 2525 C C . THR B 1 45 ? -6.758 12.812 12.242 1 96.56 45 THR B C 1
ATOM 2527 O O . THR B 1 45 ? -7.867 13.078 11.766 1 96.56 45 THR B O 1
ATOM 2530 N N . HIS B 1 46 ? -6.562 12.625 13.539 1 96.19 46 HIS B N 1
ATOM 2531 C CA . HIS B 1 46 ? -7.676 12.766 14.469 1 96.19 46 HIS B CA 1
ATOM 2532 C C . HIS B 1 46 ? -8.219 14.195 14.453 1 96.19 46 HIS B C 1
ATOM 2534 O O . HIS B 1 46 ? -9.438 14.398 14.383 1 96.19 46 HIS B O 1
ATOM 2540 N N . ALA B 1 47 ? -7.375 15.133 14.516 1 94.81 47 ALA B N 1
ATOM 2541 C CA . ALA B 1 47 ? -7.785 16.531 14.578 1 94.81 47 ALA B CA 1
ATOM 2542 C C . ALA B 1 47 ? -8.523 16.953 13.312 1 94.81 47 ALA B C 1
ATOM 2544 O O . ALA B 1 47 ? -9.555 17.625 13.375 1 94.81 47 ALA B O 1
ATOM 2545 N N . LEU B 1 48 ? -8 16.609 12.156 1 97.25 48 LEU B N 1
ATOM 2546 C CA . LEU B 1 48 ? -8.664 16.922 10.898 1 97.25 48 LEU B CA 1
ATOM 2547 C C . LEU B 1 48 ? -10.039 16.266 10.828 1 97.25 48 LEU B C 1
ATOM 2549 O O . LEU B 1 48 ? -11.016 16.906 10.43 1 97.25 48 LEU B O 1
ATOM 2553 N N . ALA B 1 49 ? -10.062 15.031 11.211 1 98.31 49 ALA B N 1
ATOM 2554 C CA . ALA B 1 49 ? -11.336 14.32 11.211 1 98.31 49 ALA B CA 1
ATOM 2555 C C . ALA B 1 49 ? -12.336 14.984 12.156 1 98.31 49 ALA B C 1
ATOM 2557 O O . ALA B 1 49 ? -13.508 15.133 11.828 1 98.31 49 ALA B O 1
ATOM 2558 N N . GLU B 1 50 ? -11.867 15.359 13.281 1 97.5 50 GLU B N 1
ATOM 2559 C CA . GLU B 1 50 ? -12.727 16.031 14.258 1 97.5 50 GLU B CA 1
ATOM 2560 C C . GLU B 1 50 ? -13.352 17.297 13.672 1 97.5 50 GLU B C 1
ATOM 2562 O O . GLU B 1 50 ? -14.547 17.531 13.828 1 97.5 50 GLU B O 1
ATOM 2567 N N . ARG B 1 51 ? -12.57 18.062 13.039 1 97.38 51 ARG B N 1
ATOM 2568 C CA . ARG B 1 51 ? -13.055 19.297 12.422 1 97.38 51 ARG B CA 1
ATOM 2569 C C . ARG B 1 51 ? -14.062 19 11.32 1 97.38 51 ARG B C 1
ATOM 2571 O O . ARG B 1 51 ? -15.109 19.641 11.234 1 97.38 51 ARG B O 1
ATOM 2578 N N . LEU B 1 52 ? -13.797 18.031 10.5 1 98.62 52 LEU B N 1
ATOM 2579 C CA . LEU B 1 52 ? -14.641 17.703 9.359 1 98.62 52 LEU B CA 1
ATOM 2580 C C . LEU B 1 52 ? -15.961 17.094 9.82 1 98.62 52 LEU B C 1
ATOM 2582 O O . LEU B 1 52 ? -17 17.266 9.164 1 98.62 52 LEU B O 1
ATOM 2586 N N . LEU B 1 53 ? -15.914 16.391 10.984 1 98.56 53 LEU B N 1
ATOM 2587 C CA . LEU B 1 53 ? -17.078 15.617 11.422 1 98.56 53 LEU B CA 1
ATOM 2588 C C . LEU B 1 53 ? -17.875 16.375 12.469 1 98.56 53 LEU B C 1
ATOM 2590 O O . LEU B 1 53 ? -18.844 15.852 13.023 1 98.56 53 LEU B O 1
ATOM 2594 N N . ARG B 1 54 ? -17.438 17.609 12.766 1 97.75 54 ARG B N 1
ATOM 2595 C CA . ARG B 1 54 ? -18.188 18.438 13.711 1 97.75 54 ARG B CA 1
ATOM 2596 C C . ARG B 1 54 ? -19.656 18.5 13.32 1 97.75 54 ARG B C 1
ATOM 2598 O O . ARG B 1 54 ? -19.984 18.688 12.148 1 97.75 54 ARG B O 1
ATOM 2605 N N . ASP B 1 55 ? -20.562 18.266 14.305 1 97.81 55 ASP B N 1
ATOM 2606 C CA . ASP B 1 55 ? -22.016 18.375 14.164 1 97.81 55 ASP B CA 1
ATOM 2607 C C . ASP B 1 55 ? -22.562 17.297 13.234 1 97.81 55 ASP B C 1
ATOM 2609 O O . ASP B 1 55 ? -23.531 17.531 12.516 1 97.81 55 ASP B O 1
ATOM 2613 N N . THR B 1 56 ? -21.875 16.203 13.047 1 98 56 THR B N 1
ATOM 2614 C CA . THR B 1 56 ? -22.391 15.039 12.344 1 98 56 THR B CA 1
ATOM 2615 C C . THR B 1 56 ? -22.656 13.898 13.32 1 98 56 THR B C 1
ATOM 2617 O O . THR B 1 56 ? -22.312 13.984 14.5 1 98 56 THR B O 1
ATOM 2620 N N . GLU B 1 57 ? -23.297 12.875 12.836 1 96.88 57 GLU B N 1
ATOM 2621 C CA . GLU B 1 57 ? -23.594 11.703 13.664 1 96.88 57 GLU B CA 1
ATOM 2622 C C . GLU B 1 57 ? -22.469 10.672 13.586 1 96.88 57 GLU B C 1
ATOM 2624 O O . GLU B 1 57 ? -22.531 9.633 14.25 1 96.88 57 GLU B O 1
ATOM 2629 N N . VAL B 1 58 ? -21.484 10.953 12.727 1 98.25 58 VAL B N 1
ATOM 2630 C CA . VAL B 1 58 ? -20.344 10.031 12.617 1 98.25 58 VAL B CA 1
ATOM 2631 C C . VAL B 1 58 ? -19.531 10.055 13.906 1 98.25 58 VAL B C 1
ATOM 2633 O O . VAL B 1 58 ? -19.203 11.133 14.414 1 98.25 58 VAL B O 1
ATOM 2636 N N . LYS B 1 59 ? -19.188 8.898 14.422 1 98.31 59 LYS B N 1
ATOM 2637 C CA . LYS B 1 59 ? -18.406 8.797 15.648 1 98.31 59 LYS B CA 1
ATOM 2638 C C . LYS B 1 59 ? -16.906 8.695 15.352 1 98.31 59 LYS B C 1
ATOM 2640 O O . LYS B 1 59 ? -16.484 7.863 14.555 1 98.31 59 LYS B O 1
ATOM 2645 N N . LEU B 1 60 ? -16.203 9.523 15.961 1 98.31 60 LEU B N 1
ATOM 2646 C CA . LEU B 1 60 ? -14.75 9.492 15.883 1 98.31 60 LEU B CA 1
ATOM 2647 C C . LEU B 1 60 ? -14.141 9.008 17.188 1 98.31 60 LEU B C 1
ATOM 2649 O O . LEU B 1 60 ? -14.477 9.516 18.266 1 98.31 60 LEU B O 1
ATOM 2653 N N . GLN B 1 61 ? -13.281 8.055 17.078 1 98.19 61 GLN B N 1
ATOM 2654 C CA . GLN B 1 61 ? -12.633 7.516 18.266 1 98.19 61 GLN B CA 1
ATOM 2655 C C . GLN B 1 61 ? -11.117 7.527 18.125 1 98.19 61 GLN B C 1
ATOM 2657 O O . GLN B 1 61 ? -10.578 7.059 17.125 1 98.19 61 GLN B O 1
ATOM 2662 N N . ARG B 1 62 ? -10.445 8.055 19.078 1 96.56 62 ARG B N 1
ATOM 2663 C CA . ARG B 1 62 ? -8.984 8 19.156 1 96.56 62 ARG B CA 1
ATOM 2664 C C . ARG B 1 62 ? -8.523 6.699 19.797 1 96.56 62 ARG B C 1
ATOM 2666 O O . ARG B 1 62 ? -8.945 6.371 20.906 1 96.56 62 ARG B O 1
ATOM 2673 N N . VAL B 1 63 ? -7.586 6.035 19.141 1 97.56 63 VAL B N 1
ATOM 2674 C CA . VAL B 1 63 ? -7.277 4.695 19.625 1 97.56 63 VAL B CA 1
ATOM 2675 C C . VAL B 1 63 ? -5.855 4.664 20.172 1 97.56 63 VAL B C 1
ATOM 2677 O O . VAL B 1 63 ? -5.348 3.598 20.531 1 97.56 63 VAL B O 1
ATOM 2680 N N . ALA B 1 64 ? -5.207 5.754 20.188 1 95.06 64 ALA B N 1
ATOM 2681 C CA . ALA B 1 64 ? -3.91 5.93 20.828 1 95.06 64 ALA B CA 1
ATOM 2682 C C . ALA B 1 64 ? -3.871 7.227 21.641 1 95.06 64 ALA B C 1
ATOM 2684 O O . ALA B 1 64 ? -4.617 8.164 21.344 1 95.06 64 ALA B O 1
ATOM 2685 N N . PRO B 1 65 ? -3.059 7.238 22.688 1 92.56 65 PRO B N 1
ATOM 2686 C CA . PRO B 1 65 ? -2.924 8.5 23.406 1 92.56 65 PRO B CA 1
ATOM 2687 C C . PRO B 1 65 ? -2.564 9.672 22.5 1 92.56 65 PRO B C 1
ATOM 2689 O O . PRO B 1 65 ? -1.787 9.508 21.562 1 92.56 65 PRO B O 1
ATOM 2692 N N . ALA B 1 66 ? -3.072 10.812 22.859 1 87.44 66 ALA B N 1
ATOM 2693 C CA . ALA B 1 66 ? -2.945 12.008 22.031 1 87.44 66 ALA B CA 1
ATOM 2694 C C . ALA B 1 66 ? -1.484 12.43 21.891 1 87.44 66 ALA B C 1
ATOM 2696 O O . ALA B 1 66 ? -1.093 13.016 20.875 1 87.44 66 ALA B O 1
ATOM 2697 N N . ASN B 1 67 ? -0.72 12.102 22.812 1 84 67 ASN B N 1
ATOM 2698 C CA . ASN B 1 67 ? 0.659 12.578 22.844 1 84 67 ASN B CA 1
ATOM 2699 C C . ASN B 1 67 ? 1.635 11.492 22.391 1 84 67 ASN B C 1
ATOM 2701 O O . ASN B 1 67 ? 2.85 11.656 22.516 1 84 67 ASN B O 1
ATOM 2705 N N . LEU B 1 68 ? 1.1 10.461 21.859 1 87.81 68 LEU B N 1
ATOM 2706 C CA . LEU B 1 68 ? 1.967 9.375 21.422 1 87.81 68 LEU B CA 1
ATOM 2707 C C . LEU B 1 68 ? 2.504 9.633 20.016 1 87.81 68 LEU B C 1
ATOM 2709 O O . LEU B 1 68 ? 1.738 9.664 19.047 1 87.81 68 LEU B O 1
ATOM 2713 N N . PRO B 1 69 ? 3.859 9.781 19.953 1 83.88 69 PRO B N 1
ATOM 2714 C CA . PRO B 1 69 ? 4.422 10.031 18.625 1 83.88 69 PRO B CA 1
ATOM 2715 C C . PRO B 1 69 ? 4.285 8.836 17.688 1 83.88 69 PRO B C 1
ATOM 2717 O O . PRO B 1 69 ? 4.086 7.711 18.141 1 83.88 69 PRO B O 1
ATOM 2720 N N . ALA B 1 70 ? 4.367 9.07 16.406 1 87.31 70 ALA B N 1
ATOM 2721 C CA . ALA B 1 70 ? 4.25 8.039 15.375 1 87.31 70 ALA B CA 1
ATOM 2722 C C . ALA B 1 70 ? 5.258 6.918 15.602 1 87.31 70 ALA B C 1
ATOM 2724 O O . ALA B 1 70 ? 4.941 5.742 15.414 1 87.31 70 ALA B O 1
ATOM 2725 N N . SER B 1 71 ? 6.441 7.277 16.047 1 87.19 71 SER B N 1
ATOM 2726 C CA . SER B 1 71 ? 7.539 6.324 16.188 1 87.19 71 SER B CA 1
ATOM 2727 C C . SER B 1 71 ? 7.242 5.289 17.266 1 87.19 71 SER B C 1
ATOM 2729 O O . SER B 1 71 ? 7.867 4.227 17.297 1 87.19 71 SER B O 1
ATOM 2731 N N . ARG B 1 72 ? 6.273 5.625 18.078 1 92 72 ARG B N 1
ATOM 2732 C CA . ARG B 1 72 ? 6 4.723 19.203 1 92 72 ARG B CA 1
ATOM 2733 C C . ARG B 1 72 ? 4.695 3.965 18.984 1 92 72 ARG B C 1
ATOM 2735 O O . ARG B 1 72 ? 4.297 3.145 19.812 1 92 72 ARG B O 1
ATOM 2742 N N . GLN B 1 73 ? 4.09 4.25 17.938 1 93.81 73 GLN B N 1
ATOM 2743 C CA . GLN B 1 73 ? 2.77 3.68 17.688 1 93.81 73 GLN B CA 1
ATOM 2744 C C . GLN B 1 73 ? 2.852 2.17 17.484 1 93.81 73 GLN B C 1
ATOM 2746 O O . GLN B 1 73 ? 2.02 1.422 18 1 93.81 73 GLN B O 1
ATOM 2751 N N . ALA B 1 74 ? 3.84 1.723 16.734 1 92.44 74 ALA B N 1
ATOM 2752 C CA . ALA B 1 74 ? 3.971 0.291 16.469 1 92.44 74 ALA B CA 1
ATOM 2753 C C . ALA B 1 74 ? 4.098 -0.488 17.781 1 92.44 74 ALA B C 1
ATOM 2755 O O . ALA B 1 74 ? 3.408 -1.491 17.984 1 92.44 74 ALA B O 1
ATOM 2756 N N . SER B 1 75 ? 4.953 0.014 18.641 1 94.75 75 SER B N 1
ATOM 2757 C CA . SER B 1 75 ? 5.156 -0.634 19.922 1 94.75 75 SER B CA 1
ATOM 2758 C C . SER B 1 75 ? 3.896 -0.57 20.781 1 94.75 75 SER B C 1
ATOM 2760 O O . SER B 1 75 ? 3.553 -1.539 21.469 1 94.75 75 SER B O 1
ATOM 2762 N N . PHE B 1 76 ? 3.234 0.553 20.828 1 97.06 76 PHE B N 1
ATOM 2763 C CA . PHE B 1 76 ? 2.01 0.724 21.594 1 97.06 76 PHE B CA 1
ATOM 2764 C C . PHE B 1 76 ? 0.958 -0.296 21.172 1 97.06 76 PHE B C 1
ATOM 2766 O O . PHE B 1 76 ? 0.394 -0.996 22.016 1 97.06 76 PHE B O 1
ATOM 2773 N N . PHE B 1 77 ? 0.775 -0.51 19.875 1 96.88 77 PHE B N 1
ATOM 2774 C CA . PHE B 1 77 ? -0.285 -1.376 19.375 1 96.88 77 PHE B CA 1
ATOM 2775 C C . PHE B 1 77 ? 0.126 -2.84 19.453 1 96.88 77 PHE B C 1
ATOM 2777 O O . PHE B 1 77 ? -0.716 -3.734 19.359 1 96.88 77 PHE B O 1
ATOM 2784 N N . ALA B 1 78 ? 1.359 -3.098 19.562 1 92.88 78 ALA B N 1
ATOM 2785 C CA . ALA B 1 78 ? 1.831 -4.461 19.781 1 92.88 78 ALA B CA 1
ATOM 2786 C C . ALA B 1 78 ? 1.732 -4.84 21.25 1 92.88 78 ALA B C 1
ATOM 2788 O O . ALA B 1 78 ? 1.809 -6.023 21.609 1 92.88 78 ALA B O 1
ATOM 2789 N N . GLY B 1 79 ? 1.602 -3.914 22.125 1 95.44 79 GLY B N 1
ATOM 2790 C CA . GLY B 1 79 ? 1.582 -4.121 23.562 1 95.44 79 GLY B CA 1
ATOM 2791 C C . GLY B 1 79 ? 0.293 -3.656 24.219 1 95.44 79 GLY B C 1
ATOM 2792 O O . GLY B 1 79 ? -0.771 -4.23 23.984 1 95.44 79 GLY B O 1
ATOM 2793 N N . ARG B 1 80 ? 0.444 -2.533 24.922 1 94.81 80 ARG B N 1
ATOM 2794 C CA . ARG B 1 80 ? -0.616 -2.064 25.812 1 94.81 80 ARG B CA 1
ATOM 2795 C C . ARG B 1 80 ? -1.854 -1.658 25.016 1 94.81 80 ARG B C 1
ATOM 2797 O O . ARG B 1 80 ? -2.973 -1.714 25.531 1 94.81 80 ARG B O 1
ATOM 2804 N N . GLY B 1 81 ? -1.714 -1.281 23.812 1 97.19 81 GLY B N 1
ATOM 2805 C CA . GLY B 1 81 ? -2.818 -0.781 23.016 1 97.19 81 GLY B CA 1
ATOM 2806 C C . GLY B 1 81 ? -3.461 -1.85 22.156 1 97.19 81 GLY B C 1
ATOM 2807 O O . GLY B 1 81 ? -4.453 -1.59 21.469 1 97.19 81 GLY B O 1
ATOM 2808 N N . ALA B 1 82 ? -2.936 -3.018 22.141 1 96.12 82 ALA B N 1
ATOM 2809 C CA . ALA B 1 82 ? -3.385 -4.082 21.25 1 96.12 82 ALA B CA 1
ATOM 2810 C C . ALA B 1 82 ? -4.848 -4.434 21.5 1 96.12 82 ALA B C 1
ATOM 2812 O O . ALA B 1 82 ? -5.656 -4.469 20.578 1 96.12 82 ALA B O 1
ATOM 2813 N N . GLY B 1 83 ? -5.168 -4.738 22.75 1 97.44 83 GLY B N 1
ATOM 2814 C CA . GLY B 1 83 ? -6.535 -5.09 23.094 1 97.44 83 GLY B CA 1
ATOM 2815 C C . GLY B 1 83 ? -7.527 -3.982 22.812 1 97.44 83 GLY B C 1
ATOM 2816 O O . GLY B 1 83 ? -8.609 -4.234 22.281 1 97.44 83 GLY B O 1
ATOM 2817 N N . GLY B 1 84 ? -7.223 -2.732 23.203 1 97.69 84 GLY B N 1
ATOM 2818 C CA . GLY B 1 84 ? -8.07 -1.585 22.922 1 97.69 84 GLY B CA 1
ATOM 2819 C C . GLY B 1 84 ? -8.352 -1.402 21.438 1 97.69 84 GLY B C 1
ATOM 2820 O O . GLY B 1 84 ? -9.492 -1.131 21.047 1 97.69 84 GLY B O 1
ATOM 2821 N N . LEU B 1 85 ? -7.316 -1.556 20.656 1 98.38 85 LEU B N 1
ATOM 2822 C CA . LEU B 1 85 ? -7.5 -1.425 19.203 1 98.38 85 LEU B CA 1
ATOM 2823 C C . LEU B 1 85 ? -8.391 -2.539 18.672 1 98.38 85 LEU B C 1
ATOM 2825 O O . LEU B 1 85 ? -9.281 -2.289 17.859 1 98.38 85 LEU B O 1
ATOM 2829 N N . ALA B 1 86 ? -8.125 -3.748 19.125 1 98.06 86 ALA B N 1
ATOM 2830 C CA . ALA B 1 86 ? -8.922 -4.879 18.656 1 98.06 86 ALA B CA 1
ATOM 2831 C C . ALA B 1 86 ? -10.406 -4.664 18.953 1 98.06 86 ALA B C 1
ATOM 2833 O O . ALA B 1 86 ? -11.25 -4.871 18.078 1 98.06 86 ALA B O 1
ATOM 2834 N N . LYS B 1 87 ? -10.711 -4.262 20.094 1 98.25 87 LYS B N 1
ATOM 2835 C CA . LYS B 1 87 ? -12.086 -4.008 20.5 1 98.25 87 LYS B CA 1
ATOM 2836 C C . LYS B 1 87 ? -12.703 -2.879 19.672 1 98.25 87 LYS B C 1
ATOM 2838 O O . LYS B 1 87 ? -13.812 -3.02 19.156 1 98.25 87 LYS B O 1
ATOM 2843 N N . ALA B 1 88 ? -12.039 -1.779 19.562 1 98.62 88 ALA B N 1
ATOM 2844 C CA . ALA B 1 88 ? -12.531 -0.636 18.797 1 98.62 88 ALA B CA 1
ATOM 2845 C C . ALA B 1 88 ? -12.742 -1.003 17.328 1 98.62 88 ALA B C 1
ATOM 2847 O O . ALA B 1 88 ? -13.758 -0.643 16.734 1 98.62 88 ALA B O 1
ATOM 2848 N N . ALA B 1 89 ? -11.75 -1.686 16.781 1 98.56 89 ALA B N 1
ATOM 2849 C CA . ALA B 1 89 ? -11.797 -2.068 15.375 1 98.56 89 ALA B CA 1
ATOM 2850 C C . ALA B 1 89 ? -12.984 -2.982 15.094 1 98.56 89 ALA B C 1
ATOM 2852 O O . ALA B 1 89 ? -13.602 -2.902 14.031 1 98.56 89 ALA B O 1
ATOM 2853 N N . GLY B 1 90 ? -13.266 -3.824 16 1 97.94 90 GLY B N 1
ATOM 2854 C CA . GLY B 1 90 ? -14.383 -4.742 15.836 1 97.94 90 GLY B CA 1
ATOM 2855 C C . GLY B 1 90 ? -15.703 -4.035 15.609 1 97.94 90 GLY B C 1
ATOM 2856 O O . GLY B 1 90 ? -16.609 -4.59 14.992 1 97.94 90 GLY B O 1
ATOM 2857 N N . GLN B 1 91 ? -15.789 -2.807 16 1 96.38 91 GLN B N 1
ATOM 2858 C CA . GLN B 1 91 ? -17.047 -2.076 15.945 1 96.38 91 GLN B CA 1
ATOM 2859 C C . GLN B 1 91 ? -16.953 -0.896 14.977 1 96.38 91 GLN B C 1
ATOM 2861 O O . GLN B 1 91 ? -17.938 -0.178 14.773 1 96.38 91 GLN B O 1
ATOM 2866 N N . ALA B 1 92 ? -15.844 -0.717 14.43 1 98.56 92 ALA B N 1
ATOM 2867 C CA . ALA B 1 92 ? -15.609 0.468 13.609 1 98.56 92 ALA B CA 1
ATOM 2868 C C . ALA B 1 92 ? -15.867 0.172 12.141 1 98.56 92 ALA B C 1
ATOM 2870 O O . ALA B 1 92 ? -15.859 -0.989 11.719 1 98.56 92 ALA B O 1
ATOM 2871 N N . ASP B 1 93 ? -16.094 1.234 11.406 1 98.56 93 ASP B N 1
ATOM 2872 C CA . ASP B 1 93 ? -16.297 1.133 9.961 1 98.56 93 ASP B CA 1
ATOM 2873 C C . ASP B 1 93 ? -15.008 1.463 9.211 1 98.56 93 ASP B C 1
ATOM 2875 O O . ASP B 1 93 ? -14.781 0.961 8.102 1 98.56 93 ASP B O 1
ATOM 2879 N N . ALA B 1 94 ? -14.234 2.309 9.82 1 98.88 94 ALA B N 1
ATOM 2880 C CA . ALA B 1 94 ? -13.062 2.773 9.086 1 98.88 94 ALA B CA 1
ATOM 2881 C C . ALA B 1 94 ? -11.961 3.217 10.039 1 98.88 94 ALA B C 1
ATOM 2883 O O . ALA B 1 94 ? -12.211 3.447 11.227 1 98.88 94 ALA B O 1
ATOM 2884 N N . VAL B 1 95 ? -10.758 3.287 9.492 1 98.81 95 VAL B N 1
ATOM 2885 C CA . VAL B 1 95 ? -9.609 3.895 10.164 1 98.81 95 VAL B CA 1
ATOM 2886 C C . VAL B 1 95 ? -9.008 4.977 9.266 1 98.81 95 VAL B C 1
ATOM 2888 O O . VAL B 1 95 ? -9.062 4.879 8.039 1 98.81 95 VAL B O 1
ATOM 2891 N N . ILE B 1 96 ? -8.438 5.949 9.883 1 98.81 96 ILE B N 1
ATOM 2892 C CA . ILE B 1 96 ? -7.711 6.996 9.18 1 98.81 96 ILE B CA 1
ATOM 2893 C C . ILE B 1 96 ? -6.215 6.867 9.453 1 98.81 96 ILE B C 1
ATOM 2895 O O . ILE B 1 96 ? -5.777 6.949 10.602 1 98.81 96 ILE B O 1
ATOM 2899 N N . ASP B 1 97 ? -5.465 6.668 8.352 1 98.06 97 ASP B N 1
ATOM 2900 C CA . ASP B 1 97 ? -4.027 6.469 8.516 1 98.06 97 ASP B CA 1
ATOM 2901 C C . ASP B 1 97 ? -3.238 7.305 7.516 1 98.06 97 ASP B C 1
ATOM 2903 O O . ASP B 1 97 ? -3.789 8.211 6.883 1 98.06 97 ASP B O 1
ATOM 2907 N N . LEU B 1 98 ? -1.952 7.109 7.512 1 97.88 98 LEU B N 1
ATOM 2908 C CA . LEU B 1 98 ? -1.037 7.777 6.594 1 97.88 98 LEU B CA 1
ATOM 2909 C C . LEU B 1 98 ? -0.077 6.773 5.961 1 97.88 98 LEU B C 1
ATOM 2911 O O . LEU B 1 98 ? 1.12 7.043 5.84 1 97.88 98 LEU B O 1
ATOM 2915 N N . ARG B 1 99 ? -0.531 5.664 5.527 1 96.38 99 ARG B N 1
ATOM 2916 C CA . ARG B 1 99 ? 0.324 4.582 5.055 1 96.38 99 ARG B CA 1
ATOM 2917 C C . ARG B 1 99 ? 1.03 4.965 3.76 1 96.38 99 ARG B C 1
ATOM 2919 O O . ARG B 1 99 ? 2.127 4.477 3.475 1 96.38 99 ARG B O 1
ATOM 2926 N N . SER B 1 100 ? 0.438 5.836 2.988 1 95.69 100 SER B N 1
ATOM 2927 C CA . SER B 1 100 ? 1.049 6.23 1.723 1 95.69 100 SER B CA 1
ATOM 2928 C C . SER B 1 100 ? 2.365 6.969 1.948 1 95.69 100 SER B C 1
ATOM 2930 O O . SER B 1 100 ? 3.242 6.961 1.083 1 95.69 100 SER B O 1
ATOM 2932 N N . ILE B 1 101 ? 2.514 7.648 3.098 1 96.75 101 ILE B N 1
ATOM 2933 C CA . ILE B 1 101 ? 3.736 8.406 3.334 1 96.75 101 ILE B CA 1
ATOM 2934 C C . ILE B 1 101 ? 4.488 7.824 4.527 1 96.75 101 ILE B C 1
ATOM 2936 O O . ILE B 1 101 ? 5.527 8.344 4.93 1 96.75 101 ILE B O 1
ATOM 2940 N N . TRP B 1 102 ? 3.943 6.832 5.055 1 96.06 102 TRP B N 1
ATOM 2941 C CA . TRP B 1 102 ? 4.531 6.078 6.16 1 96.06 102 TRP B CA 1
ATOM 2942 C C . TRP B 1 102 ? 4.082 4.621 6.121 1 96.06 102 TRP B C 1
ATOM 2944 O O . TRP B 1 102 ? 3.17 4.223 6.852 1 96.06 102 TRP B O 1
ATOM 2954 N N . SER B 1 103 ? 4.75 3.795 5.395 1 92.19 103 SER B N 1
ATOM 2955 C CA . SER B 1 103 ? 4.348 2.42 5.125 1 92.19 103 SER B CA 1
ATOM 2956 C C . SER B 1 103 ? 4.266 1.602 6.41 1 92.19 103 SER B C 1
ATOM 2958 O O . SER B 1 103 ? 3.572 0.584 6.461 1 92.19 103 SER B O 1
ATOM 2960 N N . ASP B 1 104 ? 4.906 2.076 7.453 1 92.88 104 ASP B N 1
ATOM 2961 C CA . ASP B 1 104 ? 4.957 1.341 8.711 1 92.88 104 ASP B CA 1
ATOM 2962 C C . ASP B 1 104 ? 3.789 1.72 9.617 1 92.88 104 ASP B C 1
ATOM 2964 O O . ASP B 1 104 ? 3.711 1.264 10.766 1 92.88 104 ASP B O 1
ATOM 2968 N N . ASP B 1 105 ? 2.934 2.592 9.133 1 96.69 105 ASP B N 1
ATOM 2969 C CA . ASP B 1 105 ? 1.749 2.904 9.93 1 96.69 105 ASP B CA 1
ATOM 2970 C C . ASP B 1 105 ? 0.985 1.636 10.297 1 96.69 105 ASP B C 1
ATOM 2972 O O . ASP B 1 105 ? 0.462 0.941 9.43 1 96.69 105 ASP B O 1
ATOM 2976 N N . PRO B 1 106 ? 0.878 1.376 11.586 1 96.81 106 PRO B N 1
ATOM 2977 C CA . PRO B 1 106 ? 0.351 0.074 11.992 1 96.81 106 PRO B CA 1
ATOM 2978 C C . PRO B 1 106 ? -1.173 0.061 12.102 1 96.81 106 PRO B C 1
ATOM 2980 O O . PRO B 1 106 ? -1.776 -1.005 12.25 1 96.81 106 PRO B O 1
ATOM 2983 N N . LEU B 1 107 ? -1.837 1.171 11.992 1 98.12 107 LEU B N 1
ATOM 2984 C CA . LEU B 1 107 ? -3.23 1.271 12.414 1 98.12 107 LEU B CA 1
ATOM 2985 C C . LEU B 1 107 ? -4.121 0.375 11.555 1 98.12 107 LEU B C 1
ATOM 2987 O O . LEU B 1 107 ? -4.781 -0.526 12.078 1 98.12 107 LEU B O 1
ATOM 2991 N N . TYR B 1 108 ? -4.129 0.521 10.242 1 98.31 108 TYR B N 1
ATOM 2992 C CA . TYR B 1 108 ? -5.023 -0.22 9.359 1 98.31 108 TYR B CA 1
ATOM 2993 C C . TYR B 1 108 ? -4.695 -1.708 9.375 1 98.31 108 TYR B C 1
ATOM 2995 O O . TYR B 1 108 ? -5.574 -2.543 9.609 1 98.31 108 TYR B O 1
ATOM 3003 N N . PRO B 1 109 ? -3.41 -2.096 9.18 1 97.62 109 PRO B N 1
ATOM 3004 C CA . PRO B 1 109 ? -3.105 -3.529 9.203 1 97.62 109 PRO B CA 1
ATOM 3005 C C . PRO B 1 109 ? -3.531 -4.207 10.5 1 97.62 109 PRO B C 1
ATOM 3007 O O . PRO B 1 109 ? -4.129 -5.289 10.469 1 97.62 109 PRO B O 1
ATOM 3010 N N . LEU B 1 110 ? -3.283 -3.574 11.586 1 97.75 110 LEU B N 1
ATOM 3011 C CA . LEU B 1 110 ? -3.602 -4.199 12.867 1 97.75 110 LEU B CA 1
ATOM 3012 C C . LEU B 1 110 ? -5.105 -4.191 13.117 1 97.75 110 LEU B C 1
ATOM 3014 O O . LEU B 1 110 ? -5.656 -5.152 13.656 1 97.75 110 LEU B O 1
ATOM 3018 N N . ALA B 1 111 ? -5.789 -3.098 12.797 1 98.44 111 ALA B N 1
ATOM 3019 C CA . ALA B 1 111 ? -7.242 -3.049 12.93 1 98.44 111 ALA B CA 1
ATOM 3020 C C . ALA B 1 111 ? -7.91 -4.145 12.102 1 98.44 111 ALA B C 1
ATOM 3022 O O . ALA B 1 111 ? -8.891 -4.746 12.539 1 98.44 111 ALA B O 1
ATOM 3023 N N . ARG B 1 112 ? -7.406 -4.375 10.945 1 98.06 112 ARG B N 1
ATOM 3024 C CA . ARG B 1 112 ? -7.949 -5.348 10.008 1 98.06 112 ARG B CA 1
ATOM 3025 C C . ARG B 1 112 ? -7.914 -6.758 10.594 1 98.06 112 ARG B C 1
ATOM 3027 O O . ARG B 1 112 ? -8.703 -7.617 10.203 1 98.06 112 ARG B O 1
ATOM 3034 N N . ARG B 1 113 ? -6.988 -7.043 11.453 1 96.88 113 ARG B N 1
ATOM 3035 C CA . ARG B 1 113 ? -6.898 -8.359 12.086 1 96.88 113 ARG B CA 1
ATOM 3036 C C . ARG B 1 113 ? -8.18 -8.688 12.844 1 96.88 113 ARG B C 1
ATOM 3038 O O . ARG B 1 113 ? -8.57 -9.852 12.93 1 96.88 113 ARG B O 1
ATOM 3045 N N . SER B 1 114 ? -8.82 -7.656 13.344 1 96.88 114 SER B N 1
ATOM 3046 C CA . SER B 1 114 ? -10.047 -7.852 14.109 1 96.88 114 SER B CA 1
ATOM 3047 C C . SER B 1 114 ? -11.281 -7.652 13.234 1 96.88 114 SER B C 1
ATOM 3049 O O . SER B 1 114 ? -12.375 -8.102 13.578 1 96.88 114 SER B O 1
ATOM 3051 N N . ASN B 1 115 ? -11.148 -6.977 12.211 1 98 115 ASN B N 1
ATOM 3052 C CA . ASN B 1 115 ? -12.25 -6.633 11.32 1 98 115 ASN B CA 1
ATOM 3053 C C . ASN B 1 115 ? -11.789 -6.559 9.859 1 98 115 ASN B C 1
ATOM 3055 O O . ASN B 1 115 ? -11.344 -5.504 9.398 1 98 115 ASN B O 1
ATOM 3059 N N . ILE B 1 116 ? -11.984 -7.641 9.102 1 97.81 116 ILE B N 1
ATOM 3060 C CA . ILE B 1 116 ? -11.477 -7.727 7.734 1 97.81 116 ILE B CA 1
ATOM 3061 C C . ILE B 1 116 ? -12.203 -6.711 6.852 1 97.81 116 ILE B C 1
ATOM 3063 O O . ILE B 1 116 ? -11.695 -6.324 5.797 1 97.81 116 ILE B O 1
ATOM 3067 N N . ARG B 1 117 ? -13.352 -6.211 7.246 1 98.06 117 ARG B N 1
ATOM 3068 C CA . ARG B 1 117 ? -14.172 -5.336 6.414 1 98.06 117 ARG B CA 1
ATOM 3069 C C . ARG B 1 117 ? -13.914 -3.869 6.75 1 98.06 117 ARG B C 1
ATOM 3071 O O . ARG B 1 117 ? -14.562 -2.979 6.195 1 98.06 117 ARG B O 1
ATOM 3078 N N . ILE B 1 118 ? -13 -3.598 7.711 1 98.5 118 ILE B N 1
ATOM 3079 C CA . ILE B 1 118 ? -12.734 -2.219 8.102 1 98.5 118 ILE B CA 1
ATOM 3080 C C . ILE B 1 118 ? -12.156 -1.449 6.914 1 98.5 118 ILE B C 1
ATOM 3082 O O . ILE B 1 118 ? -11.297 -1.961 6.191 1 98.5 118 ILE B O 1
ATOM 3086 N N . VAL B 1 119 ? -12.641 -0.242 6.66 1 98.62 119 VAL B N 1
ATOM 3087 C CA . VAL B 1 119 ? -12.273 0.575 5.508 1 98.62 119 VAL B CA 1
ATOM 3088 C C . VAL B 1 119 ? -11.031 1.401 5.832 1 98.62 119 VAL B C 1
ATOM 3090 O O . VAL B 1 119 ? -10.914 1.956 6.926 1 98.62 119 VAL B O 1
ATOM 3093 N N . GLU B 1 120 ? -10.125 1.466 4.895 1 98.56 120 GLU B N 1
ATOM 3094 C CA . GLU B 1 120 ? -8.945 2.305 5.051 1 98.56 120 GLU B CA 1
ATOM 3095 C C . GLU B 1 120 ? -9.156 3.684 4.434 1 98.56 120 GLU B C 1
ATOM 3097 O O . GLU B 1 120 ? -9.539 3.795 3.266 1 98.56 120 GLU B O 1
ATOM 3102 N N . ILE B 1 121 ? -8.883 4.664 5.195 1 98.75 121 ILE B N 1
ATOM 3103 C CA . ILE B 1 121 ? -8.789 6.031 4.691 1 98.75 121 ILE B CA 1
ATOM 3104 C C . ILE B 1 121 ? -7.367 6.551 4.863 1 98.75 121 ILE B C 1
ATOM 3106 O O . ILE B 1 121 ? -6.906 6.754 5.992 1 98.75 121 ILE B O 1
ATOM 3110 N N . ASP B 1 122 ? -6.68 6.68 3.781 1 98.56 122 ASP B N 1
ATOM 3111 C CA . ASP B 1 122 ? -5.367 7.316 3.812 1 98.56 122 ASP B CA 1
ATOM 3112 C C . ASP B 1 122 ? -5.484 8.82 3.559 1 98.56 122 ASP B C 1
ATOM 3114 O O . ASP B 1 122 ? -5.793 9.242 2.443 1 98.56 122 ASP B O 1
ATOM 3118 N N . ALA B 1 123 ? -5.18 9.578 4.535 1 98.44 123 ALA B N 1
ATOM 3119 C CA . ALA B 1 123 ? -5.445 11.016 4.488 1 98.44 123 ALA B CA 1
ATOM 3120 C C . ALA B 1 123 ? -4.422 11.734 3.609 1 98.44 123 ALA B C 1
ATOM 3122 O O . ALA B 1 123 ? -4.609 12.898 3.252 1 98.44 123 ALA B O 1
ATOM 3123 N N . ALA B 1 124 ? -3.32 11.086 3.283 1 98.38 124 ALA B N 1
ATOM 3124 C CA . ALA B 1 124 ? -2.275 11.75 2.504 1 98.38 124 ALA B CA 1
ATOM 3125 C C . ALA B 1 124 ? -2.449 11.477 1.013 1 98.38 124 ALA B C 1
ATOM 3127 O O . ALA B 1 124 ? -1.986 12.258 0.175 1 98.38 124 ALA B O 1
ATOM 3128 N N . ARG B 1 125 ? -2.979 10.422 0.72 1 97.44 125 ARG B N 1
ATOM 3129 C CA . ARG B 1 125 ? -3.223 10.023 -0.661 1 97.44 125 ARG B CA 1
ATOM 3130 C C . ARG B 1 125 ? -4.422 9.078 -0.754 1 97.44 125 ARG B C 1
ATOM 3132 O O . ARG B 1 125 ? -4.395 7.977 -0.203 1 97.44 125 ARG B O 1
ATOM 3139 N N . PRO B 1 126 ? -5.426 9.531 -1.487 1 97.06 126 PRO B N 1
ATOM 3140 C CA . PRO B 1 126 ? -6.574 8.625 -1.603 1 97.06 126 PRO B CA 1
ATOM 3141 C C . PRO B 1 126 ? -6.199 7.277 -2.203 1 97.06 126 PRO B C 1
ATOM 3143 O O . PRO B 1 126 ? -5.48 7.219 -3.203 1 97.06 126 PRO B O 1
ATOM 3146 N N . VAL B 1 127 ? -6.734 6.172 -1.632 1 94.94 127 VAL B N 1
ATOM 3147 C CA . VAL B 1 127 ? -6.434 4.805 -2.055 1 94.94 127 VAL B CA 1
ATOM 3148 C C . VAL B 1 127 ? -6.895 4.598 -3.496 1 94.94 127 VAL B C 1
ATOM 3150 O O . VAL B 1 127 ? -6.215 3.939 -4.285 1 94.94 127 VAL B O 1
ATOM 3153 N N . ASP B 1 128 ? -7.973 5.223 -3.898 1 95.06 128 ASP B N 1
ATOM 3154 C CA . ASP B 1 128 ? -8.547 5 -5.223 1 95.06 128 ASP B CA 1
ATOM 3155 C C . ASP B 1 128 ? -7.945 5.957 -6.25 1 95.06 128 ASP B C 1
ATOM 3157 O O . ASP B 1 128 ? -8.273 5.887 -7.434 1 95.06 128 ASP B O 1
ATOM 3161 N N . GLY B 1 129 ? -7.203 6.922 -5.863 1 92.75 129 GLY B N 1
ATOM 3162 C CA . GLY B 1 129 ? -6.512 7.816 -6.773 1 92.75 129 GLY B CA 1
ATOM 3163 C C . GLY B 1 129 ? -7.426 8.844 -7.414 1 92.75 129 GLY B C 1
ATOM 3164 O O . GLY B 1 129 ? -7.066 9.469 -8.414 1 92.75 129 GLY B O 1
ATOM 3165 N N . ALA B 1 130 ? -8.539 8.992 -6.875 1 92.56 130 ALA B N 1
ATOM 3166 C CA . ALA B 1 130 ? -9.516 9.898 -7.473 1 92.56 130 ALA B CA 1
ATOM 3167 C C . ALA B 1 130 ? -9.109 11.359 -7.266 1 92.56 130 ALA B C 1
ATOM 3169 O O . ALA B 1 130 ? -9.492 12.234 -8.039 1 92.56 130 ALA B O 1
ATOM 3170 N N . LEU B 1 131 ? -8.469 11.672 -6.195 1 95.5 131 LEU B N 1
ATOM 3171 C CA . LEU B 1 131 ? -7.914 12.984 -5.891 1 95.5 131 LEU B CA 1
ATOM 3172 C C . LEU B 1 131 ? -6.395 12.922 -5.789 1 95.5 131 LEU B C 1
ATOM 3174 O O . LEU B 1 131 ? -5.832 11.867 -5.496 1 95.5 131 LEU B O 1
ATOM 3178 N N . PRO B 1 132 ? -5.789 14.047 -6.117 1 95.31 132 PRO B N 1
ATOM 3179 C CA . PRO B 1 132 ? -4.34 14.062 -5.902 1 95.31 132 PRO B CA 1
ATOM 3180 C C . PRO B 1 132 ? -3.961 13.969 -4.426 1 95.31 132 PRO B C 1
ATOM 3182 O O . PRO B 1 132 ? -4.691 14.469 -3.566 1 95.31 132 PRO B O 1
ATOM 3185 N N . GLY B 1 133 ? -2.871 13.305 -4.117 1 96.5 133 GLY B N 1
ATOM 3186 C CA . GLY B 1 133 ? -2.301 13.289 -2.781 1 96.5 133 GLY B CA 1
ATOM 3187 C C . GLY B 1 133 ? -1.519 14.555 -2.457 1 96.5 133 GLY B C 1
ATOM 3188 O O . GLY B 1 133 ? -1.463 15.477 -3.268 1 96.5 133 GLY B O 1
ATOM 3189 N N . ILE B 1 134 ? -1.008 14.555 -1.293 1 97.75 134 ILE B N 1
ATOM 3190 C CA . ILE B 1 134 ? -0.235 15.719 -0.871 1 97.75 134 ILE B CA 1
ATOM 3191 C C . ILE B 1 134 ? 1.106 15.742 -1.599 1 97.75 134 ILE B C 1
ATOM 3193 O O . ILE B 1 134 ? 1.546 14.719 -2.133 1 97.75 134 ILE B O 1
ATOM 3197 N N . ALA B 1 135 ? 1.689 16.859 -1.627 1 95.94 135 ALA B N 1
ATOM 3198 C CA . ALA B 1 135 ? 3 17.031 -2.25 1 95.94 135 ALA B CA 1
ATOM 3199 C C . ALA B 1 135 ? 4.121 16.688 -1.268 1 95.94 135 ALA B C 1
ATOM 3201 O O . ALA B 1 135 ? 4.133 17.188 -0.138 1 95.94 135 ALA B O 1
ATOM 3202 N N . LEU B 1 136 ? 4.973 15.852 -1.723 1 96.19 136 LEU B N 1
ATOM 3203 C CA . LEU B 1 136 ? 6.133 15.5 -0.914 1 96.19 136 LEU B CA 1
ATOM 3204 C C . LEU B 1 136 ? 7.43 15.852 -1.637 1 96.19 136 LEU B C 1
ATOM 3206 O O . LEU B 1 136 ? 7.543 15.656 -2.85 1 96.19 136 LEU B O 1
ATOM 3210 N N . ARG B 1 137 ? 8.352 16.391 -0.922 1 92.31 137 ARG B N 1
ATOM 3211 C CA . ARG B 1 137 ? 9.711 16.516 -1.43 1 92.31 137 ARG B CA 1
ATOM 3212 C C . ARG B 1 137 ? 10.383 15.148 -1.545 1 92.31 137 ARG B C 1
ATOM 3214 O O . ARG B 1 137 ? 10.055 14.227 -0.796 1 92.31 137 ARG B O 1
ATOM 3221 N N . PRO B 1 138 ? 11.312 15.094 -2.482 1 90.19 138 PRO B N 1
ATOM 3222 C CA . PRO B 1 138 ? 12.016 13.82 -2.592 1 90.19 138 PRO B CA 1
ATOM 3223 C C . PRO B 1 138 ? 12.648 13.375 -1.271 1 90.19 138 PRO B C 1
ATOM 3225 O O . PRO B 1 138 ? 13.25 14.188 -0.569 1 90.19 138 PRO B O 1
ATOM 3228 N N . GLY B 1 139 ? 12.383 12.133 -1.004 1 87.38 139 GLY B N 1
ATOM 3229 C CA . GLY B 1 139 ? 12.992 11.562 0.19 1 87.38 139 GLY B CA 1
ATOM 3230 C C . GLY B 1 139 ? 12.219 11.883 1.458 1 87.38 139 GLY B C 1
ATOM 3231 O O . GLY B 1 139 ? 12.586 11.43 2.545 1 87.38 139 GLY B O 1
ATOM 3232 N N . SER B 1 140 ? 11.219 12.594 1.383 1 90.69 140 SER B N 1
ATOM 3233 C CA . SER B 1 140 ? 10.43 12.984 2.547 1 90.69 140 SER B CA 1
ATOM 3234 C C . SER B 1 140 ? 9.359 11.938 2.861 1 90.69 140 SER B C 1
ATOM 3236 O O . SER B 1 140 ? 8.883 11.242 1.964 1 90.69 140 SER B O 1
ATOM 3238 N N . ASP B 1 141 ? 9.125 11.812 4.172 1 92.56 141 ASP B N 1
ATOM 3239 C CA . ASP B 1 141 ? 8.039 10.969 4.664 1 92.56 141 ASP B CA 1
ATOM 3240 C C . ASP B 1 141 ? 7.309 11.641 5.824 1 92.56 141 ASP B C 1
ATOM 3242 O O . ASP B 1 141 ? 7.348 12.867 5.965 1 92.56 141 ASP B O 1
ATOM 3246 N N . LEU B 1 142 ? 6.613 10.836 6.555 1 93.25 142 LEU B N 1
ATOM 3247 C CA . LEU B 1 142 ? 5.801 11.359 7.641 1 93.25 142 LEU B CA 1
ATOM 3248 C C . LEU B 1 142 ? 6.648 12.18 8.609 1 93.25 142 LEU B C 1
ATOM 3250 O O . LEU B 1 142 ? 6.172 13.164 9.188 1 93.25 142 LEU B O 1
ATOM 3254 N N . HIS B 1 143 ? 7.871 11.898 8.727 1 90.88 143 HIS B N 1
ATOM 3255 C CA . HIS B 1 143 ? 8.734 12.5 9.742 1 90.88 143 HIS B CA 1
ATOM 3256 C C . HIS B 1 143 ? 9.148 13.914 9.352 1 90.88 143 HIS B C 1
ATOM 3258 O O . HIS B 1 143 ? 9.672 14.664 10.18 1 90.88 143 HIS B O 1
ATOM 3264 N N . ALA B 1 144 ? 8.914 14.242 8.141 1 93.94 144 ALA B N 1
ATOM 3265 C CA . ALA B 1 144 ? 9.18 15.602 7.688 1 93.94 144 ALA B CA 1
ATOM 3266 C C . ALA B 1 144 ? 7.992 16.516 7.969 1 93.94 144 ALA B C 1
ATOM 3268 O O . ALA B 1 144 ? 8.031 17.703 7.652 1 93.94 144 ALA B O 1
ATOM 3269 N N . TYR B 1 145 ? 6.949 15.977 8.477 1 94.5 145 TYR B N 1
ATOM 3270 C CA . TYR B 1 145 ? 5.75 16.703 8.867 1 94.5 145 TYR B CA 1
ATOM 3271 C C . TYR B 1 145 ? 5.207 17.531 7.707 1 94.5 145 TYR B C 1
ATOM 3273 O O . TYR B 1 145 ? 5.047 18.75 7.824 1 94.5 145 TYR B O 1
ATOM 3281 N N . PRO B 1 146 ? 4.824 16.828 6.688 1 96.94 146 PRO B N 1
ATOM 3282 C CA . PRO B 1 146 ? 4.414 17.562 5.48 1 96.94 146 PRO B CA 1
ATOM 3283 C C . PRO B 1 146 ? 3.133 18.359 5.68 1 96.94 146 PRO B C 1
ATOM 3285 O O . PRO B 1 146 ? 2.885 19.328 4.949 1 96.94 146 PRO B O 1
ATOM 3288 N N . TRP B 1 147 ? 2.359 18.047 6.711 1 96.19 147 TRP B N 1
ATOM 3289 C CA . TRP B 1 147 ? 1.102 18.734 6.965 1 96.19 147 TRP B CA 1
ATOM 3290 C C . TRP B 1 147 ? 1.352 20.109 7.566 1 96.19 147 TRP B C 1
ATOM 3292 O O . TRP B 1 147 ? 0.424 20.922 7.707 1 96.19 147 TRP B O 1
ATOM 3302 N N . LEU B 1 148 ? 2.566 20.453 7.855 1 96.19 148 LEU B N 1
ATOM 3303 C CA . LEU B 1 148 ? 2.881 21.781 8.359 1 96.19 148 LEU B CA 1
ATOM 3304 C C . LEU B 1 148 ? 2.893 22.797 7.227 1 96.19 148 LEU B C 1
ATOM 3306 O O . LEU B 1 148 ? 2.986 24 7.469 1 96.19 148 LEU B O 1
ATOM 3310 N N . ASN B 1 149 ? 2.824 22.375 6.031 1 96.88 149 ASN B N 1
ATOM 3311 C CA . ASN B 1 149 ? 2.473 23.234 4.902 1 96.88 149 ASN B CA 1
ATOM 3312 C C . ASN B 1 149 ? 0.959 23.359 4.75 1 96.88 149 ASN B C 1
ATOM 3314 O O . ASN B 1 149 ? 0.259 22.359 4.59 1 96.88 149 ASN B O 1
ATOM 3318 N N . PRO B 1 150 ? 0.461 24.594 4.781 1 96.81 150 PRO B N 1
ATOM 3319 C CA . PRO B 1 150 ? -0.991 24.781 4.734 1 96.81 150 PRO B CA 1
ATOM 3320 C C . PRO B 1 150 ? -1.62 24.188 3.475 1 96.81 150 PRO B C 1
ATOM 3322 O O . PRO B 1 150 ? -2.76 23.719 3.512 1 96.81 150 PRO B O 1
ATOM 3325 N N . THR B 1 151 ? -0.968 24.203 2.34 1 97.06 151 THR B N 1
ATOM 3326 C CA . THR B 1 151 ? -1.482 23.609 1.111 1 97.06 151 THR B CA 1
ATOM 3327 C C . THR B 1 151 ? -1.665 22.109 1.276 1 97.06 151 THR B C 1
ATOM 3329 O O . THR B 1 151 ? -2.695 21.547 0.886 1 97.06 151 THR B O 1
ATOM 3332 N N . ASN B 1 152 ? -0.638 21.469 1.847 1 97.88 152 ASN B N 1
ATOM 3333 C CA . ASN B 1 152 ? -0.738 20.047 2.113 1 97.88 152 ASN B CA 1
ATOM 3334 C C . ASN B 1 152 ? -1.865 19.734 3.096 1 97.88 152 ASN B C 1
ATOM 3336 O O . ASN B 1 152 ? -2.609 18.766 2.908 1 97.88 152 ASN B O 1
ATOM 3340 N N . LEU B 1 153 ? -1.973 20.547 4.137 1 97.75 153 LEU B N 1
ATOM 3341 C CA . LEU B 1 153 ? -3.016 20.328 5.129 1 97.75 153 LEU B CA 1
ATOM 3342 C C . LEU B 1 153 ? -4.398 20.422 4.496 1 97.75 153 LEU B C 1
ATOM 3344 O O . LEU B 1 153 ? -5.277 19.609 4.789 1 97.75 153 LEU B O 1
ATOM 3348 N N . GLY B 1 154 ? -4.609 21.406 3.66 1 97.94 154 GLY B N 1
ATOM 3349 C CA . GLY B 1 154 ? -5.859 21.516 2.928 1 97.94 154 GLY B CA 1
ATOM 3350 C C . GLY B 1 154 ? -6.148 20.328 2.039 1 97.94 154 GLY B C 1
ATOM 3351 O O . GLY B 1 154 ? -7.285 19.844 1.979 1 97.94 154 GLY B O 1
ATOM 3352 N N . ARG B 1 155 ? -5.133 19.875 1.368 1 98.12 155 ARG B N 1
ATOM 3353 C CA . ARG B 1 155 ? -5.289 18.703 0.507 1 98.12 155 ARG B CA 1
ATOM 3354 C C . ARG B 1 155 ? -5.641 17.469 1.322 1 98.12 155 ARG B C 1
ATOM 3356 O O . ARG B 1 155 ? -6.473 16.656 0.905 1 98.12 155 ARG B O 1
ATOM 3363 N N . MET B 1 156 ? -4.984 17.281 2.447 1 98.5 156 MET B N 1
ATOM 3364 C CA . MET B 1 156 ? -5.336 16.188 3.344 1 98.5 156 MET B CA 1
ATOM 3365 C C . MET B 1 156 ? -6.809 16.234 3.725 1 98.5 156 MET B C 1
ATOM 3367 O O . MET B 1 156 ? -7.488 15.211 3.748 1 98.5 156 MET B O 1
ATOM 3371 N N . ALA B 1 157 ? -7.273 17.406 4 1 98.69 157 ALA B N 1
ATOM 3372 C CA . ALA B 1 157 ? -8.68 17.594 4.352 1 98.69 157 ALA B CA 1
ATOM 3373 C C . ALA B 1 157 ? -9.586 17.203 3.186 1 98.69 157 ALA B C 1
ATOM 3375 O O . ALA B 1 157 ? -10.641 16.594 3.389 1 98.69 157 ALA B O 1
ATOM 3376 N N . ASP B 1 158 ? -9.219 17.562 1.98 1 98.69 158 ASP B N 1
ATOM 3377 C CA . ASP B 1 158 ? -9.977 17.188 0.792 1 98.69 158 ASP B CA 1
ATOM 3378 C C . ASP B 1 158 ? -10.102 15.672 0.672 1 98.69 158 ASP B C 1
ATOM 3380 O O . ASP B 1 158 ? -11.188 15.141 0.434 1 98.69 158 ASP B O 1
ATOM 3384 N N . VAL B 1 159 ? -8.961 15.047 0.819 1 98.56 159 VAL B N 1
ATOM 3385 C CA . VAL B 1 159 ? -8.914 13.594 0.689 1 98.56 159 VAL B CA 1
ATOM 3386 C C . VAL B 1 159 ? -9.805 12.953 1.753 1 98.56 159 VAL B C 1
ATOM 3388 O O . VAL B 1 159 ? -10.625 12.086 1.445 1 98.56 159 VAL B O 1
ATOM 3391 N N . LEU B 1 160 ? -9.672 13.375 2.973 1 98.69 160 LEU B N 1
ATOM 3392 C CA . LEU B 1 160 ? -10.445 12.844 4.09 1 98.69 160 LEU B CA 1
ATOM 3393 C C . LEU B 1 160 ? -11.938 13.07 3.877 1 98.69 160 LEU B C 1
ATOM 3395 O O . LEU B 1 160 ? -12.742 12.148 4.055 1 98.69 160 LEU B O 1
ATOM 3399 N N . ALA B 1 161 ? -12.289 14.25 3.504 1 98.81 161 ALA B N 1
ATOM 3400 C CA . ALA B 1 161 ? -13.695 14.586 3.287 1 98.81 161 ALA B CA 1
ATOM 3401 C C . ALA B 1 161 ? -14.312 13.695 2.213 1 98.81 161 ALA B C 1
ATOM 3403 O O . ALA B 1 161 ? -15.422 13.188 2.385 1 98.81 161 ALA B O 1
ATOM 3404 N N . SER B 1 162 ? -13.594 13.539 1.173 1 98.56 162 SER B N 1
ATOM 3405 C CA . SER B 1 162 ? -14.086 12.742 0.054 1 98.56 162 SER B CA 1
ATOM 3406 C C . SER B 1 162 ? -14.453 11.336 0.5 1 98.56 162 SER B C 1
ATOM 3408 O O . SER B 1 162 ? -15.539 10.844 0.198 1 98.56 162 SER B O 1
ATOM 3410 N N . ASP B 1 163 ? -13.586 10.672 1.221 1 98.5 163 ASP B N 1
ATOM 3411 C CA . ASP B 1 163 ? -13.836 9.297 1.657 1 98.5 163 ASP B CA 1
ATOM 3412 C C . ASP B 1 163 ? -14.898 9.266 2.754 1 98.5 163 ASP B C 1
ATOM 3414 O O . ASP B 1 163 ? -15.75 8.367 2.77 1 98.5 163 ASP B O 1
ATOM 3418 N N . LEU B 1 164 ? -14.875 10.195 3.674 1 98.62 164 LEU B N 1
ATOM 3419 C CA . LEU B 1 164 ? -15.844 10.227 4.762 1 98.62 164 LEU B CA 1
ATOM 3420 C C . LEU B 1 164 ? -17.25 10.43 4.223 1 98.62 164 LEU B C 1
ATOM 3422 O O . LEU B 1 164 ? -18.203 9.828 4.723 1 98.62 164 LEU B O 1
ATOM 3426 N N . GLU B 1 165 ? -17.422 11.273 3.207 1 98.12 165 GLU B N 1
ATOM 3427 C CA . GLU B 1 165 ? -18.734 11.516 2.6 1 98.12 165 GLU B CA 1
ATOM 3428 C C . GLU B 1 165 ? -19.297 10.242 1.975 1 98.12 165 GLU B C 1
ATOM 3430 O O . GLU B 1 165 ? -20.5 9.992 2.029 1 98.12 165 GLU B O 1
ATOM 3435 N N . ARG B 1 166 ? -18.422 9.531 1.401 1 97.31 166 ARG B N 1
ATOM 3436 C CA . ARG B 1 166 ? -18.844 8.281 0.77 1 97.31 166 ARG B CA 1
ATOM 3437 C C . ARG B 1 166 ? -19.219 7.238 1.816 1 97.31 166 ARG B C 1
ATOM 3439 O O . ARG B 1 166 ? -20.141 6.449 1.607 1 97.31 166 ARG B O 1
ATOM 3446 N N . LEU B 1 167 ? -18.547 7.23 2.939 1 97.31 167 LEU B N 1
ATOM 3447 C CA . LEU B 1 167 ? -18.828 6.297 4.027 1 97.31 167 LEU B CA 1
ATOM 3448 C C . LEU B 1 167 ? -20.094 6.68 4.766 1 97.31 167 LEU B C 1
ATOM 3450 O O . LEU B 1 167 ? -20.812 5.809 5.285 1 97.31 167 LEU B O 1
ATOM 3454 N N . ALA B 1 168 ? -20.344 7.941 4.828 1 97.69 168 ALA B N 1
ATOM 3455 C CA . ALA B 1 168 ? -21.5 8.469 5.535 1 97.69 168 ALA B CA 1
ATOM 3456 C C . ALA B 1 168 ? -22.219 9.523 4.695 1 97.69 168 ALA B C 1
ATOM 3458 O O . ALA B 1 168 ? -22.188 10.711 5.02 1 97.69 168 ALA B O 1
ATOM 3459 N N . PRO B 1 169 ? -23 9.062 3.752 1 96.94 169 PRO B N 1
ATOM 3460 C CA . PRO B 1 169 ? -23.656 10.008 2.846 1 96.94 169 PRO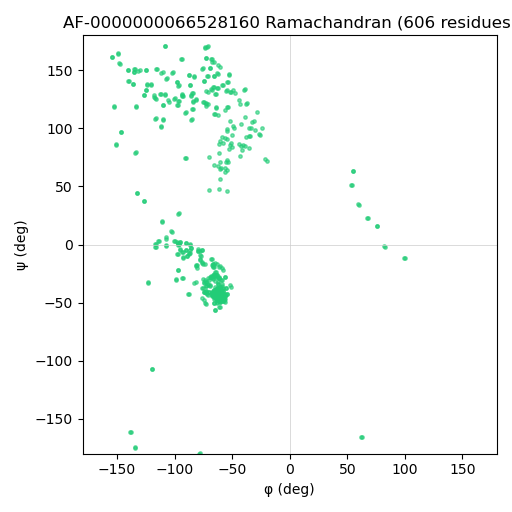 B CA 1
ATOM 3461 C C . PRO B 1 169 ? -24.594 10.969 3.572 1 96.94 169 PRO B C 1
ATOM 3463 O O . PRO B 1 169 ? -24.781 12.102 3.125 1 96.94 169 PRO B O 1
ATOM 3466 N N . GLY B 1 170 ? -25.156 10.617 4.629 1 96.94 170 GLY B N 1
ATOM 3467 C CA . GLY B 1 170 ? -26.031 11.477 5.406 1 96.94 170 GLY B CA 1
ATOM 3468 C C . GLY B 1 170 ? -25.312 12.672 5.996 1 96.94 170 GLY B C 1
ATOM 3469 O O . GLY B 1 170 ? -25.938 13.688 6.305 1 96.94 170 GLY B O 1
ATOM 3470 N N . ALA B 1 171 ? -24.031 12.578 6.172 1 98.12 171 ALA B N 1
ATOM 3471 C CA . ALA B 1 171 ? -23.234 13.641 6.777 1 98.12 171 ALA B CA 1
ATOM 3472 C C . ALA B 1 171 ? -22.562 14.5 5.707 1 98.12 171 ALA B C 1
ATOM 3474 O O . ALA B 1 171 ? -21.859 15.453 6.023 1 98.12 171 ALA B O 1
ATOM 3475 N N . ALA B 1 172 ? -22.781 14.25 4.465 1 98.19 172 ALA B N 1
ATOM 3476 C CA . ALA B 1 172 ? -22 14.805 3.365 1 98.19 172 ALA B CA 1
ATOM 3477 C C . ALA B 1 172 ? -22.094 16.328 3.338 1 98.19 172 ALA B C 1
ATOM 3479 O O . ALA B 1 172 ? -21.078 17.016 3.238 1 98.19 172 ALA B O 1
ATOM 3480 N N . ALA B 1 173 ? -23.234 16.844 3.439 1 98.56 173 ALA B N 1
ATOM 3481 C CA . ALA B 1 173 ? -23.422 18.297 3.365 1 98.56 173 ALA B CA 1
ATOM 3482 C C . ALA B 1 173 ? -22.688 19 4.496 1 98.56 173 ALA B C 1
ATOM 3484 O O . ALA B 1 173 ? -22.016 20.016 4.273 1 98.56 173 ALA B O 1
ATOM 3485 N N . THR B 1 174 ? -22.844 18.453 5.719 1 98.75 174 THR B N 1
ATOM 3486 C CA . THR B 1 174 ? -22.172 19.047 6.871 1 98.75 174 THR B CA 1
ATOM 3487 C C . THR B 1 174 ? -20.656 18.938 6.719 1 98.75 174 THR B C 1
ATOM 3489 O O . THR B 1 174 ? -19.922 19.875 7.02 1 98.75 174 THR B O 1
ATOM 3492 N N . ILE B 1 175 ? -20.156 17.812 6.242 1 98.81 175 ILE B N 1
ATOM 3493 C CA . ILE B 1 175 ? -18.719 17.609 6.023 1 98.81 175 ILE B CA 1
ATOM 3494 C C . ILE B 1 175 ? -18.203 18.625 5.012 1 98.81 175 ILE B C 1
ATOM 3496 O O . ILE B 1 175 ? -17.156 19.234 5.219 1 98.81 175 ILE B O 1
ATOM 3500 N N . GLN B 1 176 ? -18.953 18.859 3.973 1 98.75 176 GLN B N 1
ATOM 3501 C CA . GLN B 1 176 ? -18.531 19.812 2.943 1 98.75 176 GLN B CA 1
ATOM 3502 C C . GLN B 1 176 ? -18.5 21.234 3.488 1 98.75 176 GLN B C 1
ATOM 3504 O O . GLN B 1 176 ? -17.609 22.016 3.156 1 98.75 176 GLN B O 1
ATOM 3509 N N . ALA B 1 177 ? -19.422 21.578 4.25 1 98.81 177 ALA B N 1
ATOM 3510 C CA . ALA B 1 177 ? -19.438 22.891 4.867 1 98.81 177 ALA B CA 1
ATOM 3511 C C . ALA B 1 177 ? -18.234 23.094 5.789 1 98.81 177 ALA B C 1
ATOM 3513 O O . ALA B 1 177 ? -17.594 24.141 5.766 1 98.81 177 ALA B O 1
ATOM 3514 N N . ASN B 1 178 ? -17.984 22.062 6.613 1 98.75 178 ASN B N 1
ATOM 3515 C CA . ASN B 1 178 ? -16.844 22.109 7.512 1 98.75 178 ASN B CA 1
ATOM 3516 C C . ASN B 1 178 ? -15.523 22.188 6.738 1 98.75 178 ASN B C 1
ATOM 3518 O O . ASN B 1 178 ? -14.609 22.906 7.141 1 98.75 178 ASN B O 1
ATOM 3522 N N . LEU B 1 179 ? -15.477 21.438 5.625 1 98.69 179 LEU B N 1
ATOM 3523 C CA . LEU B 1 179 ? -14.297 21.484 4.762 1 98.69 179 LEU B CA 1
ATOM 3524 C C . LEU B 1 179 ? -14.094 22.891 4.195 1 98.69 179 LEU B C 1
ATOM 3526 O O . LEU B 1 179 ? -12.977 23.422 4.215 1 98.69 179 LEU B O 1
ATOM 3530 N N . ALA B 1 180 ? -15.133 23.453 3.693 1 98.62 180 ALA B N 1
ATOM 3531 C CA . ALA B 1 180 ? -15.055 24.797 3.141 1 98.62 180 ALA B CA 1
ATOM 3532 C C . ALA B 1 180 ? -14.57 25.797 4.188 1 98.62 180 ALA B C 1
ATOM 3534 O O . ALA B 1 180 ? -13.75 26.672 3.896 1 98.62 180 ALA B O 1
ATOM 3535 N N . THR B 1 181 ? -15.086 25.703 5.379 1 98.19 181 THR B N 1
ATOM 3536 C CA . THR B 1 181 ? -14.688 26.578 6.477 1 98.19 181 THR B CA 1
ATOM 3537 C C . THR B 1 181 ? -13.203 26.406 6.785 1 98.19 181 THR B C 1
ATOM 3539 O O . THR B 1 181 ? -12.477 27.391 6.938 1 98.19 181 THR B O 1
ATOM 3542 N N . LEU B 1 182 ? -12.773 25.188 6.871 1 97.88 182 LEU B N 1
ATOM 3543 C CA . LEU B 1 182 ? -11.375 24.875 7.156 1 97.88 182 LEU B CA 1
ATOM 3544 C C . LEU B 1 182 ? -10.461 25.453 6.078 1 97.88 182 LEU B C 1
ATOM 3546 O O . LEU B 1 182 ? -9.469 26.109 6.391 1 97.88 182 LEU B O 1
ATOM 3550 N N . LYS B 1 183 ? -10.797 25.203 4.859 1 97.56 183 LYS B N 1
ATOM 3551 C CA . LYS B 1 183 ? -9.969 25.641 3.744 1 97.56 183 LYS B CA 1
ATOM 3552 C C . LYS B 1 183 ? -9.938 27.172 3.662 1 97.56 183 LYS B C 1
ATOM 3554 O O . LYS B 1 183 ? -8.898 27.766 3.348 1 97.56 183 LYS B O 1
ATOM 3559 N N . LYS B 1 184 ? -11.062 27.781 3.883 1 97.5 184 LYS B N 1
ATOM 3560 C CA . LYS B 1 184 ? -11.117 29.234 3.916 1 97.5 184 LYS B CA 1
ATOM 3561 C C . LYS B 1 184 ? -10.188 29.797 4.988 1 97.5 184 LYS B C 1
ATOM 3563 O O . LYS B 1 184 ? -9.453 30.766 4.746 1 97.5 184 LYS B O 1
ATOM 3568 N N . GLN B 1 185 ? -10.234 29.234 6.129 1 96.56 185 GLN B N 1
ATOM 3569 C CA . GLN B 1 185 ? -9.367 29.656 7.223 1 96.56 185 GLN B CA 1
ATOM 3570 C C . GLN B 1 185 ? -7.895 29.562 6.82 1 96.56 185 GLN B C 1
ATOM 3572 O O . GLN B 1 185 ? -7.121 30.5 7.051 1 96.56 185 GLN B O 1
ATOM 3577 N N . LEU B 1 186 ? -7.516 28.469 6.234 1 96.44 186 LEU B N 1
ATOM 3578 C CA . LEU B 1 186 ? -6.137 28.266 5.812 1 96.44 186 LEU B CA 1
ATOM 3579 C C . LEU B 1 186 ? -5.734 29.266 4.734 1 96.44 186 LEU B C 1
ATOM 3581 O O . LEU B 1 186 ? -4.637 29.828 4.781 1 96.44 186 LEU B O 1
ATOM 3585 N N . LEU B 1 187 ? -6.613 29.5 3.773 1 95.88 187 LEU B N 1
ATOM 3586 C CA . LEU B 1 187 ? -6.348 30.422 2.68 1 95.88 187 LEU B CA 1
ATOM 3587 C C . LEU B 1 187 ? -6.18 31.844 3.201 1 95.88 187 LEU B C 1
ATOM 3589 O O . LEU B 1 187 ? -5.266 32.562 2.783 1 95.88 187 LEU B O 1
ATOM 3593 N N . GLU B 1 188 ? -7.035 32.219 4.082 1 95.62 188 GLU B N 1
ATOM 3594 C CA . GLU B 1 188 ? -6.969 33.562 4.66 1 95.62 188 GLU B CA 1
ATOM 3595 C C . GLU B 1 188 ? -5.684 33.75 5.465 1 95.62 188 GLU B C 1
ATOM 3597 O O . GLU B 1 188 ? -5.051 34.812 5.398 1 95.62 188 GLU B O 1
ATOM 3602 N N . ALA B 1 189 ? -5.355 32.719 6.246 1 94.06 189 ALA B N 1
ATOM 3603 C CA . ALA B 1 189 ? -4.117 32.781 7.02 1 94.06 189 ALA B CA 1
ATOM 3604 C C . ALA B 1 189 ? -2.904 32.938 6.102 1 94.06 189 ALA B C 1
ATOM 3606 O O . ALA B 1 189 ? -2.025 33.75 6.352 1 94.06 189 ALA B O 1
ATOM 3607 N N . THR B 1 190 ? -2.842 32.219 5.02 1 94.5 190 THR B N 1
ATOM 3608 C CA . THR B 1 190 ? -1.725 32.219 4.086 1 94.5 190 THR B CA 1
ATOM 3609 C C . THR B 1 190 ? -1.64 33.594 3.379 1 94.5 190 THR B C 1
ATOM 3611 O O . THR B 1 190 ? -0.557 34.156 3.26 1 94.5 190 THR B O 1
ATOM 3614 N N . ALA B 1 191 ? -2.746 34.094 2.975 1 94.62 191 ALA B N 1
ATOM 3615 C CA . ALA B 1 191 ? -2.789 35.375 2.295 1 94.62 191 ALA B CA 1
ATOM 3616 C C . ALA B 1 191 ? -2.332 36.5 3.221 1 94.62 191 ALA B C 1
ATOM 3618 O O . ALA B 1 191 ? -1.552 37.375 2.818 1 94.62 191 ALA B O 1
ATOM 3619 N N . SER B 1 192 ? -2.84 36.469 4.383 1 95.38 192 SER B N 1
ATOM 3620 C CA . SER B 1 192 ? -2.457 37.469 5.367 1 95.38 192 SER B CA 1
ATOM 3621 C C . SER B 1 192 ? -0.957 37.438 5.637 1 95.38 192 SER B C 1
ATOM 3623 O O . SER B 1 192 ? -0.306 38.5 5.684 1 95.38 192 SER B O 1
ATOM 3625 N N . ASN B 1 193 ? -0.444 36.25 5.789 1 95.56 193 ASN B N 1
ATOM 3626 C CA . ASN B 1 193 ? 0.982 36.094 6.055 1 95.56 193 ASN B CA 1
ATOM 3627 C C . ASN B 1 193 ? 1.828 36.594 4.883 1 95.56 193 ASN B C 1
ATOM 3629 O O . ASN B 1 193 ? 2.852 37.25 5.078 1 95.56 193 ASN B O 1
ATOM 3633 N N . GLU B 1 194 ? 1.423 36.281 3.697 1 93.38 194 GLU B N 1
ATOM 3634 C CA . GLU B 1 194 ? 2.148 36.719 2.506 1 93.38 194 GLU B CA 1
ATOM 3635 C C . GLU B 1 194 ? 2.205 38.219 2.418 1 93.38 194 GLU B C 1
ATOM 3637 O O . GLU B 1 194 ? 3.258 38.812 2.127 1 93.38 194 GLU B O 1
ATOM 3642 N N . THR B 1 195 ? 1.141 38.906 2.664 1 95.12 195 THR B N 1
ATOM 3643 C CA . THR B 1 195 ? 1.062 40.344 2.625 1 95.12 195 THR B CA 1
ATOM 3644 C C . THR B 1 195 ? 1.969 40.969 3.684 1 95.12 195 THR B C 1
ATOM 3646 O O . THR B 1 195 ? 2.68 41.938 3.41 1 95.12 195 THR B O 1
ATOM 3649 N N . ARG B 1 196 ? 2.002 40.375 4.773 1 95.12 196 ARG B N 1
ATOM 3650 C CA . ARG B 1 196 ? 2.799 40.875 5.879 1 95.12 196 ARG B CA 1
ATOM 3651 C C . ARG B 1 196 ? 4.285 40.656 5.641 1 95.12 196 ARG B C 1
ATOM 3653 O O . ARG B 1 196 ? 5.109 41.531 5.902 1 95.12 196 ARG B O 1
ATOM 3660 N N . LEU B 1 197 ? 4.617 39.5 5.121 1 94.62 197 LEU B N 1
ATOM 3661 C CA . LEU B 1 197 ? 6.016 39.156 4.887 1 94.62 197 LEU B CA 1
ATOM 3662 C C . LEU B 1 197 ? 6.625 40.062 3.814 1 94.62 197 LEU B C 1
ATOM 3664 O O . LEU B 1 197 ? 7.836 40.312 3.816 1 94.62 197 LEU B O 1
ATOM 3668 N N . ALA B 1 198 ? 5.77 40.594 2.93 1 92.19 198 ALA B N 1
ATOM 3669 C CA . ALA B 1 198 ? 6.234 41.5 1.883 1 92.19 198 ALA B CA 1
ATOM 3670 C C . ALA B 1 198 ? 6.785 42.781 2.479 1 92.19 198 ALA B C 1
ATOM 3672 O O . ALA B 1 198 ? 7.562 43.5 1.831 1 92.19 198 ALA B O 1
ATOM 3673 N N . LYS B 1 199 ? 6.469 43 3.732 1 93.06 199 LYS B N 1
ATOM 3674 C CA . LYS B 1 199 ? 6.883 44.25 4.391 1 93.06 199 LYS B CA 1
ATOM 3675 C C . LYS B 1 199 ? 8.148 44.031 5.219 1 93.06 199 LYS B C 1
ATOM 3677 O O . LYS B 1 199 ? 8.711 45 5.762 1 93.06 199 LYS B O 1
ATOM 3682 N N . ALA B 1 200 ? 8.531 42.781 5.332 1 92.12 200 ALA B N 1
ATOM 3683 C CA . ALA B 1 200 ? 9.695 42.5 6.156 1 92.12 200 ALA B CA 1
ATOM 3684 C C . ALA B 1 200 ? 10.992 42.906 5.449 1 92.12 200 ALA B C 1
ATOM 3686 O O . ALA B 1 200 ? 11.141 42.656 4.246 1 92.12 200 ALA B O 1
ATOM 3687 N N . ASP B 1 201 ? 11.945 43.469 6.219 1 90.5 201 ASP B N 1
ATOM 3688 C CA . ASP B 1 201 ? 13.219 43.906 5.672 1 90.5 201 ASP B CA 1
ATOM 3689 C C . ASP B 1 201 ? 14.203 42.75 5.527 1 90.5 201 ASP B C 1
ATOM 3691 O O . ASP B 1 201 ? 15.086 42.781 4.672 1 90.5 201 ASP B O 1
ATOM 3695 N N . ASN B 1 202 ? 14.094 41.844 6.402 1 92.31 202 ASN B N 1
ATOM 3696 C CA . ASN B 1 202 ? 15 40.719 6.488 1 92.31 202 ASN B CA 1
ATOM 3697 C C . ASN B 1 202 ? 14.242 39.406 6.668 1 92.31 202 ASN B C 1
ATOM 3699 O O . ASN B 1 202 ? 13.578 39.188 7.688 1 92.31 202 ASN B O 1
ATOM 3703 N N . LEU B 1 203 ? 14.438 38.531 5.676 1 93.31 203 LEU B N 1
ATOM 3704 C CA . LEU B 1 203 ? 13.703 37.281 5.695 1 93.31 203 LEU B CA 1
ATOM 3705 C C . LEU B 1 203 ? 14.648 36.125 5.969 1 93.31 203 LEU B C 1
ATOM 3707 O O . LEU B 1 203 ? 14.312 34.969 5.695 1 93.31 203 LEU B O 1
ATOM 3711 N N . SER B 1 204 ? 15.789 36.406 6.523 1 94 204 SER B N 1
ATOM 3712 C CA . SER B 1 204 ? 16.781 35.375 6.77 1 94 204 SER B CA 1
ATOM 3713 C C . SER B 1 204 ? 16.406 34.5 7.969 1 94 204 SER B C 1
ATOM 3715 O O . SER B 1 204 ? 16.234 35.031 9.078 1 94 204 SER B O 1
ATOM 3717 N N . VAL B 1 205 ? 16.312 33.219 7.703 1 95.94 205 VAL B N 1
ATOM 3718 C CA . VAL B 1 205 ? 15.883 32.312 8.758 1 95.94 205 VAL B CA 1
ATOM 3719 C C . VAL B 1 205 ? 16.781 31.062 8.758 1 95.94 205 VAL B C 1
ATOM 3721 O O . VAL B 1 205 ? 17.281 30.672 7.707 1 95.94 205 VAL B O 1
ATOM 3724 N N . ILE B 1 206 ? 16.969 30.516 9.938 1 95.94 206 ILE B N 1
ATOM 3725 C CA . ILE B 1 206 ? 17.609 29.219 10.109 1 95.94 206 ILE B CA 1
ATOM 3726 C C . ILE B 1 206 ? 16.703 28.281 10.914 1 95.94 206 ILE B C 1
ATOM 3728 O O . ILE B 1 206 ? 16.062 28.719 11.883 1 95.94 206 ILE B O 1
ATOM 3732 N N . SER B 1 207 ? 16.594 27.109 10.398 1 95.75 207 SER B N 1
A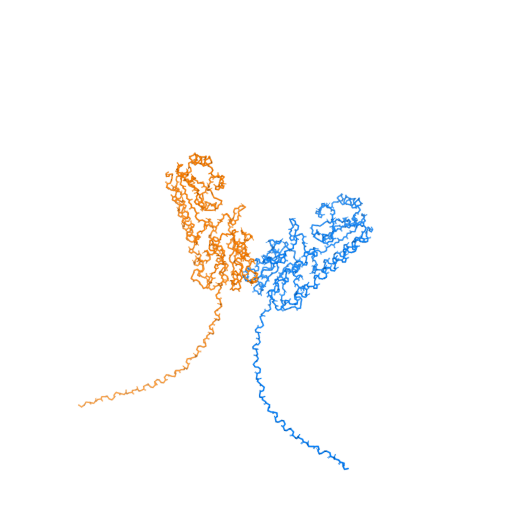TOM 3733 C CA . SER B 1 207 ? 15.875 26.078 11.148 1 95.75 207 SER B CA 1
ATOM 3734 C C . SER B 1 207 ? 16.828 25.062 11.758 1 95.75 207 SER B C 1
ATOM 3736 O O . SER B 1 207 ? 17.641 24.453 11.055 1 95.75 207 SER B O 1
ATOM 3738 N N . LEU B 1 208 ? 16.734 24.906 13 1 94.44 208 LEU B N 1
ATOM 3739 C CA . LEU B 1 208 ? 17.531 23.906 13.695 1 94.44 208 LEU B CA 1
ATOM 3740 C C . LEU B 1 208 ? 16.734 22.625 13.906 1 94.44 208 LEU B C 1
ATOM 3742 O O . LEU B 1 208 ? 16.953 21.906 14.891 1 94.44 208 LEU B O 1
ATOM 3746 N N . SER B 1 209 ? 15.781 22.438 13.031 1 93.12 209 SER B N 1
ATOM 3747 C CA . SER B 1 209 ? 14.906 21.266 13.117 1 93.12 209 SER B CA 1
ATOM 3748 C C . SER B 1 209 ? 14.625 20.688 11.734 1 93.12 209 SER B C 1
ATOM 3750 O O . SER B 1 209 ? 14.359 21.438 10.781 1 93.12 209 SER B O 1
ATOM 3752 N N . GLU B 1 210 ? 14.609 19.344 11.664 1 89.94 210 GLU B N 1
ATOM 3753 C CA . GLU B 1 210 ? 14.305 18.672 10.414 1 89.94 210 GLU B CA 1
ATOM 3754 C C . GLU B 1 210 ? 12.797 18.641 10.156 1 89.94 210 GLU B C 1
ATOM 3756 O O . GLU B 1 210 ? 12.359 18.344 9.039 1 89.94 210 GLU B O 1
ATOM 3761 N N . ARG B 1 211 ? 12.055 19.094 11.094 1 92.56 211 ARG B N 1
ATOM 3762 C CA . ARG B 1 211 ? 10.602 18.938 11.039 1 92.56 211 ARG B CA 1
ATOM 3763 C C . ARG B 1 211 ? 9.953 20.156 10.383 1 92.56 211 ARG B C 1
ATOM 3765 O O . ARG B 1 211 ? 8.781 20.125 10.023 1 92.56 211 ARG B O 1
ATOM 3772 N N . LEU B 1 212 ? 10.727 21.203 10.211 1 95.62 212 LEU B N 1
ATOM 3773 C CA . LEU B 1 212 ? 10.062 22.484 9.977 1 95.62 212 LEU B CA 1
ATOM 3774 C C . LEU B 1 212 ? 10.203 22.922 8.523 1 95.62 212 LEU B C 1
ATOM 3776 O O . LEU B 1 212 ? 9.805 24.016 8.156 1 95.62 212 LEU B O 1
ATOM 3780 N N . GLY B 1 213 ? 10.766 22.062 7.688 1 94.88 213 GLY B N 1
ATOM 3781 C CA . GLY B 1 213 ? 10.961 22.406 6.285 1 94.88 213 GLY B CA 1
ATOM 3782 C C . GLY B 1 213 ? 9.672 22.734 5.566 1 94.88 213 GLY B C 1
ATOM 3783 O O . GLY B 1 213 ? 9.602 23.734 4.832 1 94.88 213 GLY B O 1
ATOM 3784 N N . TYR B 1 214 ? 8.625 22.016 5.789 1 96.62 214 TYR B N 1
ATOM 3785 C CA . TYR B 1 214 ? 7.355 22.234 5.109 1 96.62 214 TYR B CA 1
ATOM 3786 C C . TYR B 1 214 ? 6.668 23.484 5.621 1 96.62 214 TYR B C 1
ATOM 3788 O O . TYR B 1 214 ? 5.996 24.188 4.863 1 96.62 214 TYR B O 1
ATOM 3796 N N . LEU B 1 215 ? 6.812 23.75 6.887 1 96.5 215 LEU B N 1
ATOM 3797 C CA . LEU B 1 215 ? 6.27 24.984 7.441 1 96.5 215 LEU B CA 1
ATOM 3798 C C . LEU B 1 215 ? 6.891 26.203 6.77 1 96.5 215 LEU B C 1
ATOM 3800 O O . LEU B 1 215 ? 6.176 27.109 6.324 1 96.5 215 LEU B O 1
ATOM 3804 N N . LEU B 1 216 ? 8.188 26.219 6.648 1 96.31 216 LEU B N 1
ATOM 3805 C CA . LEU B 1 216 ? 8.906 27.328 6.043 1 96.31 216 LEU B CA 1
ATOM 3806 C C . LEU B 1 216 ? 8.57 27.453 4.559 1 96.31 216 LEU B C 1
ATOM 3808 O O . LEU B 1 216 ? 8.406 28.562 4.047 1 96.31 216 LEU B O 1
ATOM 3812 N N . ALA B 1 217 ? 8.453 26.312 3.928 1 95.25 217 ALA B N 1
ATOM 3813 C CA . ALA B 1 217 ? 8.062 26.328 2.52 1 95.25 217 ALA B CA 1
ATOM 3814 C C . ALA B 1 217 ? 6.684 26.938 2.338 1 95.25 217 ALA B C 1
ATOM 3816 O O . ALA B 1 217 ? 6.445 27.672 1.373 1 95.25 217 ALA B O 1
ATOM 3817 N N . GLY B 1 218 ? 5.828 26.672 3.221 1 95.56 218 GLY B N 1
ATOM 3818 C CA . GLY B 1 218 ? 4.492 27.25 3.176 1 95.56 218 GLY B CA 1
ATOM 3819 C C . GLY B 1 218 ? 4.488 28.766 3.299 1 95.56 218 GLY B C 1
ATOM 3820 O O . GLY B 1 218 ? 3.543 29.422 2.861 1 95.56 218 GLY B O 1
ATOM 3821 N N . LEU B 1 219 ? 5.461 29.25 3.908 1 96 219 LEU B N 1
ATOM 3822 C CA . LEU B 1 219 ? 5.609 30.688 4.062 1 96 219 LEU B CA 1
ATOM 3823 C C . LEU B 1 219 ? 6.512 31.266 2.977 1 96 219 LEU B C 1
ATOM 3825 O O . LEU B 1 219 ? 6.871 32.438 3.021 1 96 219 LEU B O 1
ATOM 3829 N N . ASN B 1 220 ? 6.926 30.344 2.098 1 94.12 220 ASN B N 1
ATOM 3830 C CA . ASN B 1 220 ? 7.84 30.719 1.021 1 94.12 220 ASN B CA 1
ATOM 3831 C C . ASN B 1 220 ? 9.148 31.266 1.563 1 94.12 220 ASN B C 1
ATOM 3833 O O . ASN B 1 220 ? 9.68 32.25 1.032 1 94.12 220 ASN B O 1
ATOM 3837 N N . LEU B 1 221 ? 9.57 30.75 2.662 1 95.19 221 LEU B N 1
ATOM 3838 C CA . LEU B 1 221 ? 10.859 31.109 3.246 1 95.19 221 LEU B CA 1
ATOM 3839 C C . LEU B 1 221 ? 11.922 30.078 2.896 1 95.19 221 LEU B C 1
ATOM 3841 O O . LEU B 1 221 ? 11.641 28.875 2.875 1 95.19 221 LEU B O 1
ATOM 3845 N N . ASP B 1 222 ? 13.055 30.516 2.619 1 90.5 222 ASP B N 1
ATOM 3846 C CA . ASP B 1 222 ? 14.18 29.641 2.305 1 90.5 222 ASP B CA 1
ATOM 3847 C C . ASP B 1 222 ? 15.25 29.703 3.395 1 90.5 222 ASP B C 1
ATOM 3849 O O . ASP B 1 222 ? 16.094 30.609 3.393 1 90.5 222 ASP B O 1
ATOM 3853 N N . PRO B 1 223 ? 15.258 28.734 4.211 1 93.44 223 PRO B N 1
ATOM 3854 C CA . PRO B 1 223 ? 16.219 28.781 5.312 1 93.44 223 PRO B CA 1
ATOM 3855 C C . PRO B 1 223 ? 17.656 28.547 4.848 1 93.44 223 PRO B C 1
ATOM 3857 O O . PRO B 1 223 ? 17.891 27.812 3.883 1 93.44 223 PRO B O 1
ATOM 3860 N N . LEU B 1 224 ? 18.547 29.234 5.516 1 92.06 224 LEU B N 1
ATOM 3861 C CA . LEU B 1 224 ? 19.953 28.922 5.297 1 92.06 224 LEU B CA 1
ATOM 3862 C C . LEU B 1 224 ? 20.281 27.516 5.781 1 92.06 224 LEU B C 1
ATOM 3864 O O . LEU B 1 224 ? 19.812 27.094 6.84 1 92.06 224 LEU B O 1
ATOM 3868 N N . ASP B 1 225 ? 21 26.812 5.004 1 87.56 225 ASP B N 1
ATOM 3869 C CA . ASP B 1 225 ? 21.359 25.438 5.336 1 87.56 225 ASP B CA 1
ATOM 3870 C C . ASP B 1 225 ? 22.391 25.391 6.453 1 87.56 225 ASP B C 1
ATOM 3872 O O . ASP B 1 225 ? 23.453 26.016 6.344 1 87.56 225 ASP B O 1
ATOM 3876 N N . VAL B 1 226 ? 22.016 24.812 7.461 1 85.12 226 VAL B N 1
ATOM 3877 C CA . VAL B 1 226 ? 22.953 24.609 8.562 1 85.12 226 VAL B CA 1
ATOM 3878 C C . VAL B 1 226 ? 22.922 23.141 9 1 85.12 226 VAL B C 1
ATOM 3880 O O . VAL B 1 226 ? 21.922 22.453 8.797 1 85.12 226 VAL B O 1
ATOM 3883 N N . GLU B 1 227 ? 24.016 22.719 9.469 1 82.69 227 GLU B N 1
ATOM 3884 C CA . GLU B 1 227 ? 24.078 21.375 10.023 1 82.69 227 GLU B CA 1
ATOM 3885 C C . GLU B 1 227 ? 23.312 21.281 11.352 1 82.69 227 GLU B C 1
ATOM 3887 O O . GLU B 1 227 ? 23.609 22.031 12.281 1 82.69 227 GLU B O 1
ATOM 3892 N N . ILE B 1 228 ? 22.406 20.438 11.297 1 81.25 228 ILE B N 1
ATOM 3893 C CA . ILE B 1 228 ? 21.625 20.25 12.516 1 81.25 228 ILE B CA 1
ATOM 3894 C C . ILE B 1 228 ? 22.391 19.312 13.469 1 81.25 228 ILE B C 1
ATOM 3896 O O . ILE B 1 228 ? 22.781 18.219 13.086 1 81.25 228 ILE B O 1
ATOM 3900 N N . GLN B 1 229 ? 22.547 19.859 14.594 1 77.88 229 GLN B N 1
ATOM 3901 C CA . GLN B 1 229 ? 23.266 19.094 15.609 1 77.88 229 GLN B CA 1
ATOM 3902 C C . GLN B 1 229 ? 22.312 18.484 16.625 1 77.88 229 GLN B C 1
ATOM 3904 O O . GLN B 1 229 ? 21.266 19.047 16.922 1 77.88 229 GLN B O 1
ATOM 3909 N N . ALA B 1 230 ? 22.875 17.281 17.047 1 79.62 230 ALA B N 1
ATOM 3910 C CA . ALA B 1 230 ? 22.188 16.75 18.219 1 79.62 230 ALA B CA 1
ATOM 3911 C C . ALA B 1 230 ? 22.391 17.656 19.422 1 79.62 230 ALA B C 1
ATOM 3913 O O . ALA B 1 230 ? 23.297 18.5 19.438 1 79.62 230 ALA B O 1
ATOM 3914 N N . ASP B 1 231 ? 21.453 17.547 20.375 1 76.81 231 ASP B N 1
ATOM 3915 C CA . ASP B 1 231 ? 21.516 18.422 21.531 1 76.81 231 ASP B CA 1
ATOM 3916 C C . ASP B 1 231 ? 22.891 18.391 22.203 1 76.81 231 ASP B C 1
ATOM 3918 O O . ASP B 1 231 ? 23.391 19.406 22.656 1 76.81 231 ASP B O 1
ATOM 3922 N N . ASP B 1 232 ? 23.406 17.25 22.141 1 79.94 232 ASP B N 1
ATOM 3923 C CA . ASP B 1 232 ? 24.688 17.094 22.812 1 79.94 232 ASP B CA 1
ATOM 3924 C C . ASP B 1 232 ? 25.828 17.641 21.953 1 79.94 232 ASP B C 1
ATOM 3926 O O . ASP B 1 232 ? 26.953 17.766 22.422 1 79.94 232 ASP B O 1
ATOM 3930 N N . GLY B 1 233 ? 25.469 18.031 20.844 1 82.62 233 GLY B N 1
ATOM 3931 C CA . GLY B 1 233 ? 26.484 18.562 19.938 1 82.62 233 GLY B CA 1
ATOM 3932 C C . GLY B 1 233 ? 26.75 20.047 20.156 1 82.62 233 GLY B C 1
ATOM 3933 O O . GLY B 1 233 ? 27.734 20.578 19.641 1 82.62 233 GLY B O 1
ATOM 3934 N N . TRP B 1 234 ? 26.016 20.672 20.953 1 87.62 234 TRP B N 1
ATOM 3935 C CA . TRP B 1 234 ? 26.172 22.109 21.172 1 87.62 234 TRP B CA 1
ATOM 3936 C C . TRP B 1 234 ? 27.141 22.406 22.297 1 87.62 234 TRP B C 1
ATOM 3938 O O . TRP B 1 234 ? 26.734 22.875 23.375 1 87.62 234 TRP B O 1
ATOM 3948 N N . THR B 1 235 ? 28.375 22.188 21.906 1 90.62 235 THR B N 1
ATOM 3949 C CA . THR B 1 235 ? 29.453 22.578 22.797 1 90.62 235 THR B CA 1
ATOM 3950 C C . THR B 1 235 ? 29.625 24.094 22.828 1 90.62 235 THR B C 1
ATOM 3952 O O . THR B 1 235 ? 29.047 24.797 21.984 1 90.62 235 THR B O 1
ATOM 3955 N N . GLU B 1 236 ? 30.422 24.531 23.781 1 91.62 236 GLU B N 1
ATOM 3956 C CA . GLU B 1 236 ? 30.656 25.969 23.859 1 91.62 236 GLU B CA 1
ATOM 3957 C C . GLU B 1 236 ? 31.281 26.5 22.578 1 91.62 236 GLU B C 1
ATOM 3959 O O . GLU B 1 236 ? 30.906 27.562 22.094 1 91.62 236 GLU B O 1
ATOM 3964 N N . THR B 1 237 ? 32.156 25.781 22.016 1 92.69 237 THR B N 1
ATOM 3965 C CA . THR B 1 237 ? 32.812 26.188 20.797 1 92.69 237 THR B CA 1
ATOM 3966 C C . THR B 1 237 ? 31.844 26.25 19.625 1 92.69 237 THR B C 1
ATOM 3968 O O . THR B 1 237 ? 31.844 27.219 18.875 1 92.69 237 THR B O 1
ATOM 3971 N N . ASN B 1 238 ? 31 25.234 19.562 1 93.12 238 ASN B N 1
ATOM 3972 C CA . ASN B 1 238 ? 30.031 25.188 18.469 1 93.12 238 ASN B CA 1
ATOM 3973 C C . ASN B 1 238 ? 28.984 26.281 18.609 1 93.12 238 ASN B C 1
ATOM 3975 O O . ASN B 1 238 ? 28.547 26.844 17.594 1 93.12 238 ASN B O 1
ATOM 3979 N N . ILE B 1 239 ? 28.656 26.547 19.844 1 94.88 239 ILE B N 1
ATOM 3980 C CA . ILE B 1 239 ? 27.656 27.594 20.094 1 94.88 239 ILE B CA 1
ATOM 3981 C C . ILE B 1 239 ? 28.234 28.953 19.688 1 94.88 239 ILE B C 1
ATOM 3983 O O . ILE B 1 239 ? 27.547 29.75 19.047 1 94.88 239 ILE B O 1
ATOM 3987 N N . GLN B 1 240 ? 29.453 29.172 20 1 92.44 240 GLN B N 1
ATOM 3988 C CA . GLN B 1 240 ? 30.094 30.438 19.656 1 92.44 240 GLN B CA 1
ATOM 3989 C C . GLN B 1 240 ? 30.219 30.594 18.141 1 92.44 240 GLN B C 1
ATOM 3991 O O . GLN B 1 240 ? 29.984 31.672 17.594 1 92.44 240 GLN B O 1
ATOM 3996 N N . ALA B 1 241 ? 30.609 29.547 17.594 1 93 241 ALA B N 1
ATOM 3997 C CA . ALA B 1 241 ? 30.719 29.578 16.141 1 93 241 ALA B CA 1
ATOM 3998 C C . ALA B 1 241 ? 29.375 29.875 15.484 1 93 241 ALA B C 1
ATOM 4000 O O . ALA B 1 241 ? 29.297 30.625 14.516 1 93 241 ALA B O 1
ATOM 4001 N N . PHE B 1 242 ? 28.391 29.266 16.016 1 94.06 242 PHE B N 1
ATOM 4002 C CA . PHE B 1 242 ? 27.031 29.469 15.492 1 94.06 242 PHE B CA 1
ATOM 4003 C C . PHE B 1 242 ? 26.578 30.906 15.711 1 94.06 242 PHE B C 1
ATOM 4005 O O . PHE B 1 242 ? 26.016 31.516 14.805 1 94.06 242 PHE B O 1
ATOM 4012 N N . ALA B 1 243 ? 26.859 31.406 16.781 1 93.56 243 ALA B N 1
ATOM 4013 C CA . ALA B 1 243 ? 26.5 32.781 17.094 1 93.56 243 ALA B CA 1
ATOM 4014 C C . ALA B 1 243 ? 27.188 33.781 16.125 1 93.56 243 ALA B C 1
ATOM 4016 O O . ALA B 1 243 ? 26.562 34.75 15.688 1 93.56 243 ALA B O 1
ATOM 4017 N N . GLU B 1 244 ? 28.391 33.469 15.883 1 93.69 244 GLU B N 1
ATOM 4018 C CA . GLU B 1 244 ? 29.125 34.312 14.938 1 93.69 244 GLU B CA 1
ATOM 4019 C C . GLU B 1 244 ? 28.531 34.219 13.539 1 93.69 244 GLU B C 1
ATOM 4021 O O . GLU B 1 244 ? 28.453 35.219 12.82 1 93.69 244 GLU B O 1
ATOM 4026 N N . GLU B 1 245 ? 28.125 33.062 13.258 1 93.31 245 GLU B N 1
ATOM 4027 C CA . GLU B 1 245 ? 27.469 32.875 11.969 1 93.31 245 GLU B CA 1
ATOM 4028 C C . GLU B 1 245 ? 26.156 33.656 11.891 1 93.31 245 GLU B C 1
ATOM 4030 O O . GLU B 1 245 ? 25.844 34.25 10.867 1 93.31 245 GLU B O 1
ATOM 4035 N N . LEU B 1 246 ? 25.422 33.656 12.938 1 94.5 246 LEU B N 1
ATOM 4036 C CA . LEU B 1 246 ? 24.156 34.375 12.992 1 94.5 246 LEU B CA 1
ATOM 4037 C C . LEU B 1 246 ? 24.375 35.875 12.766 1 94.5 246 LEU B C 1
ATOM 4039 O O . LEU B 1 246 ? 23.625 36.5 12.031 1 94.5 246 LEU B O 1
ATOM 4043 N N . LYS B 1 247 ? 25.438 36.344 13.273 1 93.38 247 LYS B N 1
ATOM 4044 C CA . LYS B 1 247 ? 25.75 37.781 13.156 1 93.38 247 LYS B CA 1
ATOM 4045 C C . LYS B 1 247 ? 26.25 38.125 11.75 1 93.38 247 LYS B C 1
ATOM 4047 O O . LYS B 1 247 ? 25.797 39.094 11.148 1 93.38 247 LYS B O 1
ATOM 4052 N N . SER B 1 248 ? 27.156 37.25 11.328 1 93.5 248 SER B N 1
ATOM 4053 C CA . SER B 1 248 ? 27.766 37.531 10.039 1 93.5 248 SER B CA 1
ATOM 4054 C C . SER B 1 248 ? 26.75 37.469 8.914 1 93.5 248 SER B C 1
ATOM 4056 O O . SER B 1 248 ? 26.828 38.219 7.941 1 93.5 248 SER B O 1
ATOM 4058 N N . GLU B 1 249 ? 25.75 36.625 9.07 1 92.62 249 GLU B N 1
ATOM 4059 C CA . GLU B 1 249 ? 24.75 36.438 8.023 1 92.62 249 GLU B CA 1
ATOM 4060 C C . GLU B 1 249 ? 23.5 37.281 8.297 1 92.62 249 GLU B C 1
ATOM 4062 O O . GLU B 1 249 ? 22.531 37.188 7.539 1 92.62 249 GLU B O 1
ATOM 4067 N N . ASP B 1 250 ? 23.516 38 9.383 1 92.88 250 ASP B N 1
ATOM 4068 C CA . ASP B 1 250 ? 22.406 38.875 9.781 1 92.88 250 ASP B CA 1
ATOM 4069 C C . ASP B 1 250 ? 21.094 38.094 9.836 1 92.88 250 ASP B C 1
ATOM 4071 O O . ASP B 1 250 ? 20.109 38.5 9.211 1 92.88 250 ASP B O 1
ATOM 4075 N N . ILE B 1 251 ? 21.156 37.062 10.508 1 94.69 251 ILE B N 1
ATOM 4076 C CA . ILE B 1 251 ? 19.984 36.188 10.617 1 94.69 251 ILE B CA 1
ATOM 4077 C C . ILE B 1 251 ? 18.938 36.844 11.508 1 94.69 251 ILE B C 1
ATOM 4079 O O . ILE B 1 251 ? 19.25 37.312 12.609 1 94.69 251 ILE B O 1
ATOM 4083 N N . ALA B 1 252 ? 17.766 36.844 11.039 1 94.44 252 ALA B N 1
ATOM 4084 C CA . ALA B 1 252 ? 16.688 37.469 11.797 1 94.44 252 ALA B CA 1
ATOM 4085 C C . ALA B 1 252 ? 16.047 36.469 12.773 1 94.44 252 ALA B C 1
ATOM 4087 O O . ALA B 1 252 ? 15.758 36.844 13.922 1 94.44 252 ALA B O 1
ATOM 4088 N N . LEU B 1 253 ? 15.859 35.281 12.273 1 95.75 253 LEU B N 1
ATOM 4089 C CA . LEU B 1 253 ? 15.047 34.344 13.039 1 95.75 253 LEU B CA 1
ATOM 4090 C C . LEU B 1 253 ? 15.695 32.938 13.07 1 95.75 253 LEU B C 1
ATOM 4092 O O . LEU B 1 253 ? 16.203 32.469 12.055 1 95.75 253 LEU B O 1
ATOM 4096 N N . VAL B 1 254 ? 15.672 32.281 14.234 1 96.19 254 VAL B N 1
ATOM 4097 C CA . VAL B 1 254 ? 16.062 30.891 14.422 1 96.19 254 VAL B CA 1
ATOM 4098 C C . VAL B 1 254 ? 14.859 30.094 14.914 1 96.19 254 VAL B C 1
ATOM 4100 O O . VAL B 1 254 ? 14.195 30.469 15.883 1 96.19 254 VAL B O 1
ATOM 4103 N N . LEU B 1 255 ? 14.648 29.016 14.188 1 96.88 255 LEU B N 1
ATOM 4104 C CA . LEU B 1 255 ? 13.484 28.203 14.539 1 96.88 255 LEU B CA 1
ATOM 4105 C C . LEU B 1 255 ? 13.922 26.859 15.109 1 96.88 255 LEU B C 1
ATOM 4107 O O . LEU B 1 255 ? 14.938 26.297 14.688 1 96.88 255 LEU B O 1
ATOM 4111 N N . HIS B 1 256 ? 13.141 26.359 16 1 95.44 256 HIS B N 1
ATOM 4112 C CA . HIS B 1 256 ? 13.305 25.031 16.609 1 95.44 256 HIS B CA 1
ATOM 4113 C C . HIS B 1 256 ? 11.953 24.406 16.953 1 95.44 256 HIS B C 1
ATOM 4115 O O . HIS B 1 256 ? 10.984 25.125 17.203 1 95.44 256 HIS B O 1
ATOM 4121 N N . HIS B 1 257 ? 11.898 23.062 17.031 1 93.44 257 HIS B N 1
ATOM 4122 C CA . HIS B 1 257 ? 10.617 22.422 17.328 1 93.44 257 HIS B CA 1
ATOM 4123 C C . HIS B 1 257 ? 10.453 22.188 18.828 1 93.44 257 HIS B C 1
ATOM 4125 O O . HIS B 1 257 ? 9.398 21.719 19.266 1 93.44 257 HIS B O 1
ATOM 4131 N N . ARG B 1 258 ? 11.516 22.469 19.516 1 92.19 258 ARG B N 1
ATOM 4132 C CA . ARG B 1 258 ? 11.5 22.422 20.969 1 92.19 258 ARG B CA 1
ATOM 4133 C C . ARG B 1 258 ? 12.461 23.438 21.562 1 92.19 258 ARG B C 1
ATOM 4135 O O . ARG B 1 258 ? 13.328 23.969 20.859 1 92.19 258 ARG B O 1
ATOM 4142 N N . GLN B 1 259 ? 12.289 23.688 22.828 1 93.06 259 GLN B N 1
ATOM 4143 C CA . GLN B 1 259 ? 13.18 24.625 23.5 1 93.06 259 GLN B CA 1
ATOM 4144 C C . GLN B 1 259 ? 14.617 24.109 23.516 1 93.06 259 GLN B C 1
ATOM 4146 O O . GLN B 1 259 ? 14.883 23.031 24.062 1 93.06 259 GLN B O 1
ATOM 4151 N N . PRO B 1 260 ? 15.508 24.812 22.906 1 93.31 260 PRO B N 1
ATOM 4152 C CA . PRO B 1 260 ? 16.906 24.391 22.969 1 93.31 260 PRO B CA 1
ATOM 4153 C C . PRO B 1 260 ? 17.531 24.594 24.344 1 93.31 260 PRO B C 1
ATOM 4155 O O . PRO B 1 260 ? 16.938 25.266 25.188 1 93.31 260 PRO B O 1
ATOM 4158 N N . PRO B 1 261 ? 18.734 24.047 24.469 1 92.38 261 PRO B N 1
ATOM 4159 C CA . PRO B 1 261 ? 19.422 24.297 25.734 1 92.38 261 PRO B CA 1
ATOM 4160 C C . PRO B 1 261 ? 19.703 25.766 25.984 1 92.38 261 PRO B C 1
ATOM 4162 O O . PRO B 1 261 ? 19.922 26.531 25.031 1 92.38 261 PRO B O 1
ATOM 4165 N N . LYS B 1 262 ? 19.812 26.094 27.234 1 93.81 262 LYS B N 1
ATOM 4166 C CA . LYS B 1 262 ? 19.906 27.5 27.641 1 93.81 262 LYS B CA 1
ATOM 4167 C C . LYS B 1 262 ? 21.125 28.172 27.016 1 93.81 262 LYS B C 1
ATOM 4169 O O . LYS B 1 262 ? 21.031 29.281 26.5 1 93.81 262 LYS B O 1
ATOM 4174 N N . PRO B 1 263 ? 22.297 27.547 27 1 94.12 263 PRO B N 1
ATOM 4175 C CA . PRO B 1 263 ? 23.453 28.219 26.406 1 94.12 263 PRO B CA 1
ATOM 4176 C C . PRO B 1 263 ? 23.234 28.578 24.938 1 94.12 263 PRO B C 1
ATOM 4178 O O . PRO B 1 263 ? 23.656 29.641 24.484 1 94.12 263 PRO B O 1
ATOM 4181 N N . LEU B 1 264 ? 22.594 27.719 24.266 1 94.56 264 LEU B N 1
ATOM 4182 C CA . LEU B 1 264 ? 22.312 27.984 22.859 1 94.56 264 LEU B CA 1
ATOM 4183 C C . LEU B 1 264 ? 21.281 29.078 22.703 1 94.56 264 LEU B C 1
ATOM 4185 O O . LEU B 1 264 ? 21.453 29.984 21.891 1 94.56 264 LEU B O 1
ATOM 4189 N N . ALA B 1 265 ? 20.266 29.031 23.484 1 95.69 265 ALA B N 1
ATOM 4190 C CA . ALA B 1 265 ? 19.219 30.047 23.453 1 95.69 265 ALA B CA 1
ATOM 4191 C C . ALA B 1 265 ? 19.797 31.438 23.75 1 95.69 265 ALA B C 1
ATOM 4193 O O . ALA B 1 265 ? 19.469 32.406 23.078 1 95.69 265 ALA B O 1
ATOM 4194 N N . ASP B 1 266 ? 20.641 31.453 24.641 1 95.81 266 ASP B N 1
ATOM 4195 C CA . ASP B 1 266 ? 21.281 32.719 25.016 1 95.81 266 ASP B CA 1
ATOM 4196 C C . ASP B 1 266 ? 22.172 33.25 23.891 1 95.81 266 ASP B C 1
ATOM 4198 O O . ASP B 1 266 ? 22.203 34.438 23.641 1 95.81 266 ASP B O 1
ATOM 4202 N N . ALA B 1 267 ? 22.875 32.344 23.375 1 95.25 267 ALA B N 1
ATOM 4203 C CA . ALA B 1 267 ? 23.766 32.75 22.281 1 95.25 267 ALA B CA 1
ATOM 4204 C C . ALA B 1 267 ? 22.969 33.281 21.094 1 95.25 267 ALA B C 1
ATOM 4206 O O . ALA B 1 267 ? 23.391 34.25 20.453 1 95.25 267 ALA B O 1
ATOM 4207 N N . ILE B 1 268 ? 21.875 32.688 20.828 1 95.19 268 ILE B N 1
ATOM 4208 C CA . ILE B 1 268 ? 21 33.156 19.75 1 95.19 268 ILE B CA 1
ATOM 4209 C C . ILE B 1 268 ? 20.5 34.594 20.078 1 95.19 268 ILE B C 1
ATOM 4211 O O . ILE B 1 268 ? 20.594 35.469 19.234 1 95.19 268 ILE B O 1
ATOM 4215 N N . ALA B 1 269 ? 20.109 34.781 21.266 1 93.94 269 ALA B N 1
ATOM 4216 C CA . ALA B 1 269 ? 19.641 36.094 21.688 1 93.94 269 ALA B CA 1
ATOM 4217 C C . ALA B 1 269 ? 20.75 37.156 21.609 1 93.94 269 ALA B C 1
ATOM 4219 O O . ALA B 1 269 ? 20.516 38.281 21.172 1 93.94 269 ALA B O 1
ATOM 4220 N N . ALA B 1 270 ? 21.875 36.75 21.969 1 93.44 270 ALA B N 1
ATOM 4221 C CA . ALA B 1 270 ? 23.031 37.656 21.969 1 93.44 270 ALA B CA 1
ATOM 4222 C C . ALA B 1 270 ? 23.422 38.062 20.547 1 93.44 270 ALA B C 1
ATOM 4224 O O . ALA B 1 270 ? 23.984 39.156 20.328 1 93.44 270 ALA B O 1
ATOM 4225 N N . SER B 1 271 ? 23.156 37.219 19.672 1 93.31 271 SER B N 1
ATOM 4226 C CA . SER B 1 271 ? 23.5 37.5 18.281 1 93.31 271 SER B CA 1
ATOM 4227 C C . SER B 1 271 ? 22.531 38.5 17.672 1 93.31 271 SER B C 1
ATOM 4229 O O . SER B 1 271 ? 22.812 39.094 16.625 1 93.31 271 SER B O 1
ATOM 4231 N N . GLY B 1 272 ? 21.359 38.656 18.375 1 92.88 272 GLY B N 1
ATOM 4232 C CA . GLY B 1 272 ? 20.328 39.562 17.844 1 92.88 272 GLY B CA 1
ATOM 4233 C C . GLY B 1 272 ? 19.219 38.844 17.125 1 92.88 272 GLY B C 1
ATOM 4234 O O . GLY B 1 272 ? 18.188 39.438 16.797 1 92.88 272 GLY B O 1
ATOM 4235 N N . ALA B 1 273 ? 19.422 37.594 16.859 1 94.44 273 ALA B N 1
ATOM 4236 C CA . ALA B 1 273 ? 18.375 36.812 16.234 1 94.44 273 ALA B CA 1
ATOM 4237 C C . ALA B 1 273 ? 17.281 36.438 17.219 1 94.44 273 ALA B C 1
ATOM 4239 O O . ALA B 1 273 ? 17.547 36.344 18.422 1 94.44 273 ALA B O 1
ATOM 4240 N N . ARG B 1 274 ? 16.141 36.281 16.766 1 95.25 274 ARG B N 1
ATOM 4241 C CA . ARG B 1 274 ? 15.016 35.844 17.609 1 95.25 274 ARG B CA 1
ATOM 4242 C C . ARG B 1 274 ? 14.805 34.312 17.5 1 95.25 274 ARG B C 1
ATOM 4244 O O . ARG B 1 274 ? 14.875 33.75 16.391 1 95.25 274 ARG B O 1
ATOM 4251 N N . LEU B 1 275 ? 14.578 33.719 18.641 1 96.06 275 LEU B N 1
ATOM 4252 C CA . LEU B 1 275 ? 14.273 32.281 18.688 1 96.06 275 LEU B CA 1
ATOM 4253 C C . LEU B 1 275 ? 12.766 32.062 18.75 1 96.06 275 LEU B C 1
ATOM 4255 O O . LEU B 1 275 ? 12.086 32.625 19.594 1 96.06 275 LEU B O 1
ATOM 4259 N N . ILE B 1 276 ? 12.242 31.312 17.797 1 96.31 276 ILE B N 1
ATOM 4260 C CA . ILE B 1 276 ? 10.844 30.891 17.828 1 96.31 276 ILE B CA 1
ATOM 4261 C C . ILE B 1 276 ? 10.758 29.375 17.938 1 96.31 276 ILE B C 1
ATOM 4263 O O . ILE B 1 276 ? 11.336 28.656 17.125 1 96.31 276 ILE B O 1
ATOM 4267 N N . VAL B 1 277 ? 10.047 28.938 18.938 1 95.56 277 VAL B N 1
ATOM 4268 C CA . VAL B 1 277 ? 9.812 27.516 19.141 1 95.56 277 VAL B CA 1
ATOM 4269 C C . VAL B 1 277 ? 8.445 27.125 18.562 1 95.56 277 VAL B C 1
ATOM 4271 O O . VAL B 1 277 ? 7.422 27.688 18.984 1 95.56 277 VAL B O 1
ATOM 4274 N N . VAL B 1 278 ? 8.469 26.203 17.609 1 94.19 278 VAL B N 1
ATOM 4275 C CA . VAL B 1 278 ? 7.262 25.766 16.922 1 94.19 278 VAL B CA 1
ATOM 4276 C C . VAL B 1 278 ? 6.773 24.438 17.5 1 94.19 278 VAL B C 1
ATOM 4278 O O . VAL B 1 278 ? 7.531 23.469 17.578 1 94.19 278 VAL B O 1
ATOM 4281 N N . ASP B 1 279 ? 5.52 24.453 17.906 1 88.12 279 ASP B N 1
ATOM 4282 C CA . ASP B 1 279 ? 4.898 23.219 18.359 1 88.12 279 ASP B CA 1
ATOM 4283 C C . ASP B 1 279 ? 4.336 22.422 17.188 1 88.12 279 ASP B C 1
ATOM 4285 O O . ASP B 1 279 ? 3.266 22.75 16.672 1 88.12 279 ASP B O 1
ATOM 4289 N N . THR B 1 280 ? 5.016 21.328 16.891 1 86.06 280 THR B N 1
ATOM 4290 C CA . THR B 1 280 ? 4.613 20.531 15.734 1 86.06 280 THR B CA 1
ATOM 4291 C C . THR B 1 280 ? 3.537 19.531 16.109 1 86.06 280 THR B C 1
ATOM 4293 O O . THR B 1 280 ? 3.059 18.766 15.258 1 86.06 280 THR B O 1
ATOM 4296 N N . GLU B 1 281 ? 3.096 19.453 17.328 1 79.25 281 GLU B N 1
ATOM 4297 C CA . GLU B 1 281 ? 2.15 18.438 17.797 1 79.25 281 GLU B CA 1
ATOM 4298 C C . GLU B 1 281 ? 0.947 19.078 18.484 1 79.25 281 GLU B C 1
ATOM 4300 O O . GLU B 1 281 ? 0.461 18.578 19.5 1 79.25 281 GLU B O 1
ATOM 4305 N N . ALA B 1 282 ? 0.561 20.156 17.938 1 80.69 282 ALA B N 1
ATOM 4306 C CA . ALA B 1 282 ? -0.606 20.844 18.484 1 80.69 282 ALA B CA 1
ATOM 4307 C C . ALA B 1 282 ? -1.859 19.984 18.359 1 80.69 282 ALA B C 1
ATOM 4309 O O . ALA B 1 282 ? -2.004 19.219 17.406 1 80.69 282 ALA B O 1
ATOM 4310 N N . ALA B 1 283 ? -2.744 20.125 19.312 1 79.38 283 ALA B N 1
ATOM 4311 C CA . ALA B 1 283 ? -3.998 19.375 19.344 1 79.38 283 ALA B CA 1
ATOM 4312 C C . ALA B 1 283 ? -4.871 19.734 18.141 1 79.38 283 ALA B C 1
ATOM 4314 O O . ALA B 1 283 ? -5.547 18.875 17.578 1 79.38 283 ALA B O 1
ATOM 4315 N N . ASP B 1 284 ? -4.863 20.953 17.797 1 84.81 284 ASP B N 1
ATOM 4316 C CA . ASP B 1 284 ? -5.512 21.453 16.594 1 84.81 284 ASP B CA 1
ATOM 4317 C C . ASP B 1 284 ? -4.48 21.891 15.555 1 84.81 284 ASP B C 1
ATOM 4319 O O . ASP B 1 284 ? -3.91 22.984 15.656 1 84.81 284 ASP B O 1
ATOM 4323 N N . PRO B 1 285 ? -4.387 21.094 14.539 1 87.69 285 PRO B N 1
ATOM 4324 C CA . PRO B 1 285 ? -3.309 21.391 13.594 1 87.69 285 PRO B CA 1
ATOM 4325 C C . PRO B 1 285 ? -3.547 22.672 12.812 1 87.69 285 PRO B C 1
ATOM 4327 O O . PRO B 1 285 ? -2.592 23.344 12.398 1 87.69 285 PRO B O 1
ATOM 4330 N N . VAL B 1 286 ? -4.762 23.047 12.602 1 90.12 286 VAL B N 1
ATOM 4331 C CA . VAL B 1 286 ? -5.051 24.266 11.852 1 90.12 286 VAL B CA 1
ATOM 4332 C C . VAL B 1 286 ? -4.73 25.5 12.711 1 90.12 286 VAL B C 1
ATOM 4334 O O . VAL B 1 286 ? -3.982 26.375 12.281 1 90.12 286 VAL B O 1
ATOM 4337 N N . ALA B 1 287 ? -5.273 25.453 13.891 1 90.44 287 ALA B N 1
ATOM 4338 C CA . ALA B 1 287 ? -5.016 26.578 14.805 1 90.44 287 ALA B CA 1
ATOM 4339 C C . ALA B 1 287 ? -3.531 26.672 15.148 1 90.44 287 ALA B C 1
ATOM 4341 O O . ALA B 1 287 ? -2.975 27.766 15.242 1 90.44 287 ALA B O 1
ATOM 4342 N N . GLY B 1 288 ? -2.975 25.516 15.406 1 92.12 288 GLY B N 1
ATOM 4343 C CA . GLY B 1 288 ? -1.549 25.484 15.688 1 92.12 288 GLY B CA 1
ATOM 4344 C C . GLY B 1 288 ? -0.705 26.047 14.555 1 92.12 288 GLY B C 1
ATOM 4345 O O . GLY B 1 288 ? 0.209 26.844 14.789 1 92.12 288 GLY B O 1
ATOM 4346 N N . LEU B 1 289 ? -1.048 25.656 13.359 1 94.19 289 LEU B N 1
ATOM 4347 C CA . LEU B 1 289 ? -0.32 26.125 12.188 1 94.19 289 LEU B CA 1
ATOM 4348 C C . LEU B 1 289 ? -0.47 27.625 12.023 1 94.19 289 LEU B C 1
ATOM 4350 O O . LEU B 1 289 ? 0.512 28.328 11.781 1 94.19 289 LEU B O 1
ATOM 4354 N N . GLU B 1 290 ? -1.643 28.094 12.219 1 93.94 290 GLU B N 1
ATOM 4355 C CA . GLU B 1 290 ? -1.896 29.516 12.117 1 93.94 290 GLU B CA 1
ATOM 4356 C C . GLU B 1 290 ? -1.088 30.297 13.148 1 93.94 290 GLU B C 1
ATOM 4358 O O . GLU B 1 290 ? -0.477 31.328 12.82 1 93.94 290 GLU B O 1
ATOM 4363 N N . SER B 1 291 ? -1.123 29.797 14.312 1 93.81 291 SER B N 1
ATOM 4364 C CA . SER B 1 291 ? -0.397 30.469 15.383 1 93.81 291 SER B CA 1
ATOM 4365 C C . SER B 1 291 ? 1.104 30.469 15.117 1 93.81 291 SER B C 1
ATOM 4367 O O . SER B 1 291 ? 1.771 31.484 15.328 1 93.81 291 SER B O 1
ATOM 4369 N N . ASP B 1 292 ? 1.592 29.359 14.727 1 95.19 292 ASP B N 1
ATOM 4370 C CA . ASP B 1 292 ? 3.018 29.25 14.43 1 95.19 292 ASP B CA 1
ATOM 4371 C C . ASP B 1 292 ? 3.422 30.188 13.297 1 95.19 292 ASP B C 1
ATOM 4373 O O . ASP B 1 292 ? 4.43 30.891 13.391 1 95.19 292 ASP B O 1
ATOM 4377 N N . MET B 1 293 ? 2.66 30.219 12.25 1 95.62 293 MET B N 1
ATOM 4378 C CA . MET B 1 293 ? 2.969 31.078 11.109 1 95.62 293 MET B CA 1
ATOM 4379 C C . MET B 1 293 ? 2.916 32.562 11.516 1 95.62 293 MET B C 1
ATOM 4381 O O . MET B 1 293 ? 3.771 33.344 11.117 1 95.62 293 MET B O 1
ATOM 4385 N N . LYS B 1 294 ? 1.956 32.844 12.328 1 94.69 294 LYS B N 1
ATOM 4386 C CA . LYS B 1 294 ? 1.852 34.219 12.82 1 94.69 294 LYS B CA 1
ATOM 4387 C C . LYS B 1 294 ? 3.08 34.625 13.641 1 94.69 294 LYS B C 1
ATOM 4389 O O . LYS B 1 294 ? 3.623 35.719 13.477 1 94.69 294 LYS B O 1
ATOM 4394 N N . ALA B 1 295 ? 3.463 33.75 14.477 1 95 295 ALA B N 1
ATOM 4395 C CA . ALA B 1 295 ? 4.637 34 15.305 1 95 295 ALA B CA 1
ATOM 4396 C C . ALA B 1 295 ? 5.875 34.219 14.438 1 95 295 ALA B C 1
ATOM 4398 O O . ALA B 1 295 ? 6.68 35.125 14.727 1 95 295 ALA B O 1
ATOM 4399 N N . ILE B 1 296 ? 6.023 33.469 13.453 1 96.44 296 ILE B N 1
ATOM 4400 C CA . ILE B 1 296 ? 7.168 33.562 12.555 1 96.44 296 ILE B CA 1
ATOM 4401 C C . ILE B 1 296 ? 7.121 34.906 11.82 1 96.44 296 ILE B C 1
ATOM 4403 O O . ILE B 1 296 ? 8.117 35.625 11.773 1 96.44 296 ILE B O 1
ATOM 4407 N N . VAL B 1 297 ? 5.977 35.25 11.312 1 95.94 297 VAL B N 1
ATOM 4408 C CA . VAL B 1 297 ? 5.809 36.5 10.539 1 95.94 297 VAL B CA 1
ATOM 4409 C C . VAL B 1 297 ? 6.051 37.688 11.445 1 95.94 297 VAL B C 1
ATOM 4411 O O . VAL B 1 297 ? 6.762 38.625 11.062 1 95.94 297 VAL B O 1
ATOM 4414 N N . GLU B 1 298 ? 5.508 37.656 12.617 1 94.94 298 GLU B N 1
ATOM 4415 C CA . GLU B 1 298 ? 5.723 38.75 13.57 1 94.94 298 GLU B CA 1
ATOM 4416 C C . GLU B 1 298 ? 7.203 38.875 13.93 1 94.94 298 GLU B C 1
ATOM 4418 O O . GLU B 1 298 ? 7.715 40 14.07 1 94.94 298 GLU B O 1
ATOM 4423 N N . GLY B 1 299 ? 7.793 37.75 14.102 1 94 299 GLY B N 1
ATOM 4424 C CA . GLY B 1 299 ? 9.219 37.781 14.383 1 94 299 GLY B CA 1
ATOM 4425 C C . GLY B 1 299 ? 10.039 38.406 13.281 1 94 299 GLY B C 1
ATOM 4426 O O . GLY B 1 299 ? 10.984 39.156 13.555 1 94 299 GLY B O 1
ATOM 4427 N N . LEU B 1 300 ? 9.703 38.188 12.078 1 94.75 300 LEU B N 1
ATOM 4428 C CA . LEU B 1 300 ? 10.438 38.719 10.93 1 94.75 300 LEU B CA 1
ATOM 4429 C C . LEU B 1 300 ? 10.148 40.188 10.742 1 94.75 300 LEU B C 1
ATOM 4431 O O . LEU B 1 300 ? 11.008 40.938 10.281 1 94.75 300 LEU B O 1
ATOM 4435 N N . LEU B 1 301 ? 8.938 40.594 11.148 1 92.88 301 LEU B N 1
ATOM 4436 C CA . LEU B 1 301 ? 8.562 42 11.031 1 92.88 301 LEU B CA 1
ATOM 4437 C C . LEU B 1 301 ? 9.227 42.812 12.125 1 92.88 301 LEU B C 1
ATOM 4439 O O . LEU B 1 301 ? 9.547 44 11.906 1 92.88 301 LEU B O 1
ATOM 4443 N N . ALA B 1 302 ? 9.305 42.188 13.266 1 86.19 302 ALA B N 1
ATOM 4444 C CA . ALA B 1 302 ? 9.938 42.906 14.375 1 86.19 302 ALA B CA 1
ATOM 4445 C C . ALA B 1 302 ? 11.43 43.094 14.109 1 86.19 302 ALA B C 1
ATOM 4447 O O . ALA B 1 302 ? 12.039 44.031 14.641 1 86.19 302 ALA B O 1
ATOM 4448 N N . GLY B 1 303 ? 11.906 42.406 13.148 1 69.62 303 GLY B N 1
ATOM 4449 C CA . GLY B 1 303 ? 13.328 42.5 12.844 1 69.62 303 GLY B CA 1
ATOM 4450 C C . GLY B 1 303 ? 14.219 42.031 13.984 1 69.62 303 GLY B C 1
ATOM 4451 O O . GLY B 1 303 ? 13.773 41.281 14.844 1 69.62 303 GLY B O 1
ATOM 4452 N N . LYS B 1 304 ? 15.617 42.406 13.844 1 61.75 304 LYS B N 1
ATOM 4453 C CA . LYS B 1 304 ? 16.594 42.062 14.875 1 61.75 304 LYS B CA 1
ATOM 4454 C C . LYS B 1 304 ? 16.281 42.781 16.188 1 61.75 304 LYS B C 1
ATOM 4456 O O . LYS B 1 304 ? 15.797 43.906 16.188 1 61.75 304 LYS B O 1
ATOM 4461 N N . GLY B 1 305 ? 15.875 42.094 17.25 1 52.44 305 GLY B N 1
ATOM 4462 C CA . GLY B 1 305 ? 15.734 42.688 18.562 1 52.44 305 GLY B CA 1
ATOM 4463 C C . GLY B 1 305 ? 17.047 42.875 19.281 1 52.44 305 GLY B C 1
ATOM 4464 O O . GLY B 1 305 ? 18.062 42.25 18.922 1 52.44 305 GLY B O 1
#

Radius of gyration: 36.8 Å; Cα contacts (8 Å, |Δi|>4): 953; chains: 2; bounding box: 131×126×80 Å